Protein AF-A0A0R3T6R7-F1 (afdb_monomer_lite)

Organism: Rodentolepis nana (NCBI:txid102285)

Radius of gyration: 30.53 Å; chains: 1; bounding box: 76×76×87 Å

pLDDT: mean 72.57, std 17.27, range [18.48, 92.62]

Structure (mmCIF, N/CA/C/O backbone):
data_AF-A0A0R3T6R7-F1
#
_entry.id   AF-A0A0R3T6R7-F1
#
loop_
_atom_site.group_PDB
_atom_site.id
_atom_site.type_symbol
_atom_site.label_atom_id
_atom_site.label_alt_id
_atom_site.label_comp_id
_atom_site.label_asym_id
_atom_site.label_entity_id
_atom_site.label_seq_id
_atom_site.pdbx_PDB_ins_code
_atom_site.Cartn_x
_atom_site.Cartn_y
_atom_site.Cartn_z
_atom_site.occupancy
_atom_site.B_iso_or_equiv
_atom_site.auth_seq_id
_atom_site.auth_comp_id
_atom_site.auth_asym_id
_atom_site.auth_atom_id
_atom_site.pdbx_PDB_model_num
ATOM 1 N N . MET A 1 1 ? 30.518 38.994 10.341 1.00 65.62 1 MET A N 1
ATOM 2 C CA . MET A 1 1 ? 30.651 39.449 8.951 1.00 65.62 1 MET A CA 1
ATOM 3 C C . MET A 1 1 ? 30.000 40.804 8.739 1.00 65.62 1 MET A C 1
ATOM 5 O O . MET A 1 1 ? 28.818 40.915 8.413 1.00 65.62 1 MET A O 1
ATOM 9 N N . ASP A 1 2 ? 30.812 41.830 8.968 1.00 74.00 2 ASP A N 1
ATOM 10 C CA . ASP A 1 2 ? 30.671 43.183 8.424 1.00 74.00 2 ASP A CA 1
ATOM 11 C C . ASP A 1 2 ? 30.786 43.196 6.884 1.00 74.00 2 ASP A C 1
ATOM 13 O O . ASP A 1 2 ? 31.017 42.163 6.251 1.00 74.00 2 ASP A O 1
ATOM 17 N N . GLN A 1 3 ? 30.613 44.369 6.273 1.00 69.75 3 GLN A N 1
ATOM 18 C CA . GLN A 1 3 ? 30.626 44.526 4.818 1.00 69.75 3 GLN A CA 1
ATOM 19 C C . GLN A 1 3 ? 32.001 44.249 4.181 1.00 69.75 3 GLN A C 1
ATOM 21 O O . GLN A 1 3 ? 32.058 43.560 3.164 1.00 69.75 3 GLN A O 1
ATOM 26 N N . ARG A 1 4 ? 33.108 44.666 4.808 1.00 72.06 4 ARG A N 1
ATOM 27 C CA . ARG A 1 4 ? 34.467 44.430 4.289 1.00 72.06 4 ARG A CA 1
ATOM 28 C C . ARG A 1 4 ? 34.802 42.937 4.270 1.00 72.06 4 ARG A C 1
ATOM 30 O O . ARG A 1 4 ? 35.412 42.451 3.315 1.00 72.06 4 ARG A O 1
ATOM 37 N N . GLN A 1 5 ? 34.354 42.187 5.280 1.00 73.88 5 GLN A N 1
ATOM 38 C CA . GLN A 1 5 ? 34.461 40.727 5.295 1.00 73.88 5 GLN A CA 1
ATOM 39 C C . GLN A 1 5 ? 33.609 40.082 4.181 1.00 73.88 5 GLN A C 1
ATOM 41 O O . GLN A 1 5 ? 34.095 39.164 3.521 1.00 73.88 5 GLN A O 1
ATOM 46 N N . ARG A 1 6 ? 32.388 40.582 3.904 1.00 72.94 6 ARG A N 1
ATOM 47 C CA . ARG A 1 6 ? 31.552 40.098 2.777 1.00 72.94 6 ARG A CA 1
ATOM 48 C C . ARG A 1 6 ? 32.250 40.281 1.438 1.00 72.94 6 ARG A C 1
ATOM 50 O O . ARG A 1 6 ? 32.386 39.324 0.687 1.00 72.94 6 ARG A O 1
ATOM 57 N N . GLU A 1 7 ? 32.697 41.499 1.156 1.00 73.19 7 GLU A N 1
ATOM 58 C CA . GLU A 1 7 ? 33.333 41.867 -0.111 1.00 73.19 7 GLU A CA 1
ATOM 59 C C . GLU A 1 7 ? 34.614 41.058 -0.336 1.00 73.19 7 GLU A C 1
ATOM 61 O O . GLU A 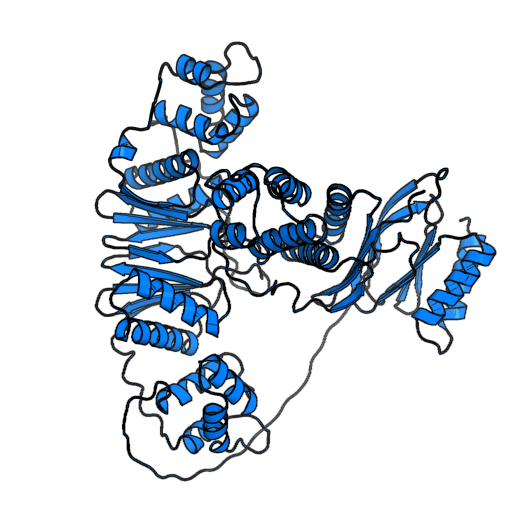1 7 ? 34.815 40.512 -1.419 1.00 73.19 7 GLU A O 1
ATOM 66 N N . THR A 1 8 ? 35.421 40.872 0.715 1.00 79.12 8 THR A N 1
ATOM 67 C CA . THR A 1 8 ? 36.620 40.023 0.664 1.00 79.12 8 THR A CA 1
ATOM 68 C C . THR A 1 8 ? 36.271 38.570 0.325 1.00 79.12 8 THR A C 1
ATOM 70 O O . THR A 1 8 ? 36.907 37.977 -0.544 1.00 79.12 8 THR A O 1
ATOM 73 N N . ILE A 1 9 ? 35.243 37.989 0.956 1.00 77.50 9 ILE A N 1
ATOM 74 C CA . ILE A 1 9 ? 34.811 36.608 0.680 1.00 77.50 9 ILE A CA 1
ATOM 75 C C . ILE A 1 9 ? 34.250 36.467 -0.744 1.00 77.50 9 ILE A C 1
ATOM 77 O O . ILE A 1 9 ? 34.583 35.496 -1.421 1.00 77.50 9 ILE A O 1
ATOM 81 N N . ILE A 1 10 ? 33.469 37.435 -1.239 1.00 78.00 10 ILE A N 1
ATOM 82 C CA . ILE A 1 10 ? 32.969 37.430 -2.626 1.00 78.00 10 ILE A CA 1
ATOM 83 C C . ILE A 1 10 ? 34.143 37.436 -3.613 1.00 78.00 10 ILE A C 1
ATOM 85 O O . ILE A 1 10 ? 34.182 36.592 -4.505 1.00 78.00 10 ILE A O 1
ATOM 89 N N . GLN A 1 11 ? 35.128 38.321 -3.432 1.00 78.12 11 GLN A N 1
ATOM 90 C CA . GLN A 1 11 ? 36.300 38.392 -4.315 1.00 78.12 11 GLN A CA 1
ATOM 91 C C . GLN A 1 11 ? 37.146 37.106 -4.276 1.00 78.12 11 GLN A C 1
ATOM 93 O O . GLN A 1 11 ? 37.609 36.645 -5.319 1.00 78.12 11 GLN A O 1
ATOM 98 N N . LEU A 1 12 ? 37.301 36.477 -3.102 1.00 84.19 12 LEU A N 1
ATOM 99 C CA . LEU A 1 12 ? 37.986 35.184 -2.964 1.00 84.19 12 LEU A CA 1
ATOM 100 C C . LEU A 1 12 ? 37.260 34.051 -3.702 1.00 84.19 12 LEU A C 1
ATOM 102 O O . LEU A 1 12 ? 37.914 33.261 -4.381 1.00 84.19 12 LEU A O 1
ATOM 106 N N . VAL A 1 13 ? 35.929 33.972 -3.590 1.00 78.25 13 VAL A N 1
ATOM 107 C CA . VAL A 1 13 ? 35.128 32.970 -4.311 1.00 78.25 13 VAL A CA 1
ATOM 108 C C . VAL A 1 13 ? 35.209 33.218 -5.818 1.00 78.25 13 VAL A C 1
ATOM 110 O O . VAL A 1 13 ? 35.532 32.299 -6.565 1.00 78.25 13 VAL A O 1
ATOM 113 N N . LEU A 1 14 ? 34.943 34.444 -6.279 1.00 80.75 14 LEU A N 1
ATOM 114 C CA . LEU A 1 14 ? 34.899 34.758 -7.709 1.00 80.75 14 LEU A CA 1
ATOM 115 C C . LEU A 1 14 ? 36.255 34.531 -8.394 1.00 80.75 14 LEU A C 1
ATOM 117 O O . LEU A 1 14 ? 36.298 33.852 -9.418 1.00 80.75 14 LEU A O 1
ATOM 121 N N . GLY A 1 15 ? 37.356 35.010 -7.804 1.00 80.31 15 GLY A N 1
ATOM 122 C CA . GLY A 1 15 ? 38.692 34.897 -8.399 1.00 80.31 15 GLY A CA 1
ATOM 123 C C . GLY A 1 15 ? 39.202 33.457 -8.560 1.00 80.31 15 GLY A C 1
ATOM 124 O O . GLY A 1 15 ? 39.893 33.158 -9.528 1.00 80.31 15 GLY A O 1
ATOM 125 N N . GLU A 1 16 ? 38.839 32.537 -7.661 1.00 81.06 16 GLU A N 1
ATOM 126 C CA . GLU A 1 16 ? 39.150 31.104 -7.826 1.00 81.06 16 GLU A CA 1
ATOM 127 C C . GLU A 1 16 ? 38.220 30.426 -8.847 1.00 81.06 16 GLU A C 1
ATOM 129 O O . GLU A 1 16 ? 38.636 29.520 -9.576 1.00 81.06 16 GLU A O 1
ATOM 134 N N . MET A 1 17 ? 36.958 30.860 -8.935 1.00 73.94 17 MET A N 1
ATOM 135 C CA . MET A 1 17 ? 35.970 30.246 -9.829 1.00 73.94 17 MET A CA 1
ATOM 136 C C . MET A 1 17 ? 36.257 30.483 -11.316 1.00 73.94 17 MET A C 1
ATOM 138 O O . MET A 1 17 ? 35.859 29.649 -12.135 1.00 73.94 17 MET A O 1
ATOM 142 N N . GLU A 1 18 ? 37.007 31.531 -11.666 1.00 70.81 18 GLU A N 1
ATOM 143 C CA . GLU A 1 18 ? 37.447 31.820 -13.042 1.00 70.81 18 GLU A CA 1
ATOM 144 C C . GLU A 1 18 ? 38.655 30.981 -13.516 1.00 70.81 18 GLU A C 1
ATOM 146 O O . GLU A 1 18 ? 38.982 30.992 -14.703 1.00 70.81 18 GLU A O 1
ATOM 151 N N . GLY A 1 19 ? 39.283 30.181 -12.640 1.00 67.81 19 GLY A N 1
ATOM 152 C CA . GLY A 1 19 ? 40.334 29.227 -13.028 1.00 67.81 19 GLY A CA 1
ATOM 153 C C . GLY A 1 19 ? 39.846 28.103 -13.962 1.00 67.81 19 GLY A C 1
ATOM 154 O O . GLY A 1 19 ? 38.646 27.916 -14.166 1.00 67.81 19 GLY A O 1
ATOM 155 N N . ARG A 1 20 ? 40.758 27.286 -14.508 1.00 64.19 20 ARG A N 1
ATOM 156 C CA . ARG A 1 20 ? 40.392 26.147 -15.389 1.00 64.19 20 ARG A CA 1
ATOM 157 C C . ARG A 1 20 ? 40.071 24.836 -14.654 1.00 64.19 20 ARG A C 1
ATOM 159 O O . ARG A 1 20 ? 39.598 23.899 -15.287 1.00 64.19 20 ARG A O 1
ATOM 166 N N . ASP A 1 21 ? 40.304 24.779 -13.345 1.00 73.69 21 ASP A N 1
ATOM 167 C CA . ASP A 1 21 ? 40.181 23.550 -12.549 1.00 73.69 21 ASP A CA 1
ATOM 168 C C . ASP A 1 21 ? 38.728 23.111 -12.299 1.00 73.69 21 ASP A C 1
ATOM 170 O O . ASP A 1 21 ? 37.770 23.862 -12.529 1.00 73.69 21 ASP A O 1
ATOM 174 N N . SER A 1 22 ? 38.571 21.899 -11.755 1.00 67.81 22 SER A N 1
ATOM 175 C CA . SER A 1 22 ? 37.271 21.374 -11.333 1.00 67.81 22 SER A CA 1
ATOM 176 C C . SER A 1 22 ? 36.618 22.254 -10.248 1.00 67.81 22 SER A C 1
ATOM 178 O O . SER A 1 22 ? 37.322 22.843 -9.418 1.00 67.81 22 SER A O 1
ATOM 180 N N . PRO A 1 23 ? 35.272 22.332 -10.201 1.00 66.69 23 PRO A N 1
ATOM 181 C CA . PRO A 1 23 ? 34.551 23.076 -9.163 1.00 66.69 23 PRO A CA 1
ATOM 182 C C . PRO A 1 23 ? 34.946 22.681 -7.732 1.00 66.69 23 PRO A C 1
ATOM 184 O O . PRO A 1 23 ? 35.081 23.539 -6.865 1.00 66.69 23 PRO A O 1
ATOM 187 N N . GLU A 1 24 ? 35.214 21.396 -7.494 1.00 62.59 24 GLU A N 1
ATOM 188 C CA . GLU A 1 24 ? 35.647 20.886 -6.191 1.00 62.59 24 GLU A CA 1
ATOM 189 C C . GLU A 1 24 ? 37.036 21.403 -5.776 1.00 62.59 24 GLU A C 1
ATOM 191 O O . GLU A 1 24 ? 37.206 21.869 -4.647 1.00 62.59 24 GLU A O 1
ATOM 196 N N . ALA A 1 25 ? 38.018 21.382 -6.687 1.00 70.06 25 ALA A N 1
ATOM 197 C CA . ALA A 1 25 ? 39.365 21.890 -6.414 1.00 70.06 25 ALA A CA 1
ATOM 198 C C . ALA A 1 25 ? 39.348 23.401 -6.123 1.00 70.06 25 ALA A C 1
ATOM 200 O O . ALA A 1 25 ? 40.037 23.875 -5.217 1.00 70.06 25 ALA A O 1
ATOM 201 N N . LYS A 1 26 ? 38.495 24.147 -6.836 1.00 78.94 26 LYS A N 1
ATOM 202 C CA . LYS A 1 26 ? 38.237 25.571 -6.583 1.00 78.94 26 LYS A CA 1
ATOM 203 C C . LYS A 1 26 ? 37.619 25.787 -5.203 1.00 78.94 26 LYS A C 1
ATOM 205 O O . LYS A 1 26 ? 38.170 26.544 -4.410 1.00 78.94 26 LYS A O 1
ATOM 210 N N . LEU A 1 27 ? 36.527 25.089 -4.873 1.00 77.06 27 LEU A N 1
ATOM 211 C CA . LEU A 1 27 ? 35.885 25.171 -3.553 1.00 77.06 27 LEU A CA 1
ATOM 212 C C . LEU A 1 27 ? 36.850 24.826 -2.411 1.00 77.06 27 LEU A C 1
ATOM 214 O O . LEU A 1 27 ? 36.777 25.449 -1.352 1.00 77.06 27 LEU A O 1
ATOM 218 N N . PHE A 1 28 ? 37.773 23.881 -2.616 1.00 76.69 28 PHE A N 1
ATOM 219 C CA . PHE A 1 28 ? 38.809 23.568 -1.635 1.00 76.69 28 PHE A CA 1
ATOM 220 C C . PHE A 1 28 ? 39.765 24.747 -1.404 1.00 76.69 28 PHE A C 1
ATOM 222 O O . PHE A 1 28 ? 39.895 25.185 -0.262 1.00 76.69 28 PHE A O 1
ATOM 229 N N . ARG A 1 29 ? 40.355 25.327 -2.459 1.00 79.38 29 ARG A N 1
ATOM 230 C CA . ARG A 1 29 ? 41.265 26.480 -2.313 1.00 79.38 29 ARG A CA 1
ATOM 231 C C . ARG A 1 29 ? 40.570 27.719 -1.755 1.00 79.38 29 ARG A C 1
ATOM 233 O O . ARG A 1 29 ? 41.141 28.395 -0.902 1.00 79.38 29 ARG A O 1
ATOM 240 N N . VAL A 1 30 ? 39.326 28.000 -2.162 1.00 83.06 30 VAL A N 1
ATOM 241 C CA . VAL A 1 30 ? 38.535 29.082 -1.547 1.00 83.06 30 VAL A CA 1
ATOM 242 C C . VAL A 1 30 ? 38.343 28.808 -0.053 1.00 83.06 30 VAL A C 1
ATOM 244 O O . VAL A 1 30 ? 38.567 29.711 0.751 1.00 83.06 30 VAL A O 1
ATOM 247 N N . LYS A 1 31 ? 37.984 27.574 0.338 1.00 79.94 31 LYS A N 1
ATOM 248 C CA . LYS A 1 31 ? 37.821 27.197 1.750 1.00 79.94 31 LYS A CA 1
ATOM 249 C C . LYS A 1 31 ? 39.110 27.420 2.542 1.00 79.94 31 LYS A C 1
ATOM 251 O O . LYS A 1 31 ? 39.057 28.097 3.561 1.00 79.94 31 LYS A O 1
ATOM 256 N N . GLU A 1 32 ? 40.258 26.939 2.066 1.00 81.25 32 GLU A N 1
ATOM 257 C CA . GLU A 1 32 ? 41.545 27.145 2.750 1.00 81.25 32 GLU A CA 1
ATOM 258 C C . GLU A 1 32 ? 41.920 28.630 2.864 1.00 81.25 32 GLU A C 1
ATOM 260 O O . GLU A 1 32 ? 42.372 29.078 3.920 1.00 81.25 32 GLU A O 1
ATOM 265 N N . ARG A 1 33 ? 41.697 29.425 1.807 1.00 82.25 33 ARG A N 1
ATOM 266 C CA . ARG A 1 33 ? 41.963 30.873 1.819 1.00 82.25 33 ARG A CA 1
ATOM 267 C C . ARG A 1 33 ? 41.046 31.618 2.793 1.00 82.25 33 ARG A C 1
ATOM 269 O O . ARG A 1 33 ? 41.523 32.509 3.491 1.00 82.25 33 ARG A O 1
ATOM 276 N N . ILE A 1 34 ? 39.768 31.245 2.879 1.00 80.75 34 ILE A N 1
ATOM 277 C CA . ILE A 1 34 ? 38.820 31.785 3.867 1.00 80.75 34 ILE A CA 1
ATOM 278 C C . ILE A 1 34 ? 39.225 31.363 5.283 1.00 80.75 34 ILE A C 1
ATOM 280 O O . ILE A 1 34 ? 39.305 32.217 6.162 1.00 80.75 34 ILE A O 1
ATOM 284 N N . GLU A 1 35 ? 39.553 30.089 5.511 1.00 79.75 35 GLU A N 1
ATOM 285 C CA . GLU A 1 35 ? 39.915 29.587 6.842 1.00 79.75 35 GLU A CA 1
ATOM 286 C C . GLU A 1 35 ? 41.229 30.179 7.370 1.00 79.75 35 GLU A C 1
ATOM 288 O O . GLU A 1 35 ? 41.351 30.453 8.565 1.00 79.75 35 GLU A O 1
ATOM 293 N N . LYS A 1 36 ? 42.186 30.461 6.477 1.00 81.75 36 LYS A N 1
ATOM 294 C CA . LYS A 1 36 ? 43.437 31.164 6.796 1.00 81.75 36 LYS A CA 1
ATOM 295 C C . LYS A 1 36 ? 43.229 32.637 7.177 1.00 81.75 36 LYS A C 1
ATOM 297 O O . LYS A 1 36 ? 44.063 33.191 7.887 1.00 81.75 36 LYS A O 1
ATOM 302 N N . LEU A 1 37 ? 42.150 33.273 6.712 1.00 79.44 37 LEU A N 1
ATOM 303 C CA . LEU A 1 37 ? 41.855 34.693 6.953 1.00 79.44 37 LEU A CA 1
ATOM 304 C C . LEU A 1 37 ? 40.831 34.929 8.074 1.00 79.44 37 LEU A C 1
ATOM 306 O O . LEU A 1 37 ? 40.885 35.961 8.737 1.00 79.44 37 LEU A O 1
ATOM 310 N N . PHE A 1 38 ? 39.895 33.998 8.281 1.00 78.25 38 PHE A N 1
ATOM 311 C CA . PHE A 1 38 ? 38.703 34.200 9.115 1.00 78.25 38 PHE A CA 1
ATOM 312 C C . PHE A 1 38 ? 38.436 33.062 10.120 1.00 78.25 38 PHE A C 1
ATOM 314 O O . PHE A 1 38 ? 37.336 32.963 10.670 1.00 78.25 38 PHE A O 1
ATOM 321 N N . GLY A 1 39 ? 39.440 32.219 10.381 1.00 72.94 39 GLY A N 1
ATOM 322 C CA . GLY A 1 39 ? 39.341 31.065 11.277 1.00 72.94 39 GLY A CA 1
ATOM 323 C C . GLY A 1 39 ? 38.680 29.853 10.616 1.00 72.94 39 GLY A C 1
ATOM 324 O O . GLY A 1 39 ? 38.089 29.965 9.549 1.00 72.94 39 GLY A O 1
ATOM 325 N N . LYS A 1 40 ? 38.801 28.681 11.245 1.00 70.19 40 LYS A N 1
ATOM 326 C CA . LYS A 1 40 ? 38.320 27.395 10.708 1.00 70.19 40 LYS A CA 1
ATOM 327 C C . LYS A 1 40 ? 36.780 27.306 10.634 1.00 70.19 40 LYS A C 1
ATOM 329 O O . LYS A 1 40 ? 36.064 28.212 11.060 1.00 70.19 40 LYS A O 1
ATOM 334 N N . GLU A 1 41 ? 36.307 26.172 10.114 1.00 71.50 41 GLU A N 1
ATOM 335 C CA . GLU A 1 41 ? 34.920 25.679 10.213 1.00 71.50 41 GLU A CA 1
ATOM 336 C C . GLU A 1 41 ? 33.923 26.416 9.310 1.00 71.50 41 GLU A C 1
ATOM 338 O O . GLU A 1 41 ? 32.764 26.666 9.652 1.00 71.50 41 GLU A O 1
ATOM 343 N N . TRP A 1 42 ? 34.381 26.718 8.094 1.00 75.25 42 TRP A N 1
ATOM 344 C CA . TRP A 1 42 ? 33.532 27.241 7.027 1.00 75.25 42 TRP A CA 1
ATOM 345 C C . TRP A 1 42 ? 32.974 26.125 6.140 1.00 75.25 42 TRP A C 1
ATOM 347 O O . TRP A 1 42 ? 33.675 25.176 5.787 1.00 75.25 42 TRP A O 1
ATOM 357 N N . SER A 1 43 ? 31.720 26.278 5.726 1.00 72.00 43 SER A N 1
ATOM 358 C CA . SER A 1 43 ? 31.044 25.415 4.756 1.00 72.00 43 SER A CA 1
ATOM 359 C C . SER A 1 43 ? 30.717 26.224 3.502 1.00 72.00 43 SER A C 1
ATOM 361 O O . SER A 1 43 ? 30.088 27.283 3.593 1.00 72.00 43 SER A O 1
ATOM 363 N N . LEU A 1 44 ? 31.163 25.740 2.339 1.00 76.19 44 LEU A N 1
ATOM 364 C CA . LEU A 1 44 ? 30.996 26.407 1.043 1.00 76.19 44 LEU A CA 1
ATOM 365 C C . LEU A 1 44 ? 30.103 25.582 0.111 1.00 76.19 44 LEU A C 1
ATOM 367 O O . LEU A 1 44 ? 30.217 24.358 0.072 1.00 76.19 44 LEU A O 1
ATOM 371 N N . TYR A 1 45 ? 29.263 26.271 -0.661 1.00 73.00 45 TYR A N 1
ATOM 372 C CA . TYR A 1 45 ? 28.208 25.706 -1.504 1.00 73.00 45 TYR A CA 1
ATOM 373 C C . TYR A 1 45 ? 28.220 26.353 -2.895 1.00 73.00 45 TYR A C 1
ATOM 375 O O . TYR A 1 45 ? 28.371 27.572 -3.005 1.00 73.00 45 TYR A O 1
ATOM 383 N N . GLN A 1 46 ? 27.989 25.557 -3.938 1.00 75.25 46 GLN A N 1
ATOM 384 C CA . GLN A 1 46 ? 27.818 25.998 -5.321 1.00 75.25 46 GLN A CA 1
ATOM 385 C C . GLN A 1 46 ? 26.691 25.194 -5.991 1.00 75.25 46 GLN A C 1
ATOM 387 O O . GLN A 1 46 ? 26.783 23.972 -6.122 1.00 75.25 46 GLN A O 1
ATOM 392 N N . ALA A 1 47 ? 25.634 25.879 -6.429 1.00 65.62 47 ALA A N 1
ATOM 393 C CA . ALA A 1 47 ? 24.437 25.274 -7.016 1.00 65.62 47 ALA A CA 1
ATOM 394 C C . ALA A 1 47 ? 24.069 25.922 -8.361 1.00 65.62 47 ALA A C 1
ATOM 396 O O . ALA A 1 47 ? 24.059 27.148 -8.492 1.00 65.62 47 ALA A O 1
ATOM 397 N N . TYR A 1 48 ? 23.739 25.092 -9.351 1.00 57.59 48 TYR A N 1
ATOM 398 C CA . TYR A 1 48 ? 23.395 25.484 -10.726 1.00 57.59 48 TYR A CA 1
ATOM 399 C C . TYR A 1 48 ? 21.873 25.397 -10.970 1.00 57.59 48 TYR A C 1
ATOM 401 O O . TYR A 1 48 ? 21.421 24.829 -11.965 1.00 57.59 48 TYR A O 1
ATOM 409 N N . GLY A 1 49 ? 21.082 25.911 -10.026 1.00 58.97 49 GLY A N 1
ATOM 410 C CA . GLY A 1 49 ? 19.620 25.841 -10.024 1.00 58.97 49 GLY A CA 1
ATOM 411 C C . GLY A 1 49 ? 19.025 26.437 -8.746 1.00 58.97 49 GLY A C 1
ATOM 412 O O . GLY A 1 49 ? 19.713 27.161 -8.015 1.00 58.97 49 GLY A O 1
ATOM 413 N N . GLY A 1 50 ? 17.758 26.127 -8.459 1.00 58.12 50 GLY A N 1
ATOM 414 C CA . GLY A 1 50 ? 17.136 26.473 -7.186 1.00 58.12 50 GLY A CA 1
ATOM 415 C C . GLY A 1 50 ? 17.789 25.740 -6.012 1.00 58.12 50 GLY A C 1
ATOM 416 O O . GLY A 1 50 ? 18.105 24.551 -6.101 1.00 58.12 50 GLY A O 1
ATOM 417 N N . PHE A 1 51 ? 17.982 26.448 -4.898 1.00 64.00 51 PHE A N 1
ATOM 418 C CA . PHE A 1 51 ? 18.572 25.900 -3.677 1.00 64.00 51 PHE A CA 1
ATOM 419 C C . PHE A 1 51 ? 17.689 26.167 -2.456 1.00 64.00 51 PHE A C 1
ATOM 421 O O . PHE A 1 51 ? 17.231 27.294 -2.230 1.00 64.00 51 PHE A O 1
ATOM 428 N N . TRP A 1 52 ? 17.522 25.123 -1.643 1.00 67.75 52 TRP A N 1
ATOM 429 C CA . TRP A 1 52 ? 16.871 25.158 -0.340 1.00 67.75 52 TRP A CA 1
ATOM 430 C C . TRP A 1 52 ? 17.765 24.485 0.695 1.00 67.75 52 TRP A C 1
ATOM 432 O O . TRP A 1 52 ? 18.241 23.372 0.484 1.00 67.75 52 TRP A O 1
ATOM 442 N N . GLY A 1 53 ? 17.953 25.126 1.844 1.00 58.56 53 GLY A N 1
ATOM 443 C CA . GLY A 1 53 ? 18.749 24.567 2.934 1.00 58.56 53 GLY A CA 1
ATOM 444 C C . GLY A 1 53 ? 18.238 24.993 4.300 1.00 58.56 53 GLY A C 1
ATOM 445 O O . GLY A 1 53 ? 17.731 26.107 4.459 1.00 58.56 53 GLY A O 1
ATOM 446 N N . ILE A 1 54 ? 18.400 24.101 5.277 1.00 59.03 54 ILE A N 1
ATOM 447 C CA . ILE A 1 54 ? 18.231 24.359 6.705 1.00 59.03 54 ILE A CA 1
ATOM 448 C C . ILE A 1 54 ? 19.520 23.947 7.427 1.00 59.03 54 ILE A C 1
ATOM 450 O O . ILE A 1 54 ? 19.996 22.820 7.312 1.00 59.03 54 ILE A O 1
ATOM 454 N N . CYS A 1 55 ? 20.118 24.900 8.131 1.00 63.41 55 CYS A N 1
ATOM 455 C CA . CYS A 1 55 ? 21.415 24.768 8.791 1.00 63.41 55 CYS A CA 1
ATOM 456 C C . CYS A 1 55 ? 21.437 25.624 10.061 1.00 63.41 55 CYS A C 1
ATOM 458 O O . CYS A 1 55 ? 20.711 26.623 10.145 1.00 63.41 55 CYS A O 1
ATOM 460 N N . GLN A 1 56 ? 22.279 25.257 11.027 1.00 59.25 56 GLN A N 1
ATOM 461 C CA . GLN A 1 56 ? 22.727 26.189 12.059 1.00 59.25 56 GLN A CA 1
ATOM 462 C C . GLN A 1 56 ? 23.966 26.941 11.565 1.00 59.25 56 GLN A C 1
ATOM 464 O O . GLN A 1 56 ? 24.828 26.379 10.891 1.00 59.25 56 GLN A O 1
ATOM 469 N N . PHE A 1 57 ? 24.056 28.228 11.888 1.00 59.59 57 PHE A N 1
ATOM 470 C CA . PHE A 1 57 ? 25.226 29.050 11.583 1.00 59.59 57 PHE A CA 1
ATOM 471 C C . PHE A 1 57 ? 25.440 30.120 12.656 1.00 59.59 57 PHE A C 1
ATOM 473 O O . PHE A 1 57 ? 24.489 30.601 13.285 1.00 59.59 57 PHE A O 1
ATOM 480 N N . LYS A 1 58 ? 26.698 30.538 12.829 1.00 57.00 58 LYS A N 1
ATOM 481 C CA . LYS A 1 58 ? 27.075 31.650 13.711 1.00 57.00 58 LYS A CA 1
ATOM 482 C C . LYS A 1 58 ? 26.359 32.931 13.278 1.00 57.00 58 LYS A C 1
ATOM 484 O O . LYS A 1 58 ? 26.415 33.304 12.100 1.00 57.00 58 LYS A O 1
ATOM 489 N N . ALA A 1 59 ? 25.683 33.624 14.193 1.00 49.75 59 ALA A N 1
ATOM 490 C CA . ALA A 1 59 ? 24.907 34.815 13.862 1.00 49.75 59 ALA A CA 1
ATOM 491 C C . ALA A 1 59 ? 25.765 35.864 13.128 1.00 49.75 59 ALA A C 1
ATOM 493 O O . ALA A 1 59 ? 26.871 36.203 13.545 1.00 49.75 59 ALA A O 1
ATOM 494 N N . LYS A 1 60 ? 25.235 36.400 12.020 1.00 59.41 60 LYS A N 1
ATOM 495 C CA . LYS A 1 60 ? 25.939 37.323 11.106 1.00 59.41 60 LYS A CA 1
ATOM 496 C C . LYS A 1 60 ? 27.180 36.730 10.390 1.00 59.41 60 LYS A C 1
ATOM 498 O O . LYS A 1 60 ? 28.010 37.520 9.943 1.00 59.41 60 LYS A O 1
ATOM 503 N N . SER A 1 61 ? 27.332 35.404 10.258 1.00 63.12 61 SER A N 1
ATOM 504 C CA . SER A 1 61 ? 28.380 34.769 9.414 1.00 63.12 61 SER A CA 1
ATOM 505 C C . SER A 1 61 ? 27.918 34.377 8.002 1.00 63.12 61 SER A C 1
ATOM 507 O O . SER A 1 61 ? 28.738 34.215 7.109 1.00 63.12 61 SER A O 1
ATOM 509 N N . ASN A 1 62 ? 26.606 34.235 7.807 1.00 67.38 62 ASN A N 1
ATOM 510 C CA . ASN A 1 62 ? 25.986 33.720 6.587 1.00 67.38 62 ASN A CA 1
ATOM 511 C C . ASN A 1 62 ? 26.084 34.709 5.407 1.00 67.38 62 ASN A C 1
ATOM 513 O O . ASN A 1 62 ? 25.731 35.887 5.544 1.00 67.38 62 ASN A O 1
ATOM 517 N N . LEU A 1 63 ? 26.531 34.197 4.255 1.00 70.44 63 LEU A N 1
ATOM 518 C CA . LEU A 1 63 ? 26.578 34.875 2.964 1.00 70.44 63 LEU A CA 1
ATOM 519 C C . LEU A 1 63 ? 25.966 33.991 1.867 1.00 70.44 63 LEU A C 1
ATOM 521 O O . LEU A 1 63 ? 26.379 32.846 1.693 1.00 70.44 63 LEU A O 1
ATOM 525 N N . TRP A 1 64 ? 25.063 34.561 1.067 1.00 67.38 64 TRP A N 1
ATOM 526 C CA . TRP A 1 64 ? 24.650 34.002 -0.223 1.00 67.38 64 TRP A CA 1
ATOM 527 C C . TRP A 1 64 ? 24.712 35.089 -1.284 1.00 67.38 64 TRP A C 1
ATOM 529 O O . TRP A 1 64 ? 24.374 36.243 -1.011 1.00 67.38 64 TRP A O 1
ATOM 539 N N . PHE A 1 65 ? 25.127 34.720 -2.490 1.00 64.81 65 PHE A N 1
ATOM 540 C CA . PHE A 1 65 ? 25.080 35.586 -3.663 1.00 64.81 65 PHE A CA 1
ATOM 541 C C . PHE A 1 65 ? 24.925 34.751 -4.937 1.00 64.81 65 PHE A C 1
ATOM 543 O O . PHE A 1 65 ? 25.226 33.558 -4.960 1.00 64.81 65 PHE A O 1
ATOM 550 N N . HIS A 1 66 ? 24.437 35.380 -6.001 1.00 67.31 66 HIS A N 1
ATOM 551 C CA . HIS A 1 66 ? 24.216 34.738 -7.292 1.00 67.31 66 HIS A CA 1
ATOM 552 C C . HIS A 1 66 ? 25.064 35.433 -8.361 1.00 67.31 66 HIS A C 1
ATOM 554 O O . HIS A 1 66 ? 25.107 36.661 -8.415 1.00 67.31 66 HIS A O 1
ATOM 560 N N . TYR A 1 67 ? 25.761 34.661 -9.195 1.00 66.44 67 TYR A N 1
ATOM 561 C CA . TYR A 1 67 ? 26.699 35.180 -10.190 1.00 66.44 67 TYR A CA 1
ATOM 562 C C . TYR A 1 67 ? 26.782 34.255 -11.410 1.00 66.44 67 TYR A C 1
ATOM 564 O O . TYR A 1 67 ? 26.991 33.052 -11.263 1.00 66.44 67 TYR A O 1
ATOM 572 N N . LYS A 1 68 ? 26.628 34.819 -12.619 1.00 67.06 68 LYS A N 1
ATOM 573 C CA . LYS A 1 68 ? 26.662 34.098 -13.913 1.00 67.06 68 LYS A CA 1
ATOM 574 C C . LYS A 1 68 ? 25.788 32.817 -13.933 1.00 67.06 68 LYS A C 1
ATOM 576 O O . LYS A 1 68 ? 26.208 31.789 -14.452 1.00 67.06 68 LYS A O 1
ATOM 581 N N . GLY A 1 69 ? 24.581 32.867 -13.356 1.00 59.12 69 GLY A N 1
ATOM 582 C CA . GLY A 1 69 ? 23.645 31.730 -13.304 1.00 59.12 69 GLY A CA 1
ATOM 583 C C . GLY A 1 69 ? 23.894 30.725 -12.170 1.00 59.12 69 GLY A C 1
ATOM 584 O O . GLY A 1 69 ? 23.169 29.740 -12.063 1.00 59.12 69 GLY A O 1
ATOM 585 N N . ILE A 1 70 ? 24.895 30.961 -11.316 1.00 64.38 70 ILE A N 1
ATOM 586 C CA . ILE A 1 70 ? 25.316 30.049 -10.248 1.00 64.38 70 ILE A CA 1
ATOM 587 C C . ILE A 1 70 ? 25.067 30.702 -8.887 1.00 64.38 70 ILE A C 1
ATOM 589 O O . ILE A 1 70 ? 25.436 31.856 -8.657 1.00 64.38 70 ILE A O 1
ATOM 593 N N . THR A 1 71 ? 24.465 29.953 -7.968 1.00 69.06 71 THR A N 1
ATOM 594 C CA . THR A 1 71 ? 24.236 30.366 -6.580 1.00 69.06 71 THR A CA 1
ATOM 595 C C . THR A 1 71 ? 25.387 29.885 -5.700 1.00 69.06 71 THR A C 1
ATOM 597 O O . THR A 1 71 ? 25.675 28.688 -5.654 1.00 69.06 71 THR A O 1
ATOM 600 N N . TYR A 1 72 ? 26.022 30.811 -4.983 1.00 72.06 72 TYR A N 1
ATOM 601 C CA . TYR A 1 72 ? 27.111 30.549 -4.044 1.00 72.06 72 TYR A CA 1
ATOM 602 C C . TYR A 1 72 ? 26.650 30.791 -2.607 1.00 72.06 72 TYR A C 1
ATOM 604 O O . TYR A 1 72 ? 26.003 31.801 -2.318 1.00 72.06 72 TYR A O 1
ATOM 612 N N . GLY A 1 73 ? 27.020 29.881 -1.708 1.00 73.94 73 GLY A N 1
ATOM 613 C CA . GLY A 1 73 ? 26.780 29.990 -0.270 1.00 73.94 73 GLY A CA 1
ATOM 614 C C . GLY A 1 73 ? 28.071 29.843 0.522 1.00 73.94 73 GLY A C 1
ATOM 615 O O . GLY A 1 73 ? 28.891 28.976 0.219 1.00 73.94 73 GLY A O 1
ATOM 616 N N . VAL A 1 74 ? 28.248 30.674 1.547 1.00 73.75 74 VAL A N 1
ATOM 617 C CA . VAL A 1 74 ? 29.386 30.624 2.472 1.00 73.75 74 VAL A CA 1
ATOM 618 C C . VAL A 1 74 ? 28.862 30.830 3.895 1.00 73.75 74 VAL A C 1
ATOM 620 O O . VAL A 1 74 ? 28.232 31.844 4.197 1.00 73.75 74 VAL A O 1
ATOM 623 N N . LEU A 1 75 ? 29.089 29.848 4.769 1.00 75.75 75 LEU A N 1
ATOM 624 C CA . LEU A 1 75 ? 28.579 29.811 6.145 1.00 75.75 75 LEU A CA 1
ATOM 625 C C . LEU A 1 75 ? 29.713 29.478 7.121 1.00 75.75 75 LEU A C 1
ATOM 627 O O . LEU A 1 75 ? 30.515 28.600 6.811 1.00 75.75 75 LEU A O 1
ATOM 631 N N . GLN A 1 76 ? 29.737 30.094 8.307 1.00 71.38 76 GLN A N 1
ATOM 632 C CA . GLN A 1 76 ? 30.579 29.631 9.417 1.00 71.38 76 GLN A CA 1
ATOM 633 C C . GLN A 1 76 ? 29.729 28.837 10.417 1.00 71.38 76 GLN A C 1
ATOM 635 O O . GLN A 1 76 ? 28.694 29.322 10.896 1.00 71.38 76 GLN A O 1
ATOM 640 N N . VAL A 1 77 ? 30.173 27.619 10.723 1.00 64.19 77 VAL A N 1
ATOM 641 C CA . VAL A 1 77 ? 29.594 26.768 11.771 1.00 64.19 77 VAL A CA 1
ATOM 642 C C . VAL A 1 77 ? 29.851 27.425 13.143 1.00 64.19 77 VAL A C 1
ATOM 644 O O . VAL A 1 77 ? 30.891 28.063 13.321 1.00 64.19 77 VAL A O 1
ATOM 647 N N . PRO A 1 78 ? 28.904 27.381 14.099 1.00 57.69 78 PRO A N 1
ATOM 648 C CA . PRO A 1 78 ? 29.100 27.970 15.422 1.00 57.69 78 PRO A CA 1
ATOM 649 C C . PRO A 1 78 ? 29.914 27.048 16.344 1.00 57.69 78 PRO A C 1
ATOM 651 O O . PRO A 1 78 ? 29.595 25.870 16.471 1.00 57.69 78 PRO A O 1
ATOM 654 N N . GLY A 1 79 ? 30.903 27.607 17.046 1.00 55.41 79 GLY A N 1
ATOM 655 C CA . GLY A 1 79 ? 31.535 26.953 18.199 1.00 55.41 79 GLY A CA 1
ATOM 656 C C . GLY A 1 79 ? 30.781 27.236 19.508 1.00 55.41 79 GLY A C 1
ATOM 657 O O . GLY A 1 79 ? 29.924 28.122 19.562 1.00 55.41 79 GLY A O 1
ATOM 658 N N . SER A 1 80 ? 31.146 26.537 20.588 1.00 40.94 80 SER A N 1
ATOM 659 C CA . SER A 1 80 ? 30.476 26.469 21.912 1.00 40.94 80 SER A CA 1
ATOM 660 C C . SER A 1 80 ? 30.179 27.767 22.686 1.00 40.94 80 SER A C 1
ATOM 662 O O . SER A 1 80 ? 29.692 27.699 23.815 1.00 40.94 80 SER A O 1
ATOM 664 N N . LYS A 1 81 ? 30.427 28.959 22.129 1.00 38.59 81 LYS A N 1
ATOM 665 C CA . LYS A 1 81 ? 30.120 30.256 22.769 1.00 38.59 81 LYS A CA 1
ATOM 666 C C . LYS A 1 81 ? 29.392 31.262 21.869 1.00 38.59 81 LYS A C 1
ATOM 668 O O . LY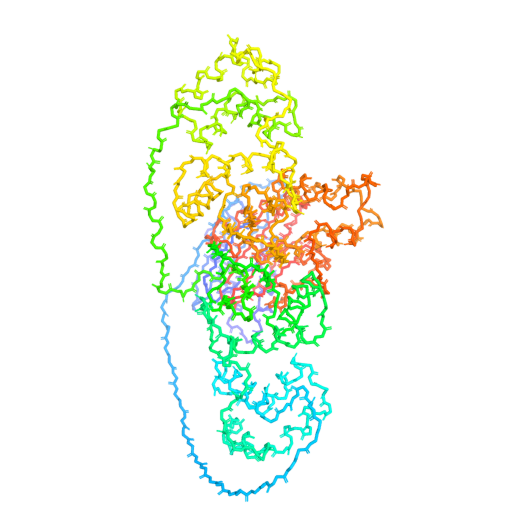S A 1 81 ? 29.199 32.405 22.278 1.00 38.59 81 LYS A O 1
ATOM 673 N N . ASP A 1 82 ? 28.995 30.875 20.657 1.00 47.00 82 ASP A N 1
ATOM 674 C CA . ASP A 1 82 ? 28.398 31.788 19.679 1.00 47.00 82 ASP A CA 1
ATOM 675 C C . ASP A 1 82 ? 26.864 31.769 19.644 1.00 47.00 82 ASP A C 1
ATOM 677 O O . ASP A 1 82 ? 26.216 30.738 19.806 1.00 47.00 82 ASP A O 1
ATOM 681 N N . ILE A 1 83 ? 26.268 32.930 19.345 1.00 43.44 83 ILE A N 1
ATOM 682 C CA . ILE A 1 83 ? 24.820 33.048 19.130 1.00 43.44 83 ILE A CA 1
ATOM 683 C C . ILE A 1 83 ? 24.447 32.318 17.835 1.00 43.44 83 ILE A C 1
ATOM 685 O O . ILE A 1 83 ? 24.859 32.714 16.741 1.00 43.44 83 ILE A O 1
ATOM 689 N N . VAL A 1 84 ? 23.625 31.282 17.959 1.00 49.81 84 VAL A N 1
ATOM 690 C CA . VAL A 1 84 ? 23.109 30.472 16.850 1.00 49.81 84 VAL A CA 1
ATOM 691 C C . VAL A 1 84 ? 21.904 31.142 16.184 1.00 49.81 84 VAL A C 1
ATOM 693 O O . VAL A 1 84 ? 21.063 31.752 16.848 1.00 49.81 84 VAL A O 1
ATOM 696 N N . LYS A 1 85 ? 21.764 30.967 14.864 1.00 43.62 85 LYS A N 1
ATOM 697 C CA . LYS A 1 85 ? 20.458 31.024 14.188 1.00 43.62 85 LYS A CA 1
ATOM 698 C C . LYS A 1 85 ? 20.258 29.804 13.292 1.00 43.62 85 LYS A C 1
ATOM 700 O O . LYS A 1 85 ? 21.177 29.403 12.583 1.00 43.62 85 LYS A O 1
ATOM 705 N N . SER A 1 86 ? 19.035 29.279 13.285 1.00 43.12 86 SER A N 1
ATOM 706 C CA . SER A 1 86 ? 18.518 28.401 12.235 1.00 43.12 86 SER A CA 1
ATOM 707 C C . SER A 1 86 ? 17.567 29.196 11.336 1.00 43.12 86 SER A C 1
ATOM 709 O O . SER A 1 86 ? 16.890 30.129 11.778 1.00 43.12 86 SER A O 1
ATOM 711 N N . SER A 1 87 ? 17.558 28.905 10.038 1.00 44.38 87 SER A N 1
ATOM 712 C CA . SER A 1 87 ? 16.685 29.557 9.051 1.00 44.38 87 SER A CA 1
ATOM 713 C C . SER A 1 87 ? 16.568 28.683 7.806 1.00 44.38 87 SER A C 1
ATOM 715 O O . SER A 1 87 ? 17.502 27.950 7.484 1.00 44.38 87 SER A O 1
ATOM 717 N N . ILE A 1 88 ? 15.442 28.787 7.098 1.00 43.44 88 ILE A N 1
ATOM 718 C CA . ILE A 1 88 ? 15.278 28.195 5.766 1.00 43.44 88 ILE A CA 1
ATOM 719 C C . ILE A 1 88 ? 15.548 29.272 4.727 1.00 43.44 88 ILE A C 1
ATOM 721 O O . ILE A 1 88 ? 15.035 30.387 4.826 1.00 43.44 88 ILE A O 1
ATOM 725 N N . LEU A 1 89 ? 16.347 28.920 3.729 1.00 51.31 89 LEU A N 1
ATOM 726 C CA . LEU A 1 89 ? 16.710 29.784 2.613 1.00 51.31 89 LEU A CA 1
ATOM 727 C C . LEU A 1 89 ? 16.048 29.252 1.334 1.00 51.31 89 LEU A C 1
ATOM 729 O O . LEU A 1 89 ? 15.945 28.040 1.156 1.00 51.31 89 LEU A O 1
ATOM 733 N N . LYS A 1 90 ? 15.597 30.157 0.459 1.00 39.47 90 LYS A N 1
ATOM 734 C CA . LYS A 1 90 ? 15.068 29.862 -0.882 1.00 39.47 90 LYS A CA 1
ATOM 735 C C . LYS A 1 90 ? 15.718 30.829 -1.865 1.00 39.47 90 LYS A C 1
ATOM 737 O O . LYS A 1 90 ? 15.541 32.038 -1.734 1.00 39.47 90 LYS A O 1
ATOM 742 N N . ILE A 1 91 ? 16.444 30.299 -2.842 1.00 47.69 91 ILE A N 1
ATOM 743 C CA . ILE A 1 91 ? 17.023 31.051 -3.965 1.00 47.69 91 ILE A CA 1
ATOM 744 C C . ILE A 1 91 ? 16.610 30.312 -5.240 1.00 47.69 91 ILE A C 1
ATOM 746 O O . ILE A 1 91 ? 16.665 29.085 -5.262 1.00 47.69 91 ILE A O 1
ATOM 750 N N . GLY A 1 92 ? 16.155 31.025 -6.274 1.00 34.06 92 GLY A N 1
ATOM 751 C CA . GLY A 1 92 ? 15.590 30.407 -7.479 1.00 34.06 92 GLY A CA 1
ATOM 752 C C . GLY A 1 92 ? 15.762 31.242 -8.747 1.00 34.06 92 GLY A C 1
ATOM 753 O O . GLY A 1 92 ? 16.058 32.434 -8.688 1.00 34.06 92 GLY A O 1
ATOM 754 N N . THR A 1 93 ? 15.562 30.586 -9.888 1.00 32.25 93 THR A N 1
ATOM 755 C CA . THR A 1 93 ? 15.746 31.104 -11.255 1.00 32.25 93 THR A CA 1
ATOM 756 C C . THR A 1 93 ? 14.596 30.630 -12.151 1.00 32.25 93 THR A C 1
ATOM 758 O O . THR A 1 93 ? 14.068 29.544 -11.931 1.00 32.25 93 THR A O 1
ATOM 761 N N . ASN A 1 94 ? 14.217 31.411 -13.170 1.00 27.28 94 ASN A N 1
ATOM 762 C CA . ASN A 1 94 ? 13.044 31.155 -14.024 1.00 27.28 94 ASN A CA 1
ATOM 763 C C . ASN A 1 94 ? 13.408 30.806 -15.495 1.00 27.28 94 ASN A C 1
ATOM 765 O O . ASN A 1 94 ? 14.450 31.236 -15.977 1.00 27.28 94 ASN A O 1
ATOM 769 N N . LEU A 1 95 ? 12.449 30.165 -16.199 1.00 24.59 95 LEU A N 1
ATOM 770 C CA . LEU A 1 95 ? 12.233 30.038 -17.672 1.00 24.59 95 LEU A CA 1
ATOM 771 C C . LEU A 1 95 ? 12.861 28.879 -18.531 1.00 24.59 95 LEU A C 1
ATOM 773 O O . LEU A 1 95 ? 14.058 28.822 -18.768 1.00 24.59 95 LEU A O 1
ATOM 777 N N . LEU A 1 96 ? 11.942 28.089 -19.140 1.00 22.05 96 LEU A N 1
ATOM 778 C CA . LEU A 1 96 ? 11.813 27.625 -20.562 1.00 22.05 96 LEU A CA 1
ATOM 779 C C . LEU A 1 96 ? 12.668 26.505 -21.259 1.00 22.05 96 LEU A C 1
ATOM 781 O O . LEU A 1 96 ? 13.659 26.772 -21.925 1.00 22.05 96 LEU A O 1
ATOM 785 N N . LYS A 1 97 ? 12.145 25.254 -21.235 1.00 21.47 97 LYS A N 1
ATOM 786 C CA . LYS A 1 97 ? 11.566 24.383 -22.330 1.00 21.47 97 LYS A CA 1
ATOM 787 C C . LYS A 1 97 ? 11.946 24.561 -23.850 1.00 21.47 97 LYS A C 1
ATOM 789 O O . LYS A 1 97 ? 11.869 25.691 -24.311 1.00 21.47 97 LYS A O 1
ATOM 794 N N . VAL A 1 98 ? 12.120 23.446 -24.637 1.00 20.73 98 VAL A N 1
ATOM 795 C CA . VAL A 1 98 ? 11.500 23.089 -25.994 1.00 20.73 98 VAL A CA 1
ATOM 796 C C . VAL A 1 98 ? 12.283 22.115 -26.980 1.00 20.73 98 VAL A C 1
ATOM 798 O O . VAL A 1 98 ? 13.344 22.468 -27.474 1.00 20.73 98 VAL A O 1
ATOM 801 N N . LEU A 1 99 ? 11.651 20.961 -27.348 1.00 20.70 99 LEU A N 1
ATOM 802 C CA . LEU A 1 99 ? 11.564 20.123 -28.618 1.00 20.70 99 LEU A CA 1
ATOM 803 C C . LEU A 1 99 ? 12.738 19.418 -29.415 1.00 20.70 99 LEU A C 1
ATOM 805 O O . LEU A 1 99 ? 13.915 19.588 -29.127 1.00 20.70 99 LEU A O 1
ATOM 809 N N . ALA A 1 100 ? 12.359 18.525 -30.381 1.00 21.20 100 ALA A N 1
ATOM 810 C CA . ALA A 1 100 ? 13.146 17.471 -31.110 1.00 21.20 100 ALA A CA 1
ATOM 811 C C . ALA A 1 100 ? 12.555 17.033 -32.514 1.00 21.20 100 ALA A C 1
ATOM 813 O O . ALA A 1 100 ? 11.509 17.564 -32.883 1.00 21.20 100 ALA A O 1
ATOM 814 N N . SER A 1 101 ? 13.141 16.069 -33.300 1.00 21.38 101 SER A N 1
ATOM 815 C CA . SER A 1 101 ? 12.533 15.511 -34.573 1.00 21.38 101 SER A CA 1
ATOM 816 C C . SER A 1 101 ? 13.114 14.212 -35.275 1.00 21.38 101 SER A C 1
ATOM 818 O O . SER A 1 101 ? 14.191 14.273 -35.857 1.00 21.38 101 SER A O 1
ATOM 820 N N . THR A 1 102 ? 12.300 13.122 -35.371 1.00 22.31 102 THR A N 1
ATOM 821 C CA . THR A 1 102 ? 12.024 12.107 -36.484 1.00 22.31 102 THR A CA 1
ATOM 822 C C . THR A 1 102 ? 13.158 11.289 -37.236 1.00 22.31 102 THR A C 1
ATOM 824 O O . THR A 1 102 ? 14.294 11.358 -36.795 1.00 22.31 102 THR A O 1
ATOM 827 N N . LYS A 1 103 ? 13.031 10.400 -38.290 1.00 23.08 103 LYS A N 1
ATOM 828 C CA . LYS A 1 103 ? 11.968 9.916 -39.266 1.00 23.08 103 LYS A CA 1
ATOM 829 C C . LYS A 1 103 ? 12.271 8.576 -40.088 1.00 23.08 103 LYS A C 1
ATOM 831 O O . LYS A 1 103 ? 13.430 8.208 -40.276 1.00 23.08 103 LYS A O 1
ATOM 836 N N . ASN A 1 104 ? 11.230 7.917 -40.664 1.00 20.92 104 ASN A N 1
ATOM 837 C CA . ASN A 1 104 ? 11.046 7.050 -41.904 1.00 20.92 104 ASN A CA 1
ATOM 838 C C . ASN A 1 104 ? 11.718 5.660 -42.255 1.00 20.92 104 ASN A C 1
ATOM 840 O O . ASN A 1 104 ? 12.857 5.400 -41.891 1.00 20.92 104 ASN A O 1
ATOM 844 N N . LEU A 1 105 ? 10.986 4.797 -43.022 1.00 19.77 105 LEU A N 1
ATOM 845 C CA . LEU A 1 105 ? 11.072 3.304 -43.255 1.00 19.77 105 LEU A CA 1
ATOM 846 C C . LEU A 1 105 ? 11.391 2.809 -44.716 1.00 19.77 105 LEU A C 1
ATOM 848 O O . LEU A 1 105 ? 11.317 3.626 -45.633 1.00 19.77 105 LEU A O 1
ATOM 852 N N . LYS A 1 106 ? 11.582 1.471 -44.950 1.00 19.55 106 LYS A N 1
ATOM 853 C CA . LYS A 1 106 ? 10.828 0.595 -45.934 1.00 19.55 106 LYS A CA 1
ATOM 854 C C . LYS A 1 106 ? 11.187 -0.935 -45.918 1.00 19.55 106 LYS A C 1
ATOM 856 O O . LYS A 1 106 ? 12.190 -1.296 -45.314 1.00 19.55 106 LYS A O 1
ATOM 861 N N . ILE A 1 107 ? 10.343 -1.808 -46.529 1.00 19.80 107 ILE A N 1
ATOM 862 C CA . ILE A 1 107 ? 10.176 -3.288 -46.291 1.00 19.80 107 ILE A CA 1
ATOM 863 C C . ILE A 1 107 ? 9.888 -4.112 -47.597 1.00 19.80 107 ILE A C 1
ATOM 865 O O . ILE A 1 107 ? 9.387 -3.516 -48.555 1.00 19.80 107 ILE A O 1
ATOM 869 N N . ARG A 1 108 ? 10.131 -5.454 -47.637 1.00 18.48 108 ARG A N 1
ATOM 870 C CA . ARG A 1 108 ? 9.354 -6.493 -48.403 1.00 18.48 108 ARG A CA 1
ATOM 871 C C . ARG A 1 108 ? 9.672 -7.968 -48.002 1.00 18.48 108 ARG A C 1
ATOM 873 O O . ARG A 1 108 ? 10.694 -8.200 -47.369 1.00 18.48 108 ARG A O 1
ATOM 880 N N . VAL A 1 109 ? 8.803 -8.936 -48.371 1.00 20.55 109 VAL A N 1
ATOM 881 C CA . VAL A 1 109 ? 8.651 -10.305 -47.774 1.00 20.55 109 VAL A CA 1
ATOM 882 C C . VAL A 1 109 ? 8.346 -11.415 -48.815 1.00 20.55 109 VAL A C 1
ATOM 884 O O . VAL A 1 109 ? 7.836 -11.089 -49.887 1.00 20.55 109 VAL A O 1
ATOM 887 N N . ASN A 1 110 ? 8.579 -12.711 -48.498 1.00 19.55 110 ASN A N 1
ATOM 888 C CA . ASN A 1 110 ? 7.774 -13.848 -49.017 1.00 19.55 110 ASN A CA 1
ATOM 889 C C . ASN A 1 110 ? 7.788 -15.117 -48.101 1.00 19.55 110 ASN A C 1
ATOM 891 O O . ASN A 1 110 ? 8.563 -15.164 -47.150 1.00 19.55 110 ASN A O 1
ATOM 895 N N . MET A 1 111 ? 6.917 -16.114 -48.357 1.00 22.08 111 MET A N 1
ATOM 896 C CA . MET A 1 111 ? 6.400 -17.105 -47.369 1.00 22.08 111 MET A CA 1
ATOM 897 C C . MET A 1 111 ? 6.827 -18.589 -47.546 1.00 22.08 111 MET A C 1
ATOM 899 O O . MET A 1 111 ? 7.063 -19.023 -48.670 1.00 22.08 111 MET A O 1
ATOM 903 N N . SER A 1 112 ? 6.765 -19.407 -46.471 1.00 20.45 112 SER A N 1
ATOM 904 C CA . SER A 1 112 ? 6.163 -20.778 -46.450 1.00 20.45 112 SER A CA 1
ATOM 905 C C . SER A 1 112 ? 6.184 -21.452 -45.049 1.00 20.45 112 SER A C 1
ATOM 907 O O . SER A 1 112 ? 6.987 -21.094 -44.193 1.00 20.45 112 SER A O 1
ATOM 909 N N . ALA A 1 113 ? 5.286 -22.424 -44.823 1.00 23.09 113 ALA A N 1
ATOM 910 C CA . ALA A 1 113 ? 5.106 -23.277 -43.622 1.00 23.09 113 ALA A CA 1
ATOM 911 C C . ALA A 1 113 ? 4.515 -24.653 -44.086 1.00 23.09 113 ALA A C 1
ATOM 913 O O . ALA A 1 113 ? 4.422 -24.814 -45.308 1.00 23.09 113 ALA A O 1
ATOM 914 N N . PRO A 1 114 ? 4.044 -25.632 -43.255 1.00 38.28 114 PRO A N 1
ATOM 915 C CA . PRO A 1 114 ? 3.988 -25.747 -41.777 1.00 38.28 114 PRO A CA 1
ATOM 916 C C . PRO A 1 114 ? 4.308 -27.167 -41.196 1.00 38.28 114 PRO A C 1
ATOM 918 O O . PRO A 1 114 ? 4.497 -28.119 -41.950 1.00 38.28 114 PRO A O 1
ATOM 921 N N . ARG A 1 115 ? 4.250 -27.347 -39.855 1.00 23.45 115 ARG A N 1
ATOM 922 C CA . ARG A 1 115 ? 3.427 -28.360 -39.110 1.00 23.45 115 ARG A CA 1
ATOM 923 C C . ARG A 1 115 ? 3.751 -28.409 -37.598 1.00 23.45 115 ARG A C 1
ATOM 925 O O . ARG A 1 115 ? 4.760 -27.869 -37.165 1.00 23.45 115 ARG A O 1
ATOM 932 N N . GLN A 1 116 ? 2.846 -28.992 -36.801 1.00 33.59 116 GLN A N 1
ATOM 933 C CA . GLN A 1 116 ? 2.784 -28.891 -35.328 1.00 33.59 116 GLN A CA 1
ATOM 934 C C . GLN A 1 116 ? 3.151 -30.201 -34.603 1.00 33.59 116 GLN A C 1
ATOM 936 O O . GLN A 1 116 ? 2.817 -31.279 -35.093 1.00 33.59 116 GLN A O 1
ATOM 941 N N . SER A 1 117 ? 3.681 -30.108 -33.375 1.00 24.83 117 SER A N 1
ATOM 942 C CA . SER A 1 117 ? 3.526 -31.137 -32.329 1.00 24.83 117 SER A CA 1
ATOM 943 C C . SER A 1 117 ? 3.768 -30.562 -30.921 1.00 24.83 117 SER A C 1
ATOM 945 O O . SER A 1 117 ? 4.646 -29.726 -30.733 1.00 24.83 117 SER A O 1
ATOM 947 N N . SER A 1 118 ? 3.004 -31.043 -29.928 1.00 31.66 118 SER A N 1
ATOM 948 C CA . SER A 1 118 ? 2.999 -30.624 -28.505 1.00 31.66 118 SER A CA 1
ATOM 949 C C . SER A 1 118 ? 2.624 -29.154 -28.210 1.00 31.66 118 SER A C 1
ATOM 951 O O . SER A 1 118 ? 2.908 -28.242 -28.981 1.00 31.66 118 SER A O 1
ATOM 953 N N . GLN A 1 119 ? 1.956 -28.910 -27.075 1.00 43.72 119 GLN A N 1
ATOM 954 C CA . GLN A 1 119 ? 1.658 -27.553 -26.597 1.00 43.72 119 GLN A CA 1
ATOM 955 C C . GLN A 1 119 ? 2.852 -26.991 -25.815 1.00 43.72 119 GLN A C 1
ATOM 957 O O . GLN A 1 119 ? 2.913 -27.079 -24.589 1.00 43.72 119 GLN A O 1
ATOM 962 N N . GLU A 1 120 ? 3.807 -26.383 -26.519 1.00 57.28 120 GLU A N 1
ATOM 963 C CA . GLU A 1 120 ? 4.759 -25.480 -25.867 1.00 57.28 120 GLU A CA 1
ATOM 964 C C . GLU A 1 120 ? 4.013 -24.279 -25.257 1.00 57.28 120 GLU A C 1
ATOM 966 O O . GLU A 1 120 ? 3.172 -23.670 -25.920 1.00 57.28 120 GLU A O 1
ATOM 971 N N . LYS A 1 121 ? 4.389 -23.865 -24.033 1.00 68.31 121 LYS A N 1
ATOM 972 C CA . LYS A 1 121 ? 3.917 -22.611 -23.393 1.00 68.31 121 LYS A CA 1
ATOM 973 C C . LYS A 1 121 ? 4.048 -21.401 -24.336 1.00 68.31 121 LYS A C 1
ATOM 975 O O . LYS A 1 121 ? 3.260 -20.465 -24.272 1.00 68.31 121 LYS A O 1
ATOM 980 N N . PHE A 1 122 ? 5.049 -21.433 -25.213 1.00 77.62 122 PHE A N 1
ATOM 981 C CA . PHE A 1 122 ? 5.395 -20.385 -26.165 1.00 77.62 122 PHE A CA 1
ATOM 982 C C . PHE A 1 122 ? 5.009 -20.761 -27.601 1.00 77.62 122 PHE A C 1
ATOM 984 O O . PHE A 1 122 ? 5.864 -20.885 -28.475 1.00 77.62 122 PHE A O 1
ATOM 991 N N . THR A 1 123 ? 3.710 -20.937 -27.860 1.00 79.75 123 THR A N 1
ATOM 992 C CA . THR A 1 123 ? 3.213 -21.103 -29.238 1.00 79.75 123 THR A CA 1
ATOM 993 C C . THR A 1 123 ? 3.547 -19.869 -30.097 1.00 79.75 123 THR A C 1
ATOM 995 O O . THR A 1 123 ? 3.624 -18.762 -29.558 1.00 79.75 123 THR A O 1
ATOM 998 N N . PRO A 1 124 ? 3.679 -19.985 -31.435 1.00 76.31 124 PRO A N 1
ATOM 999 C CA . PRO A 1 124 ? 3.919 -18.829 -32.308 1.00 76.31 124 PRO A CA 1
ATOM 1000 C C . PRO A 1 124 ? 2.871 -17.711 -32.169 1.00 76.31 124 PRO A C 1
ATOM 1002 O O . PRO A 1 124 ? 3.214 -16.533 -32.231 1.00 76.31 124 PRO A O 1
ATOM 1005 N N . ALA A 1 125 ? 1.611 -18.071 -31.899 1.00 73.69 125 ALA A N 1
ATOM 1006 C CA . ALA A 1 125 ? 0.546 -17.114 -31.611 1.00 73.69 125 ALA A CA 1
ATOM 1007 C C . ALA A 1 125 ? 0.782 -16.359 -30.289 1.00 73.69 125 ALA A C 1
ATOM 1009 O O . ALA A 1 125 ? 0.637 -15.138 -30.251 1.00 73.69 125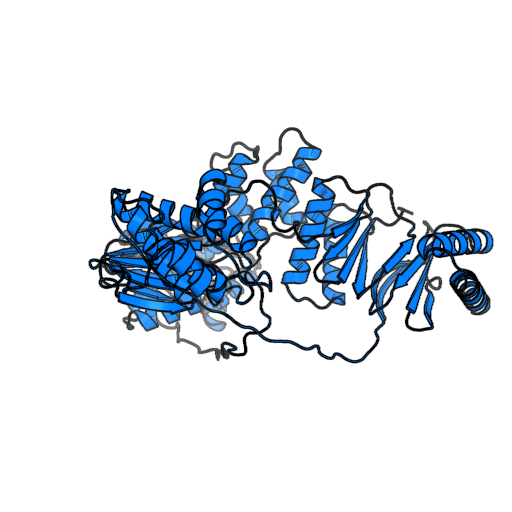 ALA A O 1
ATOM 1010 N N . PHE A 1 126 ? 1.197 -17.055 -29.223 1.00 80.31 126 PHE A N 1
ATOM 1011 C CA . PHE A 1 126 ? 1.526 -16.413 -27.947 1.00 80.31 126 PHE A CA 1
ATOM 1012 C C . PHE A 1 126 ? 2.814 -15.579 -28.036 1.00 80.31 126 PHE A C 1
ATOM 1014 O O . PHE A 1 126 ? 2.883 -14.493 -27.477 1.00 80.31 126 PHE A O 1
ATOM 1021 N N . LEU A 1 127 ? 3.810 -16.013 -28.811 1.00 85.88 127 LEU A N 1
ATOM 1022 C CA . LEU A 1 127 ? 5.024 -15.232 -29.068 1.00 85.88 127 LEU A CA 1
ATOM 1023 C C . LEU A 1 127 ? 4.728 -13.918 -29.803 1.00 85.88 127 LEU A C 1
ATOM 1025 O O . LEU A 1 127 ? 5.252 -12.871 -29.414 1.00 85.88 127 LEU A O 1
ATOM 1029 N N . LEU A 1 128 ? 3.858 -13.953 -30.815 1.00 82.88 128 LEU A N 1
ATOM 1030 C CA . LEU A 1 128 ? 3.380 -12.749 -31.496 1.00 82.88 128 LEU A CA 1
ATOM 1031 C C . LEU A 1 128 ? 2.545 -11.852 -30.565 1.00 82.88 128 LEU A C 1
ATOM 1033 O O . LEU A 1 128 ? 2.651 -10.631 -30.639 1.00 82.88 128 LEU A O 1
ATOM 1037 N N . HIS A 1 129 ? 1.761 -12.440 -29.658 1.00 84.00 129 HIS A N 1
ATOM 1038 C CA . HIS A 1 129 ? 1.019 -11.705 -28.630 1.00 84.00 129 HIS A CA 1
ATOM 1039 C C . HIS A 1 129 ? 1.944 -10.972 -27.644 1.00 84.00 129 HIS A C 1
ATOM 1041 O O . HIS A 1 129 ? 1.755 -9.784 -27.398 1.00 84.00 129 HIS A O 1
ATOM 1047 N N . LEU A 1 130 ? 3.001 -11.631 -27.155 1.00 85.38 130 LEU A N 1
ATOM 1048 C CA . LEU A 1 130 ? 4.010 -10.999 -26.294 1.00 85.38 130 LEU A CA 1
ATOM 1049 C C . LEU A 1 130 ? 4.785 -9.880 -27.010 1.00 85.38 130 LEU A C 1
ATOM 1051 O O . LEU A 1 130 ? 5.213 -8.922 -26.370 1.00 85.38 130 LEU A O 1
ATOM 1055 N N . TYR A 1 131 ? 4.953 -9.968 -28.334 1.00 86.94 131 TYR A N 1
ATOM 1056 C CA . TYR A 1 131 ? 5.462 -8.845 -29.123 1.00 86.94 131 TYR A CA 1
ATOM 1057 C C . TYR A 1 131 ? 4.446 -7.690 -29.185 1.00 86.94 131 TYR A C 1
ATOM 1059 O O . TYR A 1 131 ? 4.825 -6.538 -28.973 1.00 86.94 131 TYR A O 1
ATOM 1067 N N . ASP A 1 132 ? 3.165 -7.978 -29.444 1.00 83.25 132 ASP A N 1
ATOM 1068 C CA . ASP A 1 132 ? 2.117 -6.951 -29.479 1.00 83.25 132 ASP A CA 1
ATOM 1069 C C . ASP A 1 132 ? 2.004 -6.218 -28.123 1.00 83.25 132 ASP A C 1
ATOM 1071 O O . ASP A 1 132 ? 1.834 -5.000 -28.114 1.00 83.25 132 ASP A O 1
ATOM 1075 N N . GLU A 1 133 ? 2.162 -6.911 -26.987 1.00 84.00 133 GLU A N 1
ATOM 1076 C CA . GLU A 1 133 ? 2.212 -6.303 -25.642 1.00 84.00 133 GLU A CA 1
ATOM 1077 C C . GLU A 1 133 ? 3.472 -5.454 -25.410 1.00 84.00 133 GLU A C 1
ATOM 1079 O O . GLU A 1 133 ? 3.399 -4.329 -24.898 1.00 84.00 133 GLU A O 1
ATOM 1084 N N . LEU A 1 134 ? 4.639 -5.952 -25.831 1.00 86.19 134 LEU A N 1
ATOM 1085 C CA . LEU A 1 134 ? 5.880 -5.183 -25.764 1.00 86.19 134 LEU A CA 1
ATOM 1086 C C . LEU A 1 134 ? 5.780 -3.895 -26.593 1.00 86.19 134 LEU A C 1
ATOM 1088 O O . LEU A 1 134 ? 6.304 -2.869 -26.175 1.00 86.19 134 LEU A O 1
ATOM 1092 N N . CYS A 1 135 ? 5.073 -3.901 -27.725 1.00 83.12 135 CYS A N 1
ATOM 1093 C CA . CYS A 1 135 ? 4.841 -2.693 -28.516 1.00 83.12 135 CYS A CA 1
ATOM 1094 C C . CYS A 1 135 ? 3.698 -1.802 -28.006 1.00 83.12 135 CYS A C 1
ATOM 1096 O O . CYS A 1 135 ? 3.760 -0.594 -28.227 1.00 83.12 135 CYS A O 1
ATOM 1098 N N . GLU A 1 136 ? 2.711 -2.344 -27.286 1.00 81.12 136 GLU A N 1
ATOM 1099 C CA . GLU A 1 136 ? 1.687 -1.557 -26.576 1.00 81.12 136 GLU A CA 1
ATOM 1100 C C . GLU A 1 136 ? 2.313 -0.701 -25.454 1.00 81.12 136 GLU A C 1
ATOM 1102 O O . GLU A 1 136 ? 1.853 0.407 -25.186 1.00 81.12 136 GLU A O 1
ATOM 1107 N N . SER A 1 137 ? 3.413 -1.173 -24.851 1.00 78.62 137 SER A N 1
ATOM 1108 C CA . SER A 1 137 ? 4.187 -0.453 -23.823 1.00 78.62 137 SER A CA 1
ATOM 1109 C C . SER A 1 137 ? 5.430 0.285 -24.352 1.00 78.62 137 SER A C 1
ATOM 1111 O O . SER A 1 137 ? 5.794 1.339 -23.828 1.00 78.62 137 SER A O 1
ATOM 1113 N N . LYS A 1 138 ? 6.082 -0.227 -25.404 1.00 84.50 138 LYS A N 1
ATOM 1114 C CA . LYS A 1 138 ? 7.289 0.336 -26.032 1.00 84.50 138 LYS A CA 1
ATOM 1115 C C . LYS A 1 138 ? 7.188 0.279 -27.572 1.00 84.50 138 LYS A C 1
ATOM 1117 O O . LYS A 1 138 ? 7.757 -0.621 -28.193 1.00 84.50 138 LYS A O 1
ATOM 1122 N N . PRO A 1 139 ? 6.546 1.265 -28.230 1.00 82.69 139 PRO A N 1
ATOM 1123 C CA . PRO A 1 139 ? 6.350 1.265 -29.689 1.00 82.69 139 PRO A CA 1
ATOM 1124 C C . PRO A 1 139 ? 7.639 1.189 -30.528 1.00 82.69 139 PRO A C 1
ATOM 1126 O O . PRO A 1 139 ? 7.617 0.725 -31.665 1.00 82.69 139 PRO A O 1
ATOM 1129 N N . ASP A 1 140 ? 8.770 1.613 -29.956 1.00 83.25 140 ASP A N 1
ATOM 1130 C CA . ASP A 1 140 ? 10.098 1.611 -30.582 1.00 83.25 140 ASP A CA 1
ATOM 1131 C C . ASP A 1 140 ? 10.978 0.421 -30.123 1.00 83.25 140 ASP A C 1
ATOM 1133 O O . ASP A 1 140 ? 12.204 0.540 -30.045 1.00 83.25 140 ASP A O 1
ATOM 1137 N N . ALA A 1 141 ? 10.371 -0.719 -29.773 1.00 84.75 141 ALA A N 1
ATOM 1138 C CA . ALA A 1 141 ? 11.075 -1.913 -29.301 1.00 84.75 141 ALA A CA 1
ATOM 1139 C C . ALA A 1 141 ? 12.124 -2.452 -30.298 1.00 84.75 141 ALA A C 1
ATOM 1141 O O . ALA A 1 141 ? 11.970 -2.411 -31.522 1.00 84.75 141 ALA A O 1
ATOM 1142 N N . THR A 1 142 ? 13.209 -2.997 -29.751 1.00 88.50 142 THR A N 1
ATOM 1143 C CA . THR A 1 142 ? 14.293 -3.655 -30.493 1.00 88.50 142 THR A CA 1
ATOM 1144 C C . THR A 1 142 ? 14.224 -5.176 -30.341 1.00 88.50 142 THR A C 1
ATOM 1146 O O . THR A 1 142 ? 13.590 -5.697 -29.423 1.00 88.50 142 THR A O 1
ATOM 1149 N N . LEU A 1 143 ? 14.945 -5.917 -31.192 1.00 85.69 143 LEU A N 1
ATOM 1150 C CA . LEU A 1 143 ? 15.072 -7.376 -31.047 1.00 85.69 143 LEU A CA 1
ATOM 1151 C C . LEU A 1 143 ? 15.659 -7.782 -29.681 1.00 85.69 143 LEU A C 1
ATOM 1153 O O . LEU A 1 143 ? 15.304 -8.827 -29.140 1.00 85.69 143 LEU A O 1
ATOM 1157 N N . LYS A 1 144 ? 16.528 -6.939 -29.105 1.00 87.50 144 LYS A N 1
ATOM 1158 C CA . LYS A 1 144 ? 17.100 -7.166 -27.775 1.00 87.50 144 LYS A CA 1
ATOM 1159 C C . LYS A 1 144 ? 16.047 -7.002 -26.674 1.00 87.50 144 LYS A C 1
ATOM 1161 O O . LYS A 1 144 ? 15.979 -7.850 -25.792 1.00 87.50 144 LYS A O 1
ATOM 1166 N N . ASP A 1 145 ? 15.216 -5.959 -26.752 1.00 88.75 145 ASP A N 1
ATOM 1167 C CA . ASP A 1 145 ? 14.106 -5.771 -25.806 1.00 88.75 145 ASP A CA 1
ATOM 1168 C C . ASP A 1 145 ? 13.169 -6.985 -25.818 1.00 88.75 145 ASP A C 1
ATOM 1170 O O . ASP A 1 145 ? 12.728 -7.433 -24.767 1.00 88.75 145 ASP A O 1
ATOM 1174 N N . TYR A 1 146 ? 12.916 -7.556 -26.999 1.00 89.62 146 TYR A N 1
ATOM 1175 C CA . TYR A 1 146 ? 12.098 -8.758 -27.146 1.00 89.62 146 TYR A CA 1
ATOM 1176 C C . TYR A 1 146 ? 12.785 -10.026 -26.604 1.00 89.62 146 TYR A C 1
ATOM 1178 O O . TYR A 1 146 ? 12.125 -10.811 -25.931 1.00 89.62 146 TYR A O 1
ATOM 1186 N N . GLU A 1 147 ? 14.105 -10.209 -26.778 1.00 88.88 147 GLU A N 1
ATOM 1187 C CA . GLU A 1 147 ? 14.848 -11.292 -26.095 1.00 88.88 147 GLU A CA 1
ATOM 1188 C C . GLU A 1 147 ? 14.726 -11.167 -24.564 1.00 88.88 147 GLU A C 1
ATOM 1190 O O . GLU A 1 147 ? 14.455 -12.154 -23.877 1.00 88.88 147 GLU A O 1
ATOM 1195 N N . GLU A 1 148 ? 14.889 -9.954 -24.025 1.00 89.31 148 GLU A N 1
ATOM 1196 C CA . GLU A 1 148 ? 14.782 -9.675 -22.588 1.00 89.31 148 GLU A CA 1
ATOM 1197 C C . GLU A 1 148 ? 13.337 -9.850 -22.071 1.00 89.31 148 GLU A C 1
ATOM 1199 O O . GLU A 1 148 ? 13.142 -10.417 -20.995 1.00 89.31 148 GLU A O 1
ATOM 1204 N N . TYR A 1 149 ? 12.323 -9.491 -22.863 1.00 88.06 149 TYR A N 1
ATOM 1205 C CA . TYR A 1 149 ? 10.906 -9.673 -22.526 1.00 88.06 149 TYR A CA 1
ATOM 1206 C C . TYR A 1 149 ? 10.454 -11.145 -22.579 1.00 88.06 149 TYR A C 1
ATOM 1208 O O . TYR A 1 149 ? 9.734 -11.603 -21.693 1.00 88.06 149 TYR A O 1
ATOM 1216 N N . LEU A 1 150 ? 10.935 -11.937 -23.546 1.00 87.31 150 LEU A N 1
ATOM 1217 C CA . LEU A 1 150 ? 10.700 -13.388 -23.562 1.00 87.31 150 LEU A CA 1
ATOM 1218 C C . LEU A 1 150 ? 11.337 -14.081 -22.346 1.00 87.31 150 LEU A C 1
ATOM 1220 O O . LEU A 1 150 ? 10.736 -14.996 -21.776 1.00 87.31 150 LEU A O 1
ATOM 1224 N N . MET A 1 151 ? 12.522 -13.635 -21.911 1.00 87.38 151 MET A N 1
ATOM 1225 C CA . MET A 1 151 ? 13.146 -14.133 -20.678 1.00 87.38 151 MET A CA 1
ATOM 1226 C C . MET A 1 151 ? 12.343 -13.763 -19.422 1.00 87.38 151 MET A C 1
ATOM 1228 O O . MET A 1 151 ? 12.188 -14.617 -18.550 1.00 87.38 151 MET A O 1
ATOM 1232 N N . LEU A 1 152 ? 11.781 -12.549 -19.346 1.00 85.38 152 LEU A N 1
ATOM 1233 C CA . LEU A 1 152 ? 10.890 -12.119 -18.254 1.00 85.38 152 LEU A CA 1
ATOM 1234 C C . LEU A 1 152 ? 9.647 -13.020 -18.135 1.00 85.38 152 LEU A C 1
ATOM 1236 O O . LEU A 1 152 ? 9.280 -13.431 -17.040 1.00 85.38 152 LEU A O 1
ATOM 1240 N N . TRP A 1 153 ? 9.065 -13.427 -19.265 1.00 84.81 153 TRP A N 1
ATOM 1241 C CA . TRP A 1 153 ? 7.952 -14.387 -19.330 1.00 84.81 153 TRP A CA 1
ATOM 1242 C C . TRP A 1 153 ? 8.332 -15.853 -19.016 1.00 84.81 153 TRP A C 1
ATOM 1244 O O . TRP A 1 153 ? 7.491 -16.765 -19.079 1.00 84.81 153 TRP A O 1
ATOM 1254 N N . GLY A 1 154 ? 9.593 -16.101 -18.652 1.00 81.88 154 GLY A N 1
ATOM 1255 C CA . GLY A 1 154 ? 10.115 -17.403 -18.246 1.00 81.88 154 GLY A CA 1
ATOM 1256 C C . GLY A 1 154 ? 10.639 -18.269 -19.393 1.00 81.88 154 GLY A C 1
ATOM 1257 O O . GLY A 1 154 ? 10.728 -19.486 -19.231 1.00 81.88 154 GLY A O 1
ATOM 1258 N N . MET A 1 155 ? 10.974 -17.695 -20.555 1.00 85.81 155 MET A N 1
ATOM 1259 C CA . MET A 1 155 ? 11.701 -18.438 -21.587 1.00 85.81 155 MET A CA 1
ATOM 1260 C C . MET A 1 155 ? 13.183 -18.570 -21.211 1.00 85.81 155 MET A C 1
ATOM 1262 O O . MET A 1 155 ? 13.857 -17.589 -20.900 1.00 85.81 155 MET A O 1
ATOM 1266 N N . GLU A 1 156 ? 13.735 -19.782 -21.301 1.00 85.31 156 GLU A N 1
ATOM 1267 C CA . GLU A 1 156 ? 15.174 -20.006 -21.127 1.00 85.31 156 GLU A CA 1
ATOM 1268 C C . GLU A 1 156 ? 16.002 -19.118 -22.068 1.00 85.31 156 GLU A C 1
ATOM 1270 O O . GLU A 1 156 ? 15.779 -19.105 -23.278 1.00 85.31 156 GLU A O 1
ATOM 1275 N N . LYS A 1 157 ? 17.057 -18.481 -21.549 1.00 86.50 157 LYS A N 1
ATOM 1276 C CA . LYS A 1 157 ? 17.969 -17.608 -22.313 1.00 86.50 157 LYS A CA 1
ATOM 1277 C C . LYS A 1 157 ? 18.526 -18.226 -23.605 1.00 86.50 157 LYS A C 1
ATOM 1279 O O . LYS A 1 157 ? 18.770 -17.512 -24.573 1.00 86.50 157 LYS A O 1
ATOM 1284 N N . LYS A 1 158 ? 18.719 -19.552 -23.652 1.00 85.62 158 LYS A N 1
ATOM 1285 C CA . LYS A 1 158 ? 19.116 -20.266 -24.882 1.00 85.62 158 LYS A CA 1
ATOM 1286 C C . LYS A 1 158 ? 17.978 -20.310 -25.912 1.00 85.62 158 LYS A C 1
ATOM 1288 O O . LYS A 1 158 ? 18.223 -20.052 -27.086 1.00 85.62 158 LYS A O 1
ATOM 1293 N N . LYS A 1 159 ? 16.746 -20.590 -25.475 1.00 85.38 159 LYS A N 1
ATOM 1294 C CA . LYS A 1 159 ? 15.544 -20.630 -26.323 1.00 85.38 159 LYS A CA 1
ATOM 1295 C C . LYS A 1 159 ? 15.161 -19.230 -26.814 1.00 85.38 159 LYS A C 1
ATOM 1297 O O . LYS A 1 159 ? 14.933 -19.073 -28.007 1.00 85.38 159 LYS A O 1
ATOM 1302 N N . ALA A 1 160 ? 15.229 -18.212 -25.950 1.00 86.00 160 ALA A N 1
ATOM 1303 C CA . ALA A 1 160 ? 14.990 -16.811 -26.317 1.00 86.00 160 ALA A CA 1
ATOM 1304 C C . ALA A 1 160 ? 15.928 -16.359 -27.446 1.00 86.00 160 ALA A C 1
ATOM 1306 O O . ALA A 1 160 ? 15.471 -15.844 -28.464 1.00 86.00 160 ALA A O 1
ATOM 1307 N N . LYS A 1 161 ? 17.225 -16.674 -27.338 1.00 84.56 161 LYS A N 1
ATOM 1308 C CA . LYS A 1 161 ? 18.202 -16.406 -28.403 1.00 84.56 161 LYS A CA 1
ATOM 1309 C C . LYS A 1 161 ? 17.913 -17.138 -29.708 1.00 84.56 161 LYS A C 1
ATOM 1311 O O . LYS A 1 161 ? 18.023 -16.523 -30.761 1.00 84.56 161 LYS A O 1
ATOM 1316 N N . VAL A 1 162 ? 17.527 -18.414 -29.655 1.00 84.06 162 VAL A N 1
ATOM 1317 C CA . VAL A 1 162 ? 17.182 -19.210 -30.851 1.00 84.06 162 VAL A CA 1
ATOM 1318 C C . VAL A 1 162 ? 15.858 -18.765 -31.490 1.00 84.06 162 VAL A C 1
ATOM 1320 O O . VAL A 1 162 ? 15.683 -18.923 -32.697 1.00 84.06 162 VAL A O 1
ATOM 1323 N N . CYS A 1 163 ? 14.939 -18.187 -30.712 1.00 82.75 163 CYS A N 1
ATOM 1324 C CA . CYS A 1 163 ? 13.736 -17.530 -31.216 1.00 82.75 163 CYS A CA 1
ATOM 1325 C C . CYS A 1 163 ? 14.103 -16.213 -31.919 1.00 82.75 163 CYS A C 1
ATOM 1327 O O . CYS A 1 163 ? 13.833 -16.042 -33.107 1.00 82.75 163 CYS A O 1
ATOM 1329 N N . CYS A 1 164 ? 14.803 -15.315 -31.220 1.00 85.12 164 CYS A N 1
ATOM 1330 C CA . CYS A 1 164 ? 15.196 -14.014 -31.755 1.00 85.12 164 CYS A CA 1
ATOM 1331 C C . CYS A 1 164 ? 16.155 -14.112 -32.952 1.00 85.12 164 CYS A C 1
ATOM 1333 O O . CYS A 1 164 ? 16.042 -13.307 -33.867 1.00 85.12 164 CYS A O 1
ATOM 1335 N N . SER A 1 165 ? 17.038 -15.116 -33.027 1.00 82.94 165 SER A N 1
ATOM 1336 C CA . SER A 1 165 ? 17.958 -15.288 -34.165 1.00 82.94 165 SER A CA 1
ATOM 1337 C C . SER A 1 165 ? 17.277 -15.677 -35.482 1.00 82.94 165 SER A C 1
ATOM 1339 O O . SER A 1 165 ? 17.931 -15.665 -36.522 1.00 82.94 165 SER A O 1
ATOM 1341 N N . ARG A 1 166 ? 15.992 -16.059 -35.457 1.00 81.31 166 ARG A N 1
ATOM 1342 C CA . ARG A 1 166 ? 15.179 -16.304 -36.665 1.00 81.31 166 ARG A CA 1
ATOM 1343 C C . ARG A 1 166 ? 14.513 -15.030 -37.182 1.00 81.31 166 ARG A C 1
ATOM 1345 O O . ARG A 1 166 ? 14.084 -14.986 -38.330 1.00 81.31 166 ARG A O 1
ATOM 1352 N N . ILE A 1 167 ? 14.423 -14.002 -36.341 1.00 84.06 167 ILE A N 1
ATOM 1353 C CA . ILE A 1 167 ? 13.788 -12.729 -36.659 1.00 84.06 167 ILE A CA 1
ATOM 1354 C C . ILE A 1 167 ? 14.863 -11.766 -37.165 1.00 84.06 167 ILE A C 1
ATOM 1356 O O . ILE A 1 167 ? 15.844 -11.492 -36.477 1.00 84.06 167 ILE A O 1
ATOM 1360 N N . ASN A 1 168 ? 14.681 -11.250 -38.379 1.00 72.12 168 ASN A N 1
ATOM 1361 C CA . ASN A 1 168 ? 15.638 -10.360 -39.031 1.00 72.12 168 ASN A CA 1
ATOM 1362 C C . ASN A 1 168 ? 15.109 -8.913 -39.004 1.00 72.12 168 ASN A C 1
ATOM 1364 O O . ASN A 1 168 ? 14.389 -8.528 -39.927 1.00 72.12 168 ASN A O 1
ATOM 1368 N N . PRO A 1 169 ? 15.394 -8.117 -37.954 1.00 66.62 169 PRO A N 1
ATOM 1369 C CA . PRO A 1 169 ? 14.888 -6.757 -37.851 1.00 66.62 169 PRO A CA 1
ATOM 1370 C C . PRO A 1 169 ? 15.437 -5.896 -38.990 1.00 66.62 169 PRO A C 1
ATOM 1372 O O . PRO A 1 169 ? 16.627 -5.910 -39.311 1.00 66.62 169 PRO A O 1
ATOM 1375 N N . ASN A 1 170 ? 14.552 -5.100 -39.578 1.00 62.16 170 ASN A N 1
ATOM 1376 C CA . ASN A 1 170 ? 14.873 -4.161 -40.647 1.00 62.16 170 ASN A CA 1
ATOM 1377 C C . ASN A 1 170 ? 16.032 -3.197 -40.279 1.00 62.16 170 ASN A C 1
ATOM 1379 O O . ASN A 1 170 ? 16.347 -2.961 -39.109 1.00 62.16 170 ASN A O 1
ATOM 1383 N N . LYS A 1 171 ? 16.653 -2.581 -41.303 1.00 55.00 171 LYS A N 1
ATOM 1384 C CA . LYS A 1 171 ? 17.926 -1.811 -41.244 1.00 55.00 171 LYS A CA 1
ATOM 1385 C C . LYS A 1 171 ? 17.992 -0.624 -40.256 1.00 55.00 171 LYS A C 1
ATOM 1387 O O . LYS A 1 171 ? 18.997 0.082 -40.236 1.00 55.00 171 LYS A O 1
ATOM 1392 N N . LYS A 1 172 ? 16.949 -0.366 -39.463 1.00 57.03 172 LYS A N 1
ATOM 1393 C CA . LYS A 1 172 ? 16.914 0.647 -38.395 1.00 57.03 172 LYS A CA 1
ATOM 1394 C C . LYS A 1 172 ? 17.018 0.076 -36.975 1.00 57.03 172 LYS A C 1
ATOM 1396 O O . LYS A 1 172 ? 16.948 0.851 -36.027 1.00 57.03 172 LYS A O 1
ATOM 1401 N N . GLY A 1 173 ? 17.157 -1.243 -36.813 1.00 63.91 173 GLY A N 1
ATOM 1402 C CA . GLY A 1 173 ? 17.280 -1.903 -35.502 1.00 63.91 173 GLY A CA 1
ATOM 1403 C C . GLY A 1 173 ? 15.982 -1.957 -34.682 1.00 63.91 173 GLY A C 1
ATOM 1404 O O . GLY A 1 173 ? 15.982 -2.478 -33.568 1.00 63.91 173 GLY A O 1
ATOM 1405 N N . ARG A 1 174 ? 14.879 -1.444 -35.239 1.00 73.19 174 ARG A N 1
ATOM 1406 C CA . ARG A 1 174 ? 13.525 -1.540 -34.682 1.00 73.19 174 ARG A CA 1
ATOM 1407 C C . ARG A 1 174 ? 12.901 -2.860 -35.105 1.00 73.19 174 ARG A C 1
ATOM 1409 O O . ARG A 1 174 ? 12.968 -3.213 -36.281 1.00 73.19 174 ARG A O 1
ATOM 1416 N N . LEU A 1 175 ? 12.282 -3.551 -34.162 1.00 83.00 175 LEU A N 1
ATOM 1417 C CA . LEU A 1 175 ? 11.544 -4.780 -34.405 1.00 83.00 175 LEU A CA 1
ATOM 1418 C C . LEU A 1 175 ? 10.126 -4.426 -34.869 1.00 83.00 175 LEU A C 1
ATOM 1420 O O . LEU A 1 175 ? 9.461 -3.638 -34.206 1.00 83.00 175 LEU A O 1
ATOM 1424 N N . THR A 1 176 ? 9.667 -4.976 -35.994 1.00 82.88 176 THR A N 1
ATOM 1425 C CA . THR A 1 176 ? 8.269 -4.825 -36.431 1.00 82.88 176 THR A CA 1
ATOM 1426 C C . THR A 1 176 ? 7.498 -6.135 -36.331 1.00 82.88 176 THR A C 1
ATOM 1428 O O . THR A 1 176 ? 8.067 -7.224 -36.394 1.00 82.88 176 THR A O 1
ATOM 1431 N N . ARG A 1 177 ? 6.168 -6.023 -36.253 1.00 82.44 177 ARG A N 1
ATOM 1432 C CA . ARG A 1 177 ? 5.238 -7.161 -36.232 1.00 82.44 177 ARG A CA 1
ATOM 1433 C C . ARG A 1 177 ? 5.434 -8.096 -37.425 1.00 82.44 177 ARG A C 1
ATOM 1435 O O . ARG A 1 177 ? 5.326 -9.306 -37.287 1.00 82.44 177 ARG A O 1
ATOM 1442 N N . GLU A 1 178 ? 5.742 -7.522 -38.586 1.00 80.00 178 GLU A N 1
ATOM 1443 C CA . GLU A 1 178 ? 6.025 -8.246 -39.824 1.00 80.00 178 GLU A CA 1
ATOM 1444 C C . GLU A 1 178 ? 7.341 -9.034 -39.718 1.00 80.00 178 GLU A C 1
ATOM 1446 O O . GLU A 1 178 ? 7.359 -10.219 -40.042 1.00 80.00 178 GLU A O 1
ATOM 1451 N N . ASP A 1 179 ? 8.407 -8.437 -39.163 1.00 82.56 179 ASP A N 1
ATOM 1452 C CA . ASP A 1 179 ? 9.668 -9.143 -38.879 1.00 82.56 179 ASP A CA 1
ATOM 1453 C C . ASP A 1 179 ? 9.431 -10.353 -37.944 1.00 82.56 179 ASP A C 1
ATOM 1455 O O . ASP A 1 179 ? 9.963 -11.439 -38.191 1.00 82.56 179 ASP A O 1
ATOM 1459 N N . VAL A 1 180 ? 8.595 -10.193 -36.907 1.00 81.88 180 VAL A N 1
ATOM 1460 C CA . VAL A 1 180 ? 8.243 -11.262 -35.949 1.00 81.88 180 VAL A CA 1
ATOM 1461 C C . VAL A 1 180 ? 7.408 -12.366 -36.602 1.00 81.88 180 VAL A C 1
ATOM 1463 O O . VAL A 1 180 ? 7.790 -13.531 -36.508 1.00 81.88 180 VAL A O 1
ATOM 1466 N N . CYS A 1 181 ? 6.321 -12.037 -37.312 1.00 80.06 181 CYS A N 1
ATOM 1467 C CA . CYS A 1 181 ? 5.519 -13.021 -38.055 1.00 80.06 181 CYS A CA 1
ATOM 1468 C C . CYS A 1 181 ? 6.386 -13.850 -39.019 1.00 80.06 181 CYS A C 1
ATOM 1470 O O . CYS A 1 181 ? 6.279 -15.078 -39.055 1.00 80.06 181 CYS A O 1
ATOM 1472 N N . ASN A 1 182 ? 7.287 -13.188 -39.754 1.00 80.31 182 ASN A N 1
ATOM 1473 C CA . ASN A 1 182 ? 8.205 -13.840 -40.686 1.00 80.31 182 ASN A CA 1
ATOM 1474 C C . ASN A 1 182 ? 9.200 -14.766 -39.967 1.00 80.31 182 ASN A C 1
ATOM 1476 O O . ASN A 1 182 ? 9.352 -15.919 -40.365 1.00 80.31 182 ASN A O 1
ATOM 1480 N N . GLY A 1 183 ? 9.847 -14.301 -38.892 1.00 78.19 183 GLY A N 1
ATOM 1481 C CA . GLY A 1 183 ? 10.821 -15.101 -38.136 1.00 78.19 183 GLY A CA 1
ATOM 1482 C C . GLY A 1 183 ? 10.212 -16.260 -37.335 1.00 78.19 183 GLY A C 1
ATOM 1483 O O . GLY A 1 183 ? 10.896 -17.246 -37.059 1.00 78.19 183 GLY A O 1
ATOM 1484 N N . LEU A 1 184 ? 8.922 -16.176 -36.997 1.00 78.62 184 LEU A N 1
ATOM 1485 C CA . LEU A 1 184 ? 8.146 -17.270 -36.403 1.00 78.62 184 LEU A CA 1
ATOM 1486 C C . LEU A 1 184 ? 7.533 -18.223 -37.448 1.00 78.62 184 LEU A C 1
ATOM 1488 O O . LEU A 1 184 ? 7.007 -19.267 -37.067 1.00 78.62 184 LEU A O 1
ATOM 1492 N N . GLY A 1 185 ? 7.571 -17.881 -38.742 1.00 71.94 185 GLY A N 1
ATOM 1493 C CA . GLY A 1 185 ? 6.894 -18.636 -39.805 1.00 71.94 185 GLY A CA 1
ATOM 1494 C C . GLY A 1 185 ? 5.366 -18.659 -39.658 1.00 71.94 185 GLY A C 1
ATOM 1495 O O . GLY A 1 185 ? 4.723 -19.626 -40.066 1.00 71.94 185 GLY A O 1
ATOM 1496 N N . PHE A 1 186 ? 4.786 -17.630 -39.030 1.00 68.75 186 PHE A N 1
ATOM 1497 C CA . PHE A 1 186 ? 3.401 -17.620 -38.560 1.00 68.75 186 PHE A CA 1
ATOM 1498 C C . PHE A 1 186 ? 2.610 -16.443 -39.143 1.00 68.75 186 PHE A C 1
ATOM 1500 O O . PHE A 1 186 ? 2.883 -15.279 -38.845 1.00 68.75 186 PHE A O 1
ATOM 1507 N N . ALA A 1 187 ? 1.592 -16.755 -39.948 1.00 59.34 187 ALA A N 1
ATOM 1508 C CA . ALA A 1 187 ? 0.579 -15.793 -40.366 1.00 59.34 187 ALA A CA 1
ATOM 1509 C C . ALA A 1 187 ? -0.534 -15.719 -39.297 1.00 59.34 187 ALA A C 1
ATOM 1511 O O . ALA A 1 187 ? -1.014 -16.767 -38.860 1.00 59.34 187 ALA A O 1
ATOM 1512 N N . PRO A 1 188 ? -0.958 -14.519 -38.859 1.00 55.91 188 PRO A N 1
ATOM 1513 C CA . PRO A 1 188 ? -1.896 -14.372 -37.751 1.00 55.91 188 PRO A CA 1
ATOM 1514 C C . PRO A 1 188 ? -3.353 -14.618 -38.169 1.00 55.91 188 PRO A C 1
ATOM 1516 O O . PRO A 1 188 ? -4.100 -13.680 -38.451 1.00 55.91 188 PRO A O 1
ATOM 1519 N N . GLU A 1 189 ? -3.781 -15.876 -38.117 1.00 48.03 189 GLU A N 1
ATOM 1520 C CA . GLU A 1 189 ? -5.184 -16.189 -37.822 1.00 48.03 189 GLU A CA 1
ATOM 1521 C C . GLU A 1 189 ? -5.487 -15.885 -36.338 1.00 48.03 189 GLU A C 1
ATOM 1523 O O . GLU A 1 189 ? -4.578 -15.808 -35.505 1.00 48.03 189 GLU A O 1
ATOM 1528 N N . GLN A 1 190 ? -6.758 -15.639 -35.999 1.00 38.78 190 GLN A N 1
ATOM 1529 C CA . GLN A 1 190 ? -7.144 -15.210 -34.646 1.00 38.78 190 GLN A CA 1
ATOM 1530 C C . GLN A 1 190 ? -6.748 -16.240 -33.569 1.00 38.78 190 GLN A C 1
ATOM 1532 O O . GLN A 1 190 ? -7.049 -17.424 -33.737 1.00 38.78 190 GLN A O 1
ATOM 1537 N N . PRO A 1 191 ? -6.203 -15.811 -32.413 1.00 43.50 191 PRO A N 1
ATOM 1538 C CA . PRO A 1 191 ? -6.053 -16.685 -31.255 1.00 43.50 191 PRO A CA 1
ATOM 1539 C C . PRO A 1 191 ? -7.407 -17.252 -30.799 1.00 43.50 191 PRO A C 1
ATOM 1541 O O . PRO A 1 191 ? -8.320 -16.510 -30.432 1.00 43.50 191 PRO A O 1
ATOM 1544 N N . ALA A 1 192 ? -7.530 -18.578 -30.791 1.00 47.81 192 ALA A N 1
ATOM 1545 C CA . ALA A 1 192 ? -8.615 -19.277 -30.111 1.00 47.81 192 ALA A CA 1
ATOM 1546 C C . ALA A 1 192 ? -8.202 -19.547 -28.654 1.00 47.81 192 ALA A C 1
ATOM 1548 O O . ALA A 1 192 ? -7.127 -20.094 -28.415 1.00 47.81 192 ALA A O 1
ATOM 1549 N N . GLY A 1 193 ? -9.043 -19.154 -27.691 1.00 51.03 193 GLY A N 1
ATOM 1550 C CA . GLY A 1 193 ? -8.813 -19.393 -26.256 1.00 51.03 193 GLY A CA 1
ATOM 1551 C C . GLY A 1 193 ? -9.359 -18.312 -25.315 1.00 51.03 193 GLY A C 1
ATOM 1552 O O . GLY A 1 193 ? -9.692 -18.620 -24.180 1.00 51.03 193 GLY A O 1
ATOM 1553 N N . LEU A 1 194 ? -9.511 -17.066 -25.784 1.00 59.44 194 LEU A N 1
ATOM 1554 C CA . LEU A 1 194 ? -10.081 -15.952 -24.999 1.00 59.44 194 LEU A CA 1
ATOM 1555 C C . LEU A 1 194 ? -11.550 -15.644 -25.356 1.00 59.44 194 LEU A C 1
ATOM 1557 O O . LEU A 1 194 ? -12.084 -14.615 -24.957 1.00 59.44 194 LEU A O 1
ATOM 1561 N N . ARG A 1 195 ? -12.207 -16.504 -26.148 1.00 61.25 195 ARG A N 1
ATOM 1562 C CA . ARG A 1 195 ? -13.583 -16.276 -26.637 1.00 61.25 195 ARG A CA 1
ATOM 1563 C C . ARG A 1 195 ? -14.649 -16.489 -25.561 1.00 61.25 195 ARG A C 1
ATOM 1565 O O . ARG A 1 195 ? -15.720 -15.905 -25.658 1.00 61.25 195 ARG A O 1
ATOM 1572 N N . ASP A 1 196 ? -14.326 -17.285 -24.547 1.00 71.62 196 ASP A N 1
ATOM 1573 C CA . ASP A 1 196 ? -15.232 -17.703 -23.473 1.00 71.62 196 ASP A CA 1
ATOM 1574 C C . ASP A 1 196 ? -15.044 -16.862 -22.190 1.00 71.62 196 ASP A C 1
ATOM 1576 O O . ASP A 1 196 ? -15.470 -17.256 -21.104 1.00 71.62 196 ASP A O 1
ATOM 1580 N N . ILE A 1 197 ? -14.371 -15.708 -22.311 1.00 80.81 197 ILE A N 1
ATOM 1581 C CA . ILE A 1 197 ? -14.116 -14.753 -21.228 1.00 80.81 197 ILE A CA 1
ATOM 1582 C C . ILE A 1 197 ? -14.997 -13.511 -21.399 1.00 80.81 197 ILE A C 1
ATOM 1584 O O . ILE A 1 197 ? -14.942 -12.817 -22.414 1.00 80.81 197 ILE A O 1
ATOM 1588 N N . GLU A 1 198 ? -15.763 -13.187 -20.359 1.00 82.06 198 GLU A N 1
ATOM 1589 C CA . GLU A 1 198 ? -16.577 -11.974 -20.278 1.00 82.06 198 GLU A CA 1
ATOM 1590 C C . GLU A 1 198 ? -15.829 -10.897 -19.478 1.00 82.06 198 GLU A C 1
ATOM 1592 O O . GLU A 1 198 ? -15.599 -11.047 -18.278 1.00 82.06 198 GLU A O 1
ATOM 1597 N N . ILE A 1 199 ? -15.440 -9.791 -20.119 1.00 82.50 199 ILE A N 1
ATOM 1598 C CA . ILE A 1 199 ? -14.771 -8.672 -19.437 1.00 82.50 199 ILE A CA 1
ATOM 1599 C C . ILE A 1 199 ? -15.812 -7.834 -18.683 1.00 82.50 199 ILE A C 1
ATOM 1601 O O . ILE A 1 199 ? -16.576 -7.092 -19.295 1.00 82.50 199 ILE A O 1
ATOM 1605 N N . LEU A 1 200 ? -15.801 -7.912 -17.350 1.00 79.50 200 LEU A N 1
ATOM 1606 C CA . LEU A 1 200 ? -16.717 -7.175 -16.470 1.00 79.50 200 LEU A CA 1
ATOM 1607 C C . LEU A 1 200 ? -16.207 -5.760 -16.159 1.00 79.50 200 LEU A C 1
ATOM 1609 O O . LEU A 1 200 ? -16.986 -4.818 -16.035 1.00 79.50 200 LEU A O 1
ATOM 1613 N N . CYS A 1 201 ? -14.888 -5.598 -16.026 1.00 78.69 201 CYS A N 1
ATOM 1614 C CA . CYS A 1 201 ? -14.225 -4.309 -15.853 1.00 78.69 201 CYS A CA 1
ATOM 1615 C C . CYS A 1 201 ? -12.788 -4.384 -16.383 1.00 78.69 201 CYS A C 1
ATOM 1617 O O . CYS A 1 201 ? -12.094 -5.375 -16.163 1.00 78.69 201 CYS A O 1
ATOM 1619 N N . ARG A 1 202 ? -12.310 -3.335 -17.059 1.00 81.56 202 ARG A N 1
ATOM 1620 C CA . ARG A 1 202 ? -10.907 -3.228 -17.477 1.00 81.56 202 ARG A CA 1
ATOM 1621 C C . ARG A 1 202 ? -10.457 -1.773 -17.514 1.00 81.56 202 ARG A C 1
ATOM 1623 O O . ARG A 1 202 ? -10.856 -1.028 -18.403 1.00 81.56 202 ARG A O 1
ATOM 1630 N N . ASP A 1 203 ? -9.554 -1.432 -16.605 1.00 80.62 203 ASP A N 1
ATOM 1631 C CA . ASP A 1 203 ? -8.649 -0.288 -16.703 1.00 80.62 203 ASP A CA 1
ATOM 1632 C C . ASP A 1 203 ? -7.216 -0.827 -16.810 1.00 80.62 203 ASP A C 1
ATOM 1634 O O . ASP A 1 203 ? -6.452 -0.853 -15.847 1.00 80.62 203 ASP A O 1
ATOM 1638 N N . MET A 1 204 ? -6.876 -1.356 -17.985 1.00 81.81 204 MET A N 1
ATOM 1639 C CA . MET A 1 204 ? -5.507 -1.677 -18.387 1.00 81.81 204 MET A CA 1
ATOM 1640 C C . MET A 1 204 ? -5.414 -1.841 -19.913 1.00 81.81 204 MET A C 1
ATOM 1642 O O . MET A 1 204 ? -6.439 -2.114 -20.550 1.00 81.81 204 MET A O 1
ATOM 1646 N N . PRO A 1 205 ? -4.210 -1.693 -20.502 1.00 81.50 205 PRO A N 1
ATOM 1647 C CA . PRO A 1 205 ? -3.970 -1.942 -21.923 1.00 81.50 205 PRO A CA 1
ATOM 1648 C C . PRO A 1 205 ? -4.444 -3.333 -22.377 1.00 81.50 205 PRO A C 1
ATOM 1650 O O . PRO A 1 205 ? -4.524 -4.274 -21.577 1.00 81.50 205 PRO A O 1
ATOM 1653 N N . ILE A 1 206 ? -4.814 -3.464 -23.653 1.00 76.62 206 ILE A N 1
ATOM 1654 C CA . ILE A 1 206 ? -5.558 -4.629 -24.144 1.00 76.62 206 ILE A CA 1
ATOM 1655 C C . ILE A 1 206 ? -4.679 -5.875 -24.098 1.00 76.62 206 ILE A C 1
ATOM 1657 O O . ILE A 1 206 ? -5.113 -6.887 -23.542 1.00 76.62 206 ILE A O 1
ATOM 1661 N N . ARG A 1 207 ? -3.439 -5.797 -24.589 1.00 79.81 207 ARG A N 1
ATOM 1662 C CA . ARG A 1 207 ? -2.540 -6.955 -24.643 1.00 79.81 207 ARG A CA 1
ATOM 1663 C C . ARG A 1 207 ? -2.106 -7.397 -23.257 1.00 79.81 207 ARG A C 1
ATOM 1665 O O . ARG A 1 207 ? -2.145 -8.592 -22.977 1.00 79.81 207 ARG A O 1
ATOM 1672 N N . LYS A 1 208 ? -1.836 -6.443 -22.359 1.00 81.12 208 LYS A N 1
ATOM 1673 C CA . LYS A 1 208 ? -1.621 -6.711 -20.925 1.00 81.12 208 LYS A CA 1
ATOM 1674 C C . LYS A 1 208 ? -2.813 -7.450 -20.301 1.00 81.12 208 LYS A C 1
ATOM 1676 O O . LYS A 1 208 ? -2.625 -8.411 -19.558 1.00 81.12 208 LYS A O 1
ATOM 1681 N N . SER A 1 209 ? -4.045 -7.058 -20.641 1.00 83.56 209 SER A N 1
ATOM 1682 C CA . SER A 1 209 ? -5.249 -7.727 -20.128 1.00 83.56 209 SER A CA 1
ATOM 1683 C C . SER A 1 209 ? -5.405 -9.160 -20.636 1.00 83.56 209 SER A C 1
ATOM 1685 O O . SER A 1 209 ? -5.752 -10.048 -19.860 1.00 83.56 209 SER A O 1
ATOM 1687 N N . GLU A 1 210 ? -5.131 -9.398 -21.918 1.00 83.06 210 GLU A N 1
ATOM 1688 C CA . GLU A 1 210 ? -5.172 -10.721 -22.552 1.00 83.06 210 GLU A CA 1
ATOM 1689 C C . GLU A 1 210 ? -4.050 -11.626 -22.005 1.00 83.06 210 GLU A C 1
ATOM 1691 O O . GLU A 1 210 ? -4.279 -12.796 -21.708 1.00 83.06 210 GLU A O 1
ATOM 1696 N N . SER A 1 211 ? -2.862 -11.070 -21.762 1.00 83.06 211 SER A N 1
ATOM 1697 C CA . SER A 1 211 ? -1.736 -11.759 -21.123 1.00 83.06 211 SER A CA 1
ATOM 1698 C C . SER A 1 211 ? -2.033 -12.195 -19.687 1.00 83.06 211 SER A C 1
ATOM 1700 O O . SER A 1 211 ? -1.733 -13.331 -19.318 1.00 83.06 211 SER A O 1
ATOM 1702 N N . ILE A 1 212 ? -2.686 -11.350 -18.882 1.00 86.69 212 ILE A N 1
ATOM 1703 C CA . ILE A 1 212 ? -3.123 -11.728 -17.527 1.00 86.69 212 ILE A CA 1
ATOM 1704 C C . ILE A 1 212 ? -4.218 -12.808 -17.579 1.00 86.69 212 ILE A C 1
ATOM 1706 O O . ILE A 1 212 ? -4.169 -13.748 -16.787 1.00 86.69 212 ILE A O 1
ATOM 1710 N N . GLN A 1 213 ? -5.144 -12.762 -18.545 1.00 84.19 213 GLN A N 1
ATOM 1711 C CA . GLN A 1 213 ? -6.105 -13.856 -18.767 1.00 84.19 213 GLN A CA 1
ATOM 1712 C C . GLN A 1 213 ? -5.392 -15.178 -19.101 1.00 84.19 213 GLN A C 1
ATOM 1714 O O . GLN A 1 213 ? -5.723 -16.213 -18.525 1.00 84.19 213 GLN A O 1
ATOM 1719 N N . VAL A 1 214 ? -4.364 -15.154 -19.959 1.00 82.25 214 VAL A N 1
ATOM 1720 C CA . VAL A 1 214 ? -3.548 -16.341 -20.275 1.00 82.25 214 VAL A CA 1
ATOM 1721 C C . VAL A 1 214 ? -2.803 -16.872 -19.042 1.00 82.25 214 VAL A C 1
ATOM 1723 O O . VAL A 1 214 ? -2.717 -18.089 -18.876 1.00 82.25 214 VAL A O 1
ATOM 1726 N N . ILE A 1 215 ? -2.309 -16.014 -18.139 1.00 84.50 215 ILE A N 1
ATOM 1727 C CA . ILE A 1 215 ? -1.757 -16.459 -16.843 1.00 84.50 215 ILE A CA 1
ATOM 1728 C C . ILE A 1 215 ? -2.833 -17.208 -16.044 1.00 84.50 215 ILE A C 1
ATOM 1730 O O . ILE A 1 215 ? -2.606 -18.350 -15.647 1.00 84.50 215 ILE A O 1
ATOM 1734 N N . VAL A 1 216 ? -4.019 -16.616 -15.862 1.00 86.00 216 VAL A N 1
ATOM 1735 C CA . VAL A 1 216 ? -5.122 -17.220 -15.091 1.00 86.00 216 VAL A CA 1
ATOM 1736 C C . VAL A 1 216 ? -5.534 -18.579 -15.664 1.00 86.00 216 VAL A C 1
ATOM 1738 O O . VAL A 1 216 ? -5.578 -19.559 -14.922 1.00 86.00 216 VAL A O 1
ATOM 1741 N N . LEU A 1 217 ? -5.762 -18.680 -16.979 1.00 83.56 217 LEU A N 1
ATOM 1742 C CA . LEU A 1 217 ? -6.130 -19.940 -17.638 1.00 83.56 217 LEU A CA 1
ATOM 1743 C C . LEU A 1 217 ? -5.052 -21.027 -17.466 1.00 83.56 217 LEU A C 1
ATOM 1745 O O . LEU A 1 217 ? -5.378 -22.183 -17.199 1.00 83.56 217 LEU A O 1
ATOM 1749 N N . ASN A 1 218 ? -3.766 -20.671 -17.551 1.00 81.00 218 ASN A N 1
ATOM 1750 C CA . ASN A 1 218 ? -2.668 -21.618 -17.327 1.00 81.00 218 ASN A CA 1
ATOM 1751 C C . ASN A 1 218 ? -2.581 -22.100 -15.867 1.00 81.00 218 ASN A C 1
ATOM 1753 O O . ASN A 1 218 ? -2.250 -23.264 -15.626 1.00 81.00 218 ASN A O 1
ATOM 1757 N N . VAL A 1 219 ? -2.900 -21.245 -14.889 1.00 82.62 219 VAL A N 1
ATOM 1758 C CA . VAL A 1 219 ? -2.978 -21.650 -13.475 1.00 82.62 219 VAL A CA 1
ATOM 1759 C C . VAL A 1 219 ? -4.183 -22.566 -13.236 1.00 82.62 219 VAL A C 1
ATOM 1761 O O . VAL A 1 219 ? -4.028 -23.610 -12.608 1.00 82.62 219 VAL A O 1
ATOM 1764 N N . LEU A 1 220 ? -5.353 -22.256 -13.804 1.00 82.31 220 LEU A N 1
ATOM 1765 C CA . LEU A 1 220 ? -6.547 -23.111 -13.717 1.00 82.31 220 LEU A CA 1
ATOM 1766 C C . LEU A 1 220 ? -6.329 -24.506 -14.330 1.00 82.31 220 LEU A C 1
ATOM 1768 O O . LEU A 1 220 ? -6.829 -25.494 -13.801 1.00 82.31 220 LEU A O 1
ATOM 1772 N N . ASN A 1 221 ? -5.527 -24.607 -15.392 1.00 77.19 221 ASN A N 1
ATOM 1773 C CA . ASN A 1 221 ? -5.146 -25.885 -16.003 1.00 77.19 221 ASN A CA 1
ATOM 1774 C C . ASN A 1 221 ? -4.111 -26.694 -15.186 1.00 77.19 221 ASN A C 1
ATOM 1776 O O . ASN A 1 221 ? -3.792 -27.819 -15.567 1.00 77.19 221 ASN A O 1
ATOM 1780 N N . SER A 1 222 ? -3.549 -26.142 -14.101 1.00 72.94 222 SER A N 1
ATOM 1781 C CA . SER A 1 222 ? -2.438 -26.752 -13.344 1.00 72.94 222 SER A CA 1
ATOM 1782 C C . SER A 1 222 ? -2.594 -26.753 -11.815 1.00 72.94 222 SER A C 1
ATOM 1784 O O . SER A 1 222 ? -1.750 -27.321 -11.118 1.00 72.94 222 SER A O 1
ATOM 1786 N N . LYS A 1 223 ? -3.665 -26.159 -11.272 1.00 72.06 223 LYS A N 1
ATOM 1787 C CA . LYS A 1 223 ? -3.999 -26.124 -9.838 1.00 72.06 223 LYS A CA 1
ATOM 1788 C C . LYS A 1 223 ? -5.411 -26.660 -9.592 1.00 72.06 223 LYS A C 1
ATOM 1790 O O . LYS A 1 223 ? -6.278 -26.576 -10.453 1.00 72.06 223 LYS A O 1
ATOM 1795 N N . HIS A 1 224 ? -5.646 -27.203 -8.396 1.00 67.75 224 HIS A N 1
ATOM 1796 C CA . HIS A 1 224 ? -6.922 -27.843 -8.039 1.00 67.75 224 HIS A CA 1
ATOM 1797 C C . HIS A 1 224 ? -7.668 -27.171 -6.875 1.00 67.75 224 HIS A C 1
ATOM 1799 O O . HIS A 1 224 ? -8.810 -27.535 -6.602 1.00 67.75 224 HIS A O 1
ATOM 1805 N N . THR A 1 225 ? -7.073 -26.176 -6.204 1.00 78.75 225 THR A N 1
ATOM 1806 C CA . THR A 1 225 ? -7.759 -25.376 -5.176 1.00 78.75 225 THR A CA 1
ATOM 1807 C C . THR A 1 225 ? -7.751 -23.895 -5.542 1.00 78.75 225 THR A C 1
ATOM 1809 O O . THR A 1 225 ? -6.816 -23.397 -6.174 1.00 78.75 225 THR A O 1
ATOM 1812 N N . TYR A 1 226 ? -8.785 -23.163 -5.118 1.00 78.62 226 TYR A N 1
ATOM 1813 C CA . TYR A 1 226 ? -8.859 -21.720 -5.352 1.00 78.62 226 TYR A CA 1
ATOM 1814 C C . TYR A 1 226 ? -7.814 -20.927 -4.554 1.00 78.62 226 TYR A C 1
ATOM 1816 O O . TYR A 1 226 ? -7.380 -19.885 -5.032 1.00 78.62 226 TYR A O 1
ATOM 1824 N N . VAL A 1 227 ? -7.349 -21.440 -3.406 1.00 74.75 227 VAL A N 1
ATOM 1825 C CA . VAL A 1 227 ? -6.285 -20.821 -2.591 1.00 74.75 227 VAL A CA 1
ATOM 1826 C C . VAL A 1 227 ? -4.935 -20.895 -3.309 1.00 74.75 227 VAL A C 1
ATOM 1828 O O . VAL A 1 227 ? -4.262 -19.874 -3.465 1.00 74.75 227 VAL A O 1
ATOM 1831 N N . ASP A 1 228 ? -4.573 -22.069 -3.840 1.00 77.44 228 ASP A N 1
ATOM 1832 C CA . ASP A 1 228 ? -3.383 -22.214 -4.690 1.00 77.44 228 ASP A CA 1
ATOM 1833 C C . ASP A 1 228 ? -3.492 -21.352 -5.952 1.00 77.44 228 ASP A C 1
ATOM 1835 O O . ASP A 1 228 ? -2.501 -20.792 -6.413 1.00 77.44 228 ASP A O 1
ATOM 1839 N N . THR A 1 229 ? -4.705 -21.240 -6.504 1.00 82.44 229 THR A N 1
ATOM 1840 C CA . THR A 1 229 ? -4.989 -20.479 -7.725 1.00 82.44 229 THR A CA 1
ATOM 1841 C C . THR A 1 229 ? -4.756 -18.981 -7.520 1.00 82.44 229 THR A C 1
ATOM 1843 O O . THR A 1 229 ? -3.965 -18.406 -8.264 1.00 82.44 229 THR A O 1
ATOM 1846 N N . VAL A 1 230 ? -5.357 -18.337 -6.506 1.00 81.81 230 VAL A N 1
ATOM 1847 C CA . VAL A 1 230 ? -5.130 -16.894 -6.256 1.00 81.81 230 VAL A CA 1
ATOM 1848 C C . VAL A 1 230 ? -3.663 -16.592 -5.940 1.00 81.81 230 VAL A C 1
ATOM 1850 O O . VAL A 1 230 ? -3.115 -15.608 -6.440 1.00 81.81 230 VAL A O 1
ATOM 1853 N N . THR A 1 231 ? -3.006 -17.478 -5.186 1.00 77.44 231 THR A N 1
ATOM 1854 C CA . THR A 1 231 ? -1.598 -17.338 -4.790 1.00 77.44 231 THR A CA 1
ATOM 1855 C C . THR A 1 231 ? -0.663 -17.451 -5.995 1.00 77.44 231 THR A C 1
ATOM 1857 O O . THR A 1 231 ? 0.205 -16.602 -6.189 1.00 77.44 231 THR A O 1
ATOM 1860 N N . GLU A 1 232 ? -0.855 -18.459 -6.849 1.00 82.56 232 GLU A N 1
ATOM 1861 C CA . GLU A 1 232 ? -0.017 -18.684 -8.031 1.00 82.56 232 GLU A CA 1
ATOM 1862 C C . GLU A 1 232 ? -0.275 -17.650 -9.140 1.00 82.56 232 GLU A C 1
ATOM 1864 O O . GLU A 1 232 ? 0.680 -17.224 -9.790 1.00 82.56 232 GLU A O 1
ATOM 1869 N N . ILE A 1 233 ? -1.520 -17.180 -9.323 1.00 84.88 233 ILE A N 1
ATOM 1870 C CA . ILE A 1 233 ? -1.821 -16.052 -10.224 1.00 84.88 233 ILE A CA 1
ATOM 1871 C C . ILE A 1 233 ? -1.071 -14.806 -9.749 1.00 84.88 233 ILE A C 1
ATOM 1873 O O . ILE A 1 233 ? -0.334 -14.223 -10.542 1.00 84.88 233 ILE A O 1
ATOM 1877 N N . LYS A 1 234 ? -1.197 -14.427 -8.466 1.00 86.38 234 LYS A N 1
ATOM 1878 C CA . LYS A 1 234 ? -0.471 -13.279 -7.892 1.00 86.38 234 LYS A CA 1
ATOM 1879 C C . LYS A 1 234 ? 1.033 -13.425 -8.119 1.00 86.38 234 LYS A C 1
ATOM 1881 O O . LYS A 1 234 ? 1.645 -12.536 -8.700 1.00 86.38 234 LYS A O 1
ATOM 1886 N N . ARG A 1 235 ? 1.607 -14.581 -7.771 1.00 83.25 235 ARG A N 1
ATOM 1887 C CA . ARG A 1 235 ? 3.040 -14.870 -7.927 1.00 83.25 235 ARG A CA 1
ATOM 1888 C C . ARG A 1 235 ? 3.524 -14.742 -9.379 1.00 83.25 235 ARG A C 1
ATOM 1890 O O . ARG A 1 235 ? 4.596 -14.186 -9.610 1.00 83.25 235 ARG A O 1
ATOM 1897 N N . GLN A 1 236 ? 2.766 -15.239 -10.361 1.00 82.12 236 GLN A N 1
ATOM 1898 C CA . GLN A 1 236 ? 3.134 -15.106 -11.777 1.00 82.12 236 GLN A CA 1
ATOM 1899 C C . GLN A 1 236 ? 2.979 -13.665 -12.281 1.00 82.12 236 GLN A C 1
ATOM 1901 O O . GLN A 1 236 ? 3.909 -13.147 -12.899 1.00 82.12 236 GLN A O 1
ATOM 1906 N N . VAL A 1 237 ? 1.863 -12.999 -11.970 1.00 82.50 237 VAL A N 1
ATOM 1907 C CA . VAL A 1 237 ? 1.617 -11.594 -12.338 1.00 82.50 237 VAL A CA 1
ATOM 1908 C C . VAL A 1 237 ? 2.707 -10.687 -11.755 1.00 82.50 237 VAL A C 1
ATOM 1910 O O . VAL A 1 237 ? 3.297 -9.904 -12.495 1.00 82.50 237 VAL A O 1
ATOM 1913 N N . GLU A 1 238 ? 3.065 -10.841 -10.478 1.00 82.44 238 GLU A N 1
ATOM 1914 C CA . GLU A 1 238 ? 4.099 -10.011 -9.842 1.00 82.44 238 GLU A CA 1
ATOM 1915 C C . GLU A 1 238 ? 5.507 -10.268 -10.391 1.00 82.44 238 GLU A C 1
ATOM 1917 O O . GLU A 1 238 ? 6.300 -9.334 -10.513 1.00 82.44 238 GLU A O 1
ATOM 1922 N N . SER A 1 239 ? 5.806 -11.504 -10.810 1.00 75.94 239 SER A N 1
ATOM 1923 C CA . SER A 1 239 ? 7.094 -11.836 -11.438 1.00 75.94 239 SER A CA 1
ATOM 1924 C C . SER A 1 239 ? 7.312 -11.185 -12.813 1.00 75.94 239 SER A C 1
ATOM 1926 O O . SER A 1 239 ? 8.456 -11.064 -13.249 1.00 75.94 239 SER A O 1
ATOM 1928 N N . ILE A 1 240 ? 6.237 -10.742 -13.478 1.00 77.31 240 ILE A N 1
ATOM 1929 C CA . ILE A 1 240 ? 6.269 -10.117 -14.812 1.00 77.31 240 ILE A CA 1
ATOM 1930 C C . ILE A 1 240 ? 6.036 -8.601 -14.719 1.00 77.31 240 ILE A C 1
ATOM 1932 O O . ILE A 1 240 ? 6.728 -7.826 -15.377 1.00 77.31 240 ILE A O 1
ATOM 1936 N N . TYR A 1 241 ? 5.081 -8.163 -13.894 1.00 78.44 241 TYR A N 1
ATOM 1937 C CA . TYR A 1 241 ? 4.581 -6.782 -13.855 1.00 78.44 241 TYR A CA 1
ATOM 1938 C C . TYR A 1 241 ? 5.004 -5.984 -12.609 1.00 78.44 241 TYR A C 1
ATOM 1940 O O . TYR A 1 241 ? 4.503 -4.877 -12.389 1.00 78.44 241 TYR A O 1
ATOM 1948 N N . GLY A 1 242 ? 5.919 -6.523 -11.799 1.00 67.62 242 GLY A N 1
ATOM 1949 C CA . GLY A 1 242 ? 6.334 -5.928 -10.528 1.00 67.62 242 GLY A CA 1
ATOM 1950 C C . GLY A 1 242 ? 5.312 -6.146 -9.403 1.00 67.62 242 GLY A C 1
ATOM 1951 O O . GLY A 1 242 ? 4.255 -6.724 -9.638 1.00 67.62 242 GLY A O 1
ATOM 1952 N N . PRO A 1 243 ? 5.618 -5.714 -8.169 1.00 71.75 243 PRO A N 1
ATOM 1953 C CA . PRO A 1 243 ? 4.848 -6.067 -6.976 1.00 71.75 243 PRO A CA 1
ATOM 1954 C C . PRO A 1 243 ? 3.522 -5.294 -6.835 1.00 71.75 243 PRO A C 1
ATOM 1956 O O . PRO A 1 243 ? 3.162 -4.447 -7.656 1.00 71.75 243 PRO A O 1
ATOM 1959 N N . GLN A 1 244 ? 2.838 -5.563 -5.720 1.00 73.00 244 GLN A N 1
ATOM 1960 C CA . GLN A 1 244 ? 1.596 -4.935 -5.262 1.00 73.00 244 GLN A CA 1
ATOM 1961 C C . GLN A 1 244 ? 0.354 -5.305 -6.084 1.00 73.00 244 GLN A C 1
ATOM 1963 O O . GLN A 1 244 ? -0.564 -4.499 -6.221 1.00 73.00 244 GLN A O 1
ATOM 1968 N N . TRP A 1 245 ? 0.291 -6.530 -6.609 1.00 82.00 245 TRP A N 1
ATOM 1969 C CA . TRP A 1 245 ? -0.920 -7.041 -7.256 1.00 82.00 245 TRP A CA 1
ATOM 1970 C C . TRP A 1 245 ? -1.817 -7.790 -6.276 1.00 82.00 245 TRP A C 1
ATOM 1972 O O . TRP A 1 245 ? -1.370 -8.635 -5.501 1.00 82.00 245 TRP A O 1
ATOM 1982 N N . ASN A 1 246 ? -3.105 -7.491 -6.349 1.00 83.38 246 ASN A N 1
ATOM 1983 C CA . ASN A 1 246 ? -4.166 -8.101 -5.568 1.00 83.38 246 ASN A CA 1
ATOM 1984 C C . ASN A 1 246 ? -4.949 -9.037 -6.486 1.00 83.38 246 ASN A C 1
ATOM 1986 O O . ASN A 1 246 ? -5.279 -8.660 -7.614 1.00 83.38 246 ASN A O 1
ATOM 1990 N N . VAL A 1 247 ? -5.240 -10.247 -6.014 1.00 86.19 247 VAL A N 1
ATOM 1991 C CA . VAL A 1 247 ? -5.988 -11.251 -6.778 1.00 86.19 247 VAL A CA 1
ATOM 1992 C C . VAL A 1 247 ? -7.133 -11.774 -5.929 1.00 86.19 247 VAL A C 1
ATOM 1994 O O . VAL A 1 247 ? -6.904 -12.228 -4.808 1.00 86.19 247 VAL A O 1
ATOM 1997 N N . PHE A 1 248 ? -8.349 -11.763 -6.472 1.00 85.31 248 PHE A N 1
ATOM 1998 C CA . PHE A 1 248 ? -9.506 -12.420 -5.872 1.00 85.31 248 PHE A CA 1
ATOM 1999 C C . PHE A 1 248 ? -10.239 -13.320 -6.869 1.00 85.31 248 PHE A C 1
ATOM 2001 O O . PHE A 1 248 ? -10.212 -13.104 -8.083 1.00 85.31 248 PHE A O 1
ATOM 2008 N N . VAL A 1 249 ? -10.928 -14.319 -6.324 1.00 87.06 249 VAL A N 1
ATOM 2009 C CA . VAL A 1 249 ? -11.851 -15.202 -7.035 1.00 87.06 249 VAL A CA 1
ATOM 2010 C C . VAL A 1 249 ? -13.171 -15.255 -6.276 1.00 87.06 249 VAL A C 1
ATOM 2012 O O . VAL A 1 249 ? -13.186 -15.524 -5.074 1.00 87.06 249 VAL A O 1
ATOM 2015 N N . ALA A 1 250 ? -14.278 -15.035 -6.982 1.00 82.62 250 ALA A N 1
ATOM 2016 C CA . ALA A 1 250 ? -15.631 -15.128 -6.446 1.00 82.62 250 ALA A CA 1
ATOM 2017 C C . ALA A 1 250 ? -16.496 -16.065 -7.303 1.00 82.62 250 ALA A C 1
ATOM 2019 O O . ALA A 1 250 ? -16.548 -15.939 -8.526 1.00 82.62 250 ALA A O 1
ATOM 2020 N N . SER A 1 251 ? -17.207 -16.998 -6.669 1.00 79.81 251 SER A N 1
ATOM 2021 C CA . SER A 1 251 ? -18.227 -17.815 -7.339 1.00 79.81 251 SER A CA 1
ATOM 2022 C C . SER A 1 251 ? -19.601 -17.157 -7.193 1.00 79.81 251 SER A C 1
ATOM 2024 O O . SER A 1 251 ? -20.015 -16.895 -6.063 1.00 79.81 251 SER A O 1
ATOM 2026 N N . GLY A 1 252 ? -20.339 -16.969 -8.288 1.00 72.56 252 GLY A N 1
ATOM 2027 C CA . GLY A 1 252 ? -21.656 -16.323 -8.257 1.00 72.56 252 GLY A CA 1
ATOM 2028 C C . GLY A 1 252 ? -21.579 -14.804 -8.434 1.00 72.56 252 GLY A C 1
ATOM 2029 O O . GLY A 1 252 ? -20.678 -14.294 -9.097 1.00 72.56 252 GLY A O 1
ATOM 2030 N N . ARG A 1 253 ? -22.556 -14.068 -7.888 1.00 80.44 253 ARG A N 1
ATOM 2031 C CA . ARG A 1 253 ? -22.639 -12.610 -8.076 1.00 80.44 253 ARG A CA 1
ATOM 2032 C C . ARG A 1 253 ? -21.623 -11.875 -7.210 1.00 80.44 253 ARG A C 1
ATOM 2034 O O . ARG A 1 253 ? -21.436 -12.212 -6.042 1.00 80.44 253 ARG A O 1
ATOM 2041 N N . TYR A 1 254 ? -21.029 -10.837 -7.785 1.00 83.44 254 TYR A N 1
ATOM 2042 C CA . TYR A 1 254 ? -19.968 -10.042 -7.187 1.00 83.44 254 TYR A CA 1
ATOM 2043 C C . TYR A 1 254 ? -20.211 -8.550 -7.439 1.00 83.44 254 TYR A C 1
ATOM 2045 O O . TYR A 1 254 ? -20.588 -8.148 -8.541 1.00 83.44 254 TYR A O 1
ATOM 2053 N N . TRP A 1 255 ? -19.938 -7.735 -6.423 1.00 85.19 255 TRP A N 1
ATOM 2054 C CA . TRP A 1 255 ? -19.838 -6.281 -6.504 1.00 85.19 255 TRP A CA 1
ATOM 2055 C C . TRP A 1 255 ? -18.576 -5.842 -5.760 1.00 85.19 255 TRP A C 1
ATOM 2057 O O . TRP A 1 255 ? -18.253 -6.392 -4.707 1.00 85.19 255 TRP A O 1
ATOM 2067 N N . GLY A 1 256 ? -17.882 -4.824 -6.264 1.00 83.19 256 GLY A N 1
ATOM 2068 C CA . GLY A 1 256 ? -16.693 -4.299 -5.603 1.00 83.19 256 GLY A CA 1
ATOM 2069 C C . GLY A 1 256 ? -16.295 -2.914 -6.082 1.00 83.19 256 GLY A C 1
ATOM 2070 O O . GLY A 1 256 ? -16.602 -2.526 -7.209 1.00 83.19 256 GLY A O 1
ATOM 2071 N N . LEU A 1 257 ? -15.599 -2.182 -5.214 1.00 81.00 257 LEU A N 1
ATOM 2072 C CA . LEU A 1 257 ? -15.124 -0.821 -5.458 1.00 81.00 257 LEU A CA 1
ATOM 2073 C C . LEU A 1 257 ? -13.650 -0.696 -5.052 1.00 81.00 257 LEU A C 1
ATOM 2075 O O . LEU A 1 257 ? -13.302 -0.080 -4.038 1.00 81.00 257 LEU A O 1
ATOM 2079 N N . CYS A 1 258 ? -12.787 -1.319 -5.856 1.00 78.00 258 CYS A N 1
ATOM 2080 C CA . CYS A 1 258 ? -11.336 -1.306 -5.686 1.00 78.00 258 CYS A CA 1
ATOM 2081 C C . CYS A 1 258 ? -10.768 0.127 -5.670 1.00 78.00 258 CYS A C 1
ATOM 2083 O O . CYS A 1 258 ? -11.314 1.041 -6.290 1.00 78.00 258 CYS A O 1
ATOM 2085 N N . THR A 1 259 ? -9.626 0.308 -5.015 1.00 76.50 259 THR A N 1
ATOM 2086 C CA . THR A 1 259 ? -8.737 1.463 -5.183 1.00 76.50 259 THR A CA 1
ATOM 2087 C C . THR A 1 259 ? -7.448 0.961 -5.829 1.00 76.50 259 THR A C 1
ATOM 2089 O O . THR A 1 259 ? -6.631 0.335 -5.166 1.00 76.50 259 THR A O 1
ATOM 2092 N N . HIS A 1 260 ? -7.282 1.192 -7.133 1.00 74.75 260 HIS A N 1
ATOM 2093 C CA . HIS A 1 260 ? -6.209 0.600 -7.940 1.00 74.75 260 HIS A CA 1
ATOM 2094 C C . HIS A 1 260 ? -5.344 1.653 -8.644 1.00 74.75 260 HIS A C 1
ATOM 2096 O O . HIS A 1 260 ? -5.737 2.810 -8.795 1.00 74.75 260 HIS A O 1
ATOM 2102 N N . LYS A 1 261 ? -4.167 1.233 -9.113 1.00 75.44 261 LYS A N 1
ATOM 2103 C CA . LYS A 1 261 ? -3.324 1.994 -10.041 1.00 75.44 261 LYS A CA 1
ATOM 2104 C C . LYS A 1 261 ? -4.041 2.156 -11.387 1.00 75.44 261 LYS A C 1
ATOM 2106 O O . LYS A 1 261 ? -4.679 1.209 -11.855 1.00 75.44 261 LYS A O 1
ATOM 2111 N N . ALA A 1 262 ? -3.914 3.323 -12.016 1.00 73.94 262 ALA A N 1
ATOM 2112 C CA . ALA A 1 262 ? -4.410 3.541 -13.375 1.00 73.94 262 ALA A CA 1
ATOM 2113 C C . ALA A 1 262 ? -3.686 2.611 -14.369 1.00 73.94 262 ALA A C 1
ATOM 2115 O O . ALA A 1 262 ? -2.471 2.419 -14.272 1.00 73.94 262 ALA A O 1
ATOM 2116 N N . GLY A 1 263 ? -4.415 1.998 -15.302 1.00 77.44 263 GLY A N 1
ATOM 2117 C CA . GLY A 1 263 ? -3.866 0.983 -16.209 1.00 77.44 263 GLY A CA 1
ATOM 2118 C C . GLY A 1 263 ? -3.477 -0.342 -15.516 1.00 77.44 263 GLY A C 1
ATOM 2119 O O . GLY A 1 263 ? -2.677 -1.132 -16.047 1.00 77.44 263 GLY A O 1
ATOM 2120 N N . GLY A 1 264 ? -3.994 -0.566 -14.304 1.00 81.19 264 GLY A N 1
ATOM 2121 C CA . GLY A 1 264 ? -3.638 -1.663 -13.408 1.00 81.19 264 GLY A CA 1
ATOM 2122 C C . GLY A 1 264 ? -4.770 -2.617 -13.019 1.00 81.19 264 GLY A C 1
ATOM 2123 O O . GLY A 1 264 ? -4.496 -3.489 -12.206 1.00 81.19 264 GLY A O 1
ATOM 2124 N N . ASN A 1 265 ? -5.997 -2.499 -13.540 1.00 87.06 265 ASN A N 1
ATOM 2125 C CA . ASN A 1 265 ? -7.172 -3.253 -13.065 1.00 87.06 265 ASN A CA 1
ATOM 2126 C C . ASN A 1 265 ? -7.896 -4.048 -14.166 1.00 87.06 265 ASN A C 1
ATOM 2128 O O . ASN A 1 265 ? -8.204 -3.527 -15.239 1.00 87.06 265 ASN A O 1
ATOM 2132 N N . LEU A 1 266 ? -8.211 -5.308 -13.869 1.00 88.25 266 LEU A N 1
ATOM 2133 C CA . LEU A 1 266 ? -8.966 -6.223 -14.716 1.00 88.25 266 LEU A CA 1
ATOM 2134 C C . LEU A 1 266 ? -9.879 -7.105 -13.853 1.00 88.25 266 LEU A C 1
ATOM 2136 O O . LEU A 1 266 ? -9.418 -7.768 -12.927 1.00 88.25 266 LEU A O 1
ATOM 2140 N N . VAL A 1 267 ? -11.161 -7.172 -14.207 1.00 85.50 267 VAL A N 1
ATOM 2141 C CA . VAL A 1 267 ? -12.135 -8.120 -13.653 1.00 85.50 267 VAL A CA 1
ATOM 2142 C C . VAL A 1 267 ? -12.872 -8.793 -14.807 1.00 85.50 267 VAL A C 1
ATOM 2144 O O . VAL A 1 267 ? -13.411 -8.114 -15.683 1.00 85.50 267 VAL A O 1
ATOM 2147 N N . PHE A 1 268 ? -12.911 -10.121 -14.815 1.00 85.38 268 PHE A N 1
ATOM 2148 C CA . PHE A 1 268 ? -13.580 -10.905 -15.852 1.00 85.38 268 PHE A CA 1
ATOM 2149 C C . PHE A 1 268 ? -14.268 -12.145 -15.279 1.00 85.38 268 PHE A C 1
ATOM 2151 O O . PHE A 1 268 ? -13.886 -12.636 -14.218 1.00 85.38 268 PHE A O 1
ATOM 2158 N N . ALA A 1 269 ? -15.271 -12.662 -15.984 1.00 84.50 269 ALA A N 1
ATOM 2159 C CA . ALA A 1 269 ? -15.855 -13.966 -15.707 1.00 84.50 269 ALA A CA 1
ATOM 2160 C C . ALA A 1 269 ? -15.349 -15.016 -16.706 1.00 84.50 269 ALA A C 1
ATOM 2162 O O . ALA A 1 269 ? -15.184 -14.742 -17.894 1.00 84.50 269 ALA A O 1
ATOM 2163 N N . TYR A 1 270 ? -15.116 -16.228 -16.207 1.00 84.75 270 TYR A N 1
ATOM 2164 C CA . TYR A 1 270 ? -14.790 -17.417 -16.993 1.00 84.75 270 TYR A CA 1
ATOM 2165 C C . TYR A 1 270 ? -15.453 -18.633 -16.336 1.00 84.75 270 TYR A C 1
ATOM 2167 O O . TYR A 1 270 ? -15.338 -18.821 -15.123 1.00 84.75 270 TYR A O 1
ATOM 2175 N N . ASN A 1 271 ? -16.191 -19.436 -17.111 1.00 82.75 271 ASN A N 1
ATOM 2176 C CA . ASN A 1 271 ? -16.965 -20.591 -16.625 1.00 82.75 271 ASN A CA 1
ATOM 2177 C C . ASN A 1 271 ? -17.860 -20.295 -15.394 1.00 82.75 271 ASN A C 1
ATOM 2179 O O . ASN A 1 271 ? -17.989 -21.119 -14.490 1.00 82.75 271 ASN A O 1
ATOM 2183 N N . GLY A 1 272 ? -18.474 -19.105 -15.340 1.00 79.31 272 GLY A N 1
ATOM 2184 C CA . GLY A 1 272 ? -19.358 -18.684 -14.239 1.00 79.31 272 GLY A CA 1
ATOM 2185 C C . GLY A 1 272 ? -18.647 -18.282 -12.936 1.00 79.31 272 GLY A C 1
ATOM 2186 O O . GLY A 1 272 ? -19.307 -18.062 -11.919 1.00 79.31 272 GLY A O 1
ATOM 2187 N N . VAL A 1 273 ? -17.317 -18.175 -12.955 1.00 86.19 273 VAL A N 1
ATOM 2188 C CA . VAL A 1 273 ? -16.482 -17.719 -11.836 1.00 86.19 273 VAL A CA 1
ATOM 2189 C C . VAL A 1 273 ? -15.865 -16.367 -12.191 1.00 86.19 273 VAL A C 1
ATOM 2191 O O . VAL A 1 273 ? -15.372 -16.187 -13.303 1.00 86.19 273 VAL A O 1
ATOM 2194 N N . VAL A 1 274 ? -15.895 -15.418 -11.255 1.00 86.94 274 VAL A N 1
ATOM 2195 C CA . VAL A 1 274 ? -15.322 -14.076 -11.413 1.00 86.94 274 VAL A CA 1
ATOM 2196 C C . VAL A 1 274 ? -13.887 -14.060 -10.895 1.00 86.94 274 VAL A C 1
ATOM 2198 O O . VAL A 1 274 ? -13.630 -14.457 -9.759 1.00 86.94 274 VAL A O 1
ATOM 2201 N N . TYR A 1 275 ? -12.975 -13.547 -11.716 1.00 88.19 275 TYR A N 1
ATOM 2202 C CA . TYR A 1 275 ? -11.560 -13.340 -11.425 1.00 88.19 275 TYR A CA 1
ATOM 2203 C C . TYR A 1 275 ? -11.273 -11.840 -11.452 1.00 88.19 275 TYR A C 1
ATOM 2205 O O . TYR A 1 275 ? -11.559 -11.174 -12.448 1.00 88.19 275 TYR A O 1
ATOM 2213 N N . GLY A 1 276 ? -10.701 -11.306 -10.376 1.00 88.56 276 GLY A N 1
ATOM 2214 C CA . GLY A 1 276 ? -10.238 -9.922 -10.315 1.00 88.56 276 GLY A CA 1
ATOM 2215 C C . GLY A 1 276 ? -8.750 -9.849 -10.023 1.00 88.56 276 GLY A C 1
ATOM 2216 O O . GLY A 1 276 ? -8.269 -10.481 -9.087 1.00 88.56 276 GLY A O 1
ATOM 2217 N N . ILE A 1 277 ? -8.030 -9.079 -10.835 1.00 91.62 277 ILE A N 1
ATOM 2218 C CA . ILE A 1 277 ? -6.588 -8.865 -10.753 1.00 91.62 277 ILE A CA 1
ATOM 2219 C C . ILE A 1 277 ? -6.345 -7.360 -10.868 1.00 91.62 277 ILE A C 1
ATOM 2221 O O . ILE A 1 277 ? -6.554 -6.773 -11.933 1.00 91.62 277 ILE A O 1
ATOM 2225 N N . TYR A 1 278 ? -5.921 -6.721 -9.776 1.00 86.44 278 TYR A N 1
ATOM 2226 C CA . TYR A 1 278 ? -5.698 -5.275 -9.753 1.00 86.44 278 TYR A CA 1
ATOM 2227 C C . TYR A 1 278 ? -4.440 -4.877 -8.973 1.00 86.44 278 TYR A C 1
ATOM 2229 O O . TYR A 1 278 ? -4.189 -5.375 -7.877 1.00 86.44 278 TYR A O 1
ATOM 2237 N N . GLN A 1 279 ? -3.642 -3.963 -9.522 1.00 81.50 279 GLN A N 1
ATOM 2238 C CA . GLN A 1 279 ? -2.452 -3.426 -8.861 1.00 81.50 279 GLN A CA 1
ATOM 2239 C C . GLN A 1 279 ? -2.839 -2.300 -7.892 1.00 81.50 279 GLN A C 1
ATOM 2241 O O . GLN A 1 279 ? -3.601 -1.403 -8.263 1.00 81.50 279 GLN A O 1
ATOM 2246 N N . SER A 1 280 ? -2.319 -2.321 -6.664 1.00 76.50 280 SER A N 1
ATOM 2247 C CA . SER A 1 280 ? -2.463 -1.217 -5.705 1.00 76.50 280 SER A CA 1
ATOM 2248 C C . SER A 1 280 ? -1.798 0.058 -6.253 1.00 76.50 280 SER A C 1
ATOM 2250 O O . SER A 1 280 ? -0.797 -0.033 -6.970 1.00 76.50 280 SER A O 1
ATOM 2252 N N . PRO A 1 281 ? -2.316 1.261 -5.948 1.00 64.50 281 PRO A N 1
ATOM 2253 C CA . PRO A 1 281 ? -1.716 2.498 -6.423 1.00 64.50 281 PRO A CA 1
ATOM 2254 C C . PRO A 1 281 ? -0.429 2.823 -5.655 1.00 64.50 281 PRO A C 1
ATOM 2256 O O . PRO A 1 281 ? -0.458 3.331 -4.533 1.00 64.50 281 PRO A O 1
ATOM 2259 N N . GLU A 1 282 ? 0.712 2.613 -6.311 1.00 58.44 282 GLU A N 1
ATOM 2260 C CA . GLU A 1 282 ? 1.919 3.391 -6.026 1.00 58.44 282 GLU A CA 1
ATOM 2261 C C . GLU A 1 282 ? 1.582 4.888 -6.125 1.00 58.44 282 GLU A C 1
ATOM 2263 O O . GLU A 1 282 ? 0.849 5.306 -7.026 1.00 58.44 282 GLU A O 1
ATOM 2268 N N . ARG A 1 283 ? 2.088 5.704 -5.192 1.00 45.66 283 ARG A N 1
ATOM 2269 C CA . ARG A 1 283 ? 1.726 7.125 -5.112 1.00 45.66 283 ARG A CA 1
ATOM 2270 C C . ARG A 1 283 ? 2.519 7.983 -6.113 1.00 45.66 283 ARG A C 1
ATOM 2272 O O . ARG A 1 283 ? 3.365 8.775 -5.717 1.00 45.66 283 ARG A O 1
ATOM 2279 N N . ASP A 1 284 ? 2.186 7.833 -7.392 1.00 32.66 284 ASP A N 1
ATOM 2280 C CA . ASP A 1 284 ? 2.603 8.701 -8.500 1.00 32.66 284 ASP A CA 1
ATOM 2281 C C . ASP A 1 284 ? 1.394 9.547 -8.952 1.00 32.66 284 ASP A C 1
ATOM 2283 O O . ASP A 1 284 ? 0.698 9.207 -9.907 1.00 32.66 284 ASP A O 1
ATOM 2287 N N . PHE A 1 285 ? 1.085 10.628 -8.223 1.00 36.34 285 PHE A N 1
ATOM 2288 C CA . PHE A 1 285 ? -0.082 11.492 -8.489 1.00 36.34 285 PHE A CA 1
ATOM 2289 C C . PHE A 1 285 ? 0.272 12.730 -9.340 1.00 36.34 285 PHE A C 1
ATOM 2291 O O . PHE A 1 285 ? -0.073 13.861 -9.001 1.00 36.34 285 PHE A O 1
ATOM 2298 N N . GLU A 1 286 ? 0.940 12.510 -10.474 1.00 33.34 286 GLU A N 1
ATOM 2299 C CA . GLU A 1 286 ? 1.111 13.511 -11.539 1.00 33.34 286 GLU A CA 1
ATOM 2300 C C . GLU A 1 286 ? 0.617 12.937 -12.888 1.00 33.34 286 GLU A C 1
ATOM 2302 O O . GLU A 1 286 ? 0.634 11.728 -13.105 1.00 33.34 286 GLU A O 1
ATOM 2307 N N . ASP A 1 287 ? 0.114 13.809 -13.769 1.00 31.06 287 ASP A N 1
ATOM 2308 C CA . ASP A 1 287 ? -0.361 13.513 -15.135 1.00 31.06 287 ASP A CA 1
ATOM 2309 C C . ASP A 1 287 ? -1.529 12.507 -15.323 1.00 31.06 287 ASP A C 1
ATOM 2311 O O . ASP A 1 287 ? -1.552 11.720 -16.272 1.00 31.06 287 ASP A O 1
ATOM 2315 N N . SER A 1 288 ? -2.604 12.639 -14.529 1.00 28.59 288 SER A N 1
ATOM 2316 C CA . SER A 1 288 ? -3.959 12.249 -14.978 1.00 28.59 288 SER A CA 1
ATOM 2317 C C . SER A 1 288 ? -4.856 13.482 -15.179 1.00 28.59 288 SER A C 1
ATOM 2319 O O . SER A 1 288 ? -5.124 14.194 -14.210 1.00 28.59 288 SER A O 1
ATOM 2321 N N . PRO A 1 289 ? -5.391 13.735 -16.394 1.00 27.25 289 PRO A N 1
ATOM 2322 C CA . PRO A 1 289 ? -6.376 14.796 -16.620 1.00 27.25 289 PRO A CA 1
ATOM 2323 C C . PRO A 1 289 ? -7.774 14.440 -16.079 1.00 27.25 289 PRO A C 1
ATOM 2325 O O . PRO A 1 289 ? -8.646 15.305 -16.017 1.00 27.25 289 PRO A O 1
ATOM 2328 N N . PHE A 1 290 ? -7.997 13.189 -15.664 1.00 29.64 290 PHE A N 1
ATOM 2329 C CA . PHE A 1 290 ? -9.233 12.738 -15.026 1.00 29.64 290 PHE A CA 1
ATOM 2330 C C . PHE A 1 290 ? -9.103 12.825 -13.504 1.00 29.64 290 PHE A C 1
ATOM 2332 O O . PHE A 1 290 ? -9.013 11.819 -12.801 1.00 29.64 290 PHE A O 1
ATOM 2339 N N . GLY A 1 291 ? -9.090 14.058 -12.994 1.00 24.22 291 GLY A N 1
ATOM 2340 C CA . GLY A 1 291 ? -9.212 14.306 -11.562 1.00 24.22 291 GLY A CA 1
ATOM 2341 C C . GLY A 1 291 ? -10.553 13.784 -11.042 1.00 24.22 291 GLY A C 1
ATOM 2342 O O . GLY A 1 291 ? -11.611 14.160 -11.549 1.00 24.22 291 GLY A O 1
ATOM 2343 N N . ILE A 1 292 ? -10.523 12.926 -10.019 1.00 24.92 292 ILE A N 1
ATOM 2344 C CA . ILE A 1 292 ? -11.743 12.481 -9.341 1.00 24.92 292 ILE A CA 1
ATOM 2345 C C . ILE A 1 292 ? -12.292 13.674 -8.550 1.00 24.92 292 ILE A C 1
ATOM 2347 O O . ILE A 1 292 ? -11.787 14.005 -7.477 1.00 24.92 292 ILE A O 1
ATOM 2351 N N . ASN A 1 293 ? -13.331 14.320 -9.087 1.00 25.95 293 ASN A N 1
ATOM 2352 C CA . ASN A 1 293 ? -14.086 15.374 -8.407 1.00 25.95 293 ASN A CA 1
ATOM 2353 C C . ASN A 1 293 ? -14.789 14.800 -7.166 1.00 25.95 293 ASN A C 1
ATOM 2355 O O . ASN A 1 293 ? -15.949 14.402 -7.206 1.00 25.95 293 ASN A O 1
ATOM 2359 N N . SER A 1 294 ? -14.058 14.765 -6.054 1.00 27.98 294 SER A N 1
ATOM 2360 C CA . SER A 1 294 ? -14.481 14.212 -4.766 1.00 27.98 294 SER A CA 1
ATOM 2361 C C . SER A 1 294 ? -14.838 15.319 -3.767 1.00 27.98 294 SER A C 1
ATOM 2363 O O . SER A 1 294 ? -14.464 15.267 -2.594 1.00 27.98 294 SER A O 1
ATOM 2365 N N . SER A 1 295 ? -15.558 16.347 -4.227 1.00 22.33 295 SER A N 1
ATOM 2366 C CA . SER A 1 295 ? -16.084 17.430 -3.387 1.00 22.33 295 SER A CA 1
ATOM 2367 C C . SER A 1 295 ? -17.274 16.944 -2.549 1.00 22.33 295 SER A C 1
ATOM 2369 O O . SER A 1 295 ? -18.417 17.350 -2.770 1.00 22.33 295 SER A O 1
ATOM 2371 N N . TYR A 1 296 ? -17.022 16.039 -1.602 1.00 27.73 296 TYR A N 1
ATOM 2372 C CA . TYR A 1 296 ? -18.048 15.555 -0.686 1.00 27.73 296 TYR A CA 1
ATOM 2373 C C . TYR A 1 296 ? -18.442 16.656 0.298 1.00 27.73 296 TYR A C 1
ATOM 2375 O O . TYR A 1 296 ? -17.691 17.011 1.206 1.00 27.73 296 TYR A O 1
ATOM 2383 N N . ALA A 1 297 ? -19.658 17.175 0.130 1.00 22.06 297 ALA A N 1
ATOM 2384 C CA . ALA A 1 297 ? -20.321 17.936 1.174 1.00 22.06 297 ALA A CA 1
ATOM 2385 C C . ALA A 1 297 ? -20.497 17.059 2.427 1.00 22.06 297 ALA A C 1
ATOM 2387 O O . ALA A 1 297 ? -20.756 15.856 2.326 1.00 22.06 297 ALA A O 1
ATOM 2388 N N . VAL A 1 298 ? -20.396 17.671 3.609 1.00 25.95 298 VAL A N 1
ATOM 2389 C CA . VAL A 1 298 ? -20.683 17.009 4.889 1.00 25.95 298 VAL A CA 1
ATOM 2390 C C . VAL A 1 298 ? -22.193 16.782 4.993 1.00 25.95 298 VAL A C 1
ATOM 2392 O O . VAL A 1 298 ? -22.925 17.598 5.546 1.00 25.95 298 VAL A O 1
ATOM 2395 N N . LEU A 1 299 ? -22.665 15.675 4.419 1.00 28.88 299 LEU A N 1
ATOM 2396 C CA . LEU A 1 299 ? -24.034 15.206 4.591 1.00 28.88 299 LEU A CA 1
ATOM 2397 C C . LEU A 1 299 ? -24.179 14.612 5.992 1.00 28.88 299 LEU A C 1
ATOM 2399 O O . LEU A 1 299 ? -23.690 13.516 6.267 1.00 28.88 299 LEU A O 1
ATOM 2403 N N . SER A 1 300 ? -24.868 15.340 6.866 1.00 31.23 300 SER A N 1
ATOM 2404 C CA . SER A 1 300 ? -25.339 14.829 8.148 1.00 31.23 300 SER A CA 1
ATOM 2405 C C . SER A 1 300 ? -26.410 13.762 7.915 1.00 31.23 300 SER A C 1
ATOM 2407 O O . SER A 1 300 ? -27.574 14.080 7.680 1.00 31.23 300 SER A O 1
ATOM 2409 N N . SER A 1 301 ? -26.020 12.493 7.985 1.00 32.25 301 SER A N 1
ATOM 2410 C CA . SER A 1 301 ? -26.960 11.405 8.250 1.00 32.25 301 SER A CA 1
ATOM 2411 C C . SER A 1 301 ? -27.488 11.555 9.679 1.00 32.25 301 SER A C 1
ATOM 2413 O O . SER A 1 301 ? -26.678 11.596 10.608 1.00 32.25 301 SER A O 1
ATOM 2415 N N . ASP A 1 302 ? -28.807 11.618 9.866 1.00 32.62 302 ASP A N 1
ATOM 2416 C CA . ASP A 1 302 ? -29.417 11.658 11.200 1.00 32.62 302 ASP A CA 1
ATOM 2417 C C . ASP A 1 302 ? -29.179 10.336 11.949 1.00 32.62 302 ASP A C 1
ATOM 2419 O O . ASP A 1 302 ? -29.914 9.361 11.819 1.00 32.62 302 ASP A O 1
ATOM 2423 N N . MET A 1 303 ? -28.127 10.312 12.768 1.00 39.78 303 MET A N 1
ATOM 2424 C CA . MET A 1 303 ? -27.729 9.187 13.627 1.00 39.78 303 MET A CA 1
ATOM 2425 C C . MET A 1 303 ? -28.573 9.108 14.920 1.00 39.78 303 MET A C 1
ATOM 2427 O O . MET A 1 303 ? -28.084 8.667 15.959 1.00 39.78 303 MET A O 1
ATOM 2431 N N . GLY A 1 304 ? -29.821 9.589 14.882 1.00 31.88 304 GLY A N 1
ATOM 2432 C CA . GLY A 1 304 ? -30.640 9.850 16.072 1.00 31.88 304 GLY A CA 1
ATOM 2433 C C . GLY A 1 304 ? -31.150 8.599 16.795 1.00 31.88 304 GLY A C 1
ATOM 2434 O O . GLY A 1 304 ? -31.063 8.523 18.019 1.00 31.88 304 GLY A O 1
ATOM 2435 N N . ASP A 1 305 ? -31.640 7.606 16.047 1.00 37.31 305 ASP A N 1
ATOM 2436 C CA . ASP A 1 305 ? -32.595 6.620 16.585 1.00 37.31 305 ASP A CA 1
ATOM 2437 C C . ASP A 1 305 ? -32.012 5.237 16.956 1.00 37.31 305 ASP A C 1
ATOM 2439 O O . ASP A 1 305 ? -32.761 4.341 17.340 1.00 37.31 305 ASP A O 1
ATOM 2443 N N . SER A 1 306 ? -30.689 5.017 16.876 1.00 45.81 306 SER A N 1
ATOM 2444 C CA . SER A 1 306 ? -30.083 3.719 17.260 1.00 45.81 306 SER A CA 1
ATOM 2445 C C . SER A 1 306 ? -28.662 3.817 17.840 1.00 45.81 306 SER A C 1
ATOM 2447 O O . SER A 1 306 ? -27.739 3.096 17.455 1.00 45.81 306 SER A O 1
ATOM 2449 N N . LEU A 1 307 ? -28.470 4.697 18.823 1.00 61.44 307 LEU A N 1
ATOM 2450 C CA . LEU A 1 307 ? -27.266 4.713 19.663 1.00 61.44 307 LEU A CA 1
ATOM 2451 C C . LEU A 1 307 ? -27.354 3.651 20.773 1.00 61.44 307 LEU A C 1
ATOM 2453 O O . LEU A 1 307 ? -27.568 3.963 21.944 1.00 61.44 307 LEU A O 1
ATOM 2457 N N . GLN A 1 308 ? -27.193 2.384 20.381 1.00 73.62 308 GLN A N 1
ATOM 2458 C CA . GLN A 1 308 ? -27.176 1.238 21.299 1.00 73.62 308 GLN A CA 1
ATOM 2459 C C . GLN A 1 308 ? -26.017 1.372 22.316 1.00 73.62 308 GLN A C 1
ATOM 2461 O O . GLN A 1 308 ? -24.871 1.576 21.888 1.00 73.62 308 GLN A O 1
ATOM 2466 N N . PRO A 1 309 ? -26.257 1.255 23.639 1.00 77.44 309 PRO A N 1
ATOM 2467 C CA . PRO A 1 309 ? -25.209 1.330 24.664 1.00 77.44 309 PRO A CA 1
ATOM 2468 C C . PRO A 1 309 ? -24.038 0.365 24.430 1.00 77.44 309 PRO A C 1
ATOM 2470 O O . PRO A 1 309 ? -22.883 0.729 24.656 1.00 77.44 309 PRO A O 1
ATOM 2473 N N . GLU A 1 310 ? -24.331 -0.823 23.899 1.00 76.62 310 GLU A N 1
ATOM 2474 C CA . GLU A 1 310 ? -23.390 -1.843 23.433 1.00 76.62 310 GLU A CA 1
ATOM 2475 C C . GLU A 1 310 ? -22.308 -1.242 22.525 1.00 76.62 310 GLU A C 1
ATOM 2477 O O . GLU A 1 310 ? -21.115 -1.447 22.751 1.00 76.62 310 GLU A O 1
ATOM 2482 N N . LYS A 1 311 ? -22.720 -0.460 21.516 1.00 78.19 311 LYS A N 1
ATOM 2483 C CA . LYS A 1 311 ? -21.816 0.168 20.543 1.00 78.19 311 LYS A CA 1
ATOM 2484 C C . LYS A 1 311 ? -20.963 1.253 21.191 1.00 78.19 311 LYS A C 1
ATOM 2486 O O . LYS A 1 311 ? -19.792 1.381 20.857 1.00 78.19 311 LYS A O 1
ATOM 2491 N N . LEU A 1 312 ? -21.528 2.035 22.112 1.00 83.94 312 LEU A N 1
ATOM 2492 C CA . LEU A 1 312 ? -20.789 3.107 22.782 1.00 83.94 312 LEU A CA 1
ATOM 2493 C C . LEU A 1 312 ? -19.650 2.557 23.644 1.00 83.94 312 LEU A C 1
ATOM 2495 O O . LEU A 1 312 ? -18.531 3.054 23.553 1.00 83.94 312 LEU A O 1
ATOM 2499 N N . VAL A 1 313 ? -19.899 1.502 24.423 1.00 83.31 313 VAL A N 1
ATOM 2500 C CA . VAL A 1 313 ? -18.823 0.840 25.177 1.00 83.31 313 VAL A CA 1
ATOM 2501 C C . VAL A 1 313 ? -17.824 0.171 24.226 1.00 83.31 313 VAL A C 1
ATOM 2503 O O . VAL A 1 313 ? -16.626 0.301 24.443 1.00 83.31 313 VAL A O 1
ATOM 2506 N N . HIS A 1 314 ? -18.270 -0.440 23.121 1.00 82.38 314 HIS A N 1
ATOM 2507 C CA . HIS A 1 314 ? -17.358 -1.030 22.129 1.00 82.38 314 HIS A CA 1
ATOM 2508 C C . HIS A 1 314 ? -16.410 0.001 21.484 1.00 82.38 314 HIS A C 1
ATOM 2510 O O . HIS A 1 314 ? -15.211 -0.238 21.363 1.00 82.38 314 HIS A O 1
ATOM 2516 N N . LEU A 1 315 ? -16.914 1.189 21.127 1.00 81.06 315 LEU A N 1
ATOM 2517 C CA . LEU A 1 315 ? -16.090 2.286 20.595 1.00 81.06 315 LEU A CA 1
ATOM 2518 C C . LEU A 1 315 ? -15.123 2.870 21.639 1.00 81.06 315 LEU A C 1
ATOM 2520 O O . LEU A 1 315 ? -14.079 3.417 21.281 1.00 81.06 315 LEU A O 1
ATOM 2524 N N . PHE A 1 316 ? -15.451 2.768 22.926 1.00 83.19 316 PHE A N 1
ATOM 2525 C CA . PHE A 1 316 ? -14.514 3.067 24.005 1.00 83.19 316 PHE A CA 1
ATOM 2526 C C . PHE A 1 316 ? -13.443 1.974 24.135 1.00 83.19 316 PHE A C 1
ATOM 2528 O O . PHE A 1 316 ? -12.263 2.296 24.281 1.00 83.19 316 PHE A O 1
ATOM 2535 N N . ASP A 1 317 ? -13.827 0.702 24.032 1.00 80.06 317 ASP A N 1
ATOM 2536 C CA . ASP A 1 317 ? -12.920 -0.446 24.109 1.00 80.06 317 ASP A CA 1
ATOM 2537 C C . ASP A 1 317 ? -11.899 -0.453 22.944 1.00 80.06 317 ASP A C 1
ATOM 2539 O O . ASP A 1 317 ? -10.711 -0.654 23.194 1.00 80.06 317 ASP A O 1
ATOM 2543 N N . GLU A 1 318 ? -12.281 -0.093 21.706 1.00 77.19 318 GLU A N 1
ATOM 2544 C CA . GLU A 1 318 ? -11.321 0.134 20.595 1.00 77.19 318 GLU A CA 1
ATOM 2545 C C . GLU A 1 318 ? -10.312 1.250 20.911 1.00 77.19 318 GLU A C 1
ATOM 2547 O O . GLU A 1 318 ? -9.114 1.105 20.665 1.00 77.19 318 GLU A O 1
ATOM 2552 N N . LEU A 1 319 ? -10.767 2.362 21.495 1.00 78.25 319 LEU A N 1
ATOM 2553 C CA . LEU A 1 319 ? -9.893 3.483 21.852 1.00 78.25 319 LEU A CA 1
ATOM 2554 C C . LEU A 1 319 ? -8.994 3.174 23.070 1.00 78.25 319 LEU A C 1
ATOM 2556 O O . LEU A 1 319 ? -7.943 3.796 23.236 1.00 78.25 319 LEU A O 1
ATOM 2560 N N . THR A 1 320 ? -9.386 2.214 23.913 1.00 71.81 320 THR A N 1
ATOM 2561 C CA . THR A 1 320 ? -8.676 1.807 25.139 1.00 71.81 320 THR A CA 1
ATOM 2562 C C . THR A 1 320 ? -7.913 0.486 25.035 1.00 71.81 320 THR A C 1
ATOM 2564 O O . THR A 1 320 ? -7.313 0.074 26.026 1.00 71.81 320 THR A O 1
ATOM 2567 N N . GLU A 1 321 ? -7.803 -0.123 23.845 1.00 61.75 321 GLU A N 1
ATOM 2568 C CA . GLU A 1 321 ? -7.154 -1.433 23.601 1.00 61.75 321 GLU A CA 1
ATOM 2569 C C . GLU A 1 321 ? -5.686 -1.526 24.114 1.00 61.75 321 GLU A C 1
ATOM 2571 O O . GLU A 1 321 ? -5.119 -2.612 24.217 1.00 61.75 321 GLU A O 1
ATOM 2576 N N . THR A 1 322 ? -5.066 -0.398 24.500 1.00 48.19 322 THR A N 1
ATOM 2577 C CA . THR A 1 322 ? -3.740 -0.324 25.154 1.00 48.19 322 THR A CA 1
ATOM 2578 C C . THR A 1 322 ? -3.667 0.507 26.455 1.00 48.19 322 THR A C 1
ATOM 2580 O O . THR A 1 322 ? -2.580 0.626 27.023 1.00 48.19 322 THR A O 1
ATOM 2583 N N . GLN A 1 323 ? -4.761 1.104 26.954 1.00 55.84 323 GLN A N 1
ATOM 2584 C CA . GLN A 1 323 ? -4.746 2.023 28.113 1.00 55.84 323 GLN A CA 1
ATOM 2585 C C . GLN A 1 323 ? -6.047 1.949 28.942 1.00 55.84 323 GLN A C 1
ATOM 2587 O O . GLN A 1 323 ? -7.113 2.127 28.366 1.00 55.84 323 GLN A O 1
ATOM 2592 N N . PRO A 1 324 ? -6.011 1.838 30.289 1.00 59.31 324 PRO A N 1
ATOM 2593 C CA . PRO A 1 324 ? -7.195 1.586 31.139 1.00 59.31 324 PRO A CA 1
ATOM 2594 C C . PRO A 1 324 ? -8.201 2.756 31.280 1.00 59.31 324 PRO A C 1
ATOM 2596 O O . PRO A 1 324 ? -9.043 2.764 32.178 1.00 59.31 324 PRO A O 1
ATOM 2599 N N . GLY A 1 325 ? -8.115 3.775 30.427 1.00 71.00 325 GLY A N 1
ATOM 2600 C CA . GLY A 1 325 ? -9.022 4.920 30.408 1.00 71.00 325 GLY A CA 1
ATOM 2601 C C . GLY A 1 325 ? -8.411 6.116 29.689 1.00 71.00 325 GLY A C 1
ATOM 2602 O O . GLY A 1 325 ? -7.205 6.354 29.775 1.00 71.00 325 GLY A O 1
ATOM 2603 N N . VAL A 1 326 ? -9.236 6.898 29.000 1.00 81.69 326 VAL A N 1
ATOM 2604 C CA . VAL A 1 326 ? -8.820 7.940 28.041 1.00 81.69 326 VAL A CA 1
ATOM 2605 C C . VAL A 1 326 ? -9.302 9.333 28.450 1.00 81.69 326 VAL A C 1
ATOM 2607 O O . VAL A 1 326 ? -10.269 9.446 29.208 1.00 81.69 326 VAL A O 1
ATOM 2610 N N . PRO A 1 327 ? -8.655 10.416 27.979 1.00 85.31 327 PRO A N 1
ATOM 2611 C CA . PRO A 1 327 ? -9.137 11.775 28.198 1.00 85.31 327 PRO A CA 1
ATOM 2612 C C . PRO A 1 327 ? -10.577 11.968 27.701 1.00 85.31 327 PRO A C 1
ATOM 2614 O O . PRO A 1 327 ? -10.915 11.589 26.578 1.00 85.31 327 PRO A O 1
ATOM 2617 N N . THR A 1 328 ? -11.415 12.635 28.497 1.00 85.44 328 THR A N 1
ATOM 2618 C CA . THR A 1 328 ? -12.828 12.918 28.168 1.00 85.44 328 THR A CA 1
ATOM 2619 C C . THR A 1 328 ? -12.959 13.665 26.830 1.00 85.44 328 THR A C 1
ATOM 2621 O O . THR A 1 328 ? -13.881 13.429 26.049 1.00 85.44 328 THR A O 1
ATOM 2624 N N . SER A 1 329 ? -11.989 14.530 26.513 1.00 82.69 329 SER A N 1
ATOM 2625 C CA . SER A 1 329 ? -11.903 15.278 25.252 1.00 82.69 329 SER A CA 1
ATOM 2626 C C . SER A 1 329 ? -11.438 14.449 24.047 1.00 82.69 329 SER A C 1
ATOM 2628 O O . SER A 1 329 ? -11.706 14.839 22.910 1.00 82.69 329 SER A O 1
ATOM 2630 N N . GLU A 1 330 ? -10.759 13.323 24.265 1.00 81.88 330 GLU A N 1
ATOM 2631 C CA . GLU A 1 330 ? -10.291 12.414 23.216 1.00 81.88 330 GLU A CA 1
ATOM 2632 C C . GLU A 1 330 ? -11.405 11.448 22.813 1.00 81.88 330 GLU A C 1
ATOM 2634 O O . GLU A 1 330 ? -11.766 11.396 21.637 1.00 81.88 330 GLU A O 1
ATOM 2639 N N . TYR A 1 331 ? -12.064 10.816 23.789 1.00 84.19 331 TYR A N 1
ATOM 2640 C CA . TYR A 1 331 ? -13.249 9.994 23.532 1.00 84.19 331 TYR A CA 1
ATOM 2641 C C . TYR A 1 331 ? -14.389 10.807 22.893 1.00 84.19 331 TYR A C 1
ATOM 2643 O O . TYR A 1 331 ? -14.995 10.353 21.925 1.00 84.19 331 TYR A O 1
ATOM 2651 N N . LYS A 1 332 ? -14.613 12.065 23.313 1.00 84.31 332 LYS A N 1
ATOM 2652 C CA . LYS A 1 332 ? -15.571 12.962 22.639 1.00 84.31 332 LYS A CA 1
ATOM 2653 C C . LYS A 1 332 ? -15.234 13.191 21.159 1.00 84.31 332 LYS A C 1
ATOM 2655 O O . LYS A 1 332 ? -16.135 13.162 20.324 1.00 84.31 332 LYS A O 1
ATOM 2660 N N . LYS A 1 333 ? -13.959 13.428 20.815 1.00 81.75 333 LYS A N 1
ATOM 2661 C CA . LYS A 1 333 ? -13.525 13.563 19.409 1.00 81.75 333 LYS A CA 1
ATOM 2662 C C . LYS A 1 333 ? -13.740 12.263 18.639 1.00 81.75 333 LYS A C 1
ATOM 2664 O O . LYS A 1 333 ? -14.151 12.311 17.485 1.00 81.75 333 LYS A O 1
ATOM 2669 N N . TYR A 1 334 ? -13.474 11.127 19.277 1.00 79.38 334 TYR A N 1
ATOM 2670 C CA . TYR A 1 334 ? -13.629 9.806 18.685 1.00 79.38 334 TYR A CA 1
ATOM 2671 C C . TYR A 1 334 ? -15.101 9.489 18.371 1.00 79.38 334 TYR A C 1
ATOM 2673 O O . TYR A 1 334 ? -15.410 9.154 17.232 1.00 79.38 334 TYR A O 1
ATOM 2681 N N . LEU A 1 335 ? -16.025 9.732 19.310 1.00 80.56 335 LEU A N 1
ATOM 2682 C CA . LEU A 1 335 ? -17.472 9.623 19.075 1.00 80.56 335 LEU A CA 1
ATOM 2683 C C . LEU A 1 335 ? -17.950 10.516 17.917 1.00 80.56 335 LEU A C 1
ATOM 2685 O O . LEU A 1 335 ? -18.687 10.053 17.051 1.00 80.56 335 LEU A O 1
ATOM 2689 N N . VAL A 1 336 ? -17.491 11.772 17.854 1.00 80.75 336 VAL A N 1
ATOM 2690 C CA . VAL A 1 336 ? -17.841 12.689 16.750 1.00 80.75 336 VAL A CA 1
ATOM 2691 C C . VAL A 1 336 ? -17.278 12.211 15.406 1.00 80.75 336 VAL A C 1
ATOM 2693 O O . VAL A 1 336 ? -17.957 12.313 14.387 1.00 80.75 336 VAL A O 1
ATOM 2696 N N . LYS A 1 337 ? -16.075 11.623 15.390 1.00 76.88 337 LYS A N 1
ATOM 2697 C CA . LYS A 1 337 ? -15.492 10.988 14.195 1.00 76.88 337 LYS A CA 1
ATOM 2698 C C . LYS A 1 337 ? -16.315 9.780 13.721 1.00 76.88 337 LYS A C 1
ATOM 2700 O O . LYS A 1 337 ? -16.431 9.555 12.522 1.00 76.88 337 LYS A O 1
ATOM 2705 N N . TRP A 1 338 ? -16.923 9.056 14.660 1.00 78.06 338 TRP A N 1
ATOM 2706 C CA . TRP A 1 338 ? -17.883 7.969 14.434 1.00 78.06 338 TRP A CA 1
ATOM 2707 C C . TRP A 1 338 ? -19.320 8.439 14.130 1.00 78.06 338 TRP A C 1
ATOM 2709 O O . TRP A 1 338 ? -20.244 7.628 14.120 1.00 78.06 338 TRP A O 1
ATOM 2719 N N . GLY A 1 339 ? -19.522 9.731 13.849 1.00 74.69 339 GLY A N 1
ATOM 2720 C CA . GLY A 1 339 ? -20.805 10.289 13.413 1.00 74.69 339 GLY A CA 1
ATOM 2721 C C . GLY A 1 339 ? -21.808 10.573 14.536 1.00 74.69 339 GLY A C 1
ATOM 2722 O O . GLY A 1 339 ? -22.935 10.966 14.248 1.00 74.69 339 GLY A O 1
ATOM 2723 N N . VAL A 1 340 ? -21.426 10.417 15.808 1.00 80.62 340 VAL A N 1
ATOM 2724 C CA . VAL A 1 340 ? -22.267 10.838 16.940 1.00 80.62 340 VAL A CA 1
ATOM 2725 C C . VAL A 1 340 ? -22.279 12.363 17.010 1.00 80.62 340 VAL A C 1
ATOM 2727 O O . VAL A 1 340 ? -21.220 12.993 17.040 1.00 80.62 340 VAL A O 1
ATOM 2730 N N . ASP A 1 341 ? -23.458 12.984 17.059 1.00 85.19 341 ASP A N 1
ATOM 2731 C CA . ASP A 1 341 ? -23.544 14.444 17.043 1.00 85.19 341 ASP A CA 1
ATOM 2732 C C . ASP A 1 341 ? -22.847 15.085 18.263 1.00 85.19 341 ASP A C 1
ATOM 2734 O O . ASP A 1 341 ? -22.774 14.520 19.359 1.00 85.19 341 ASP A O 1
ATOM 2738 N N . GLY A 1 342 ? -22.342 16.310 18.090 1.00 83.62 342 GLY A N 1
ATOM 2739 C CA . GLY A 1 342 ? -21.542 16.988 19.112 1.00 83.62 342 GLY A CA 1
ATOM 2740 C C . GLY A 1 342 ? -22.265 17.253 20.441 1.00 83.62 342 GLY A C 1
ATOM 2741 O O . GLY A 1 342 ? -21.594 17.372 21.472 1.00 83.62 342 GLY A O 1
ATOM 2742 N N . LYS A 1 343 ? -23.604 17.326 20.464 1.00 85.81 343 LYS A N 1
ATOM 2743 C CA . LYS A 1 343 ? -24.406 17.468 21.690 1.00 85.81 343 LYS A CA 1
ATOM 2744 C C . LYS A 1 343 ? -24.559 16.111 22.375 1.00 85.81 343 LYS A C 1
ATOM 2746 O O . LYS A 1 343 ? -24.258 16.019 23.565 1.00 85.81 343 LYS A O 1
ATOM 2751 N N . THR A 1 344 ? -24.927 15.057 21.646 1.00 84.94 344 THR A N 1
ATOM 2752 C CA . THR A 1 344 ? -25.068 13.703 22.215 1.00 84.94 344 THR A CA 1
ATOM 2753 C C . THR A 1 344 ? -23.731 13.135 22.681 1.00 84.94 344 THR A C 1
ATOM 2755 O O . THR A 1 344 ? -23.651 12.642 23.804 1.00 84.94 344 THR A O 1
ATOM 2758 N N . ALA A 1 345 ? -22.646 13.321 21.924 1.00 86.44 345 ALA A N 1
ATOM 2759 C CA . ALA A 1 345 ? -21.293 12.972 22.367 1.00 86.44 345 ALA A CA 1
ATOM 2760 C C . ALA A 1 345 ? -20.898 13.719 23.658 1.00 86.44 345 ALA A C 1
ATOM 2762 O O . ALA A 1 345 ? -20.298 13.133 24.556 1.00 86.44 345 ALA A O 1
ATOM 2763 N N . THR A 1 346 ? -21.296 14.992 23.812 1.00 87.31 346 THR A N 1
ATOM 2764 C CA . THR A 1 346 ? -21.109 15.727 25.081 1.00 87.31 346 THR A CA 1
ATOM 2765 C C . THR A 1 346 ? -21.949 15.130 26.209 1.00 87.31 346 THR A C 1
ATOM 2767 O O . THR A 1 346 ? -21.439 14.945 27.308 1.00 87.31 346 THR A O 1
ATOM 2770 N N . LYS A 1 347 ? -23.217 14.787 25.951 1.00 87.75 347 LYS A N 1
ATOM 2771 C CA . LYS A 1 347 ? -24.114 14.166 26.937 1.00 87.75 347 LYS A CA 1
ATOM 2772 C C . LYS A 1 347 ? -23.556 12.827 27.436 1.00 87.75 347 LYS A C 1
ATOM 2774 O O . LYS A 1 347 ? -23.527 12.608 28.641 1.00 87.75 347 LYS A O 1
ATOM 2779 N N . ILE A 1 348 ? -23.065 11.974 26.533 1.00 87.12 348 ILE A N 1
ATOM 2780 C CA . ILE A 1 348 ? -22.430 10.684 26.854 1.00 87.12 348 ILE A CA 1
ATOM 2781 C C . ILE A 1 348 ? -21.177 10.899 27.709 1.00 87.12 348 ILE A C 1
ATOM 2783 O O . ILE A 1 348 ? -21.062 10.313 28.783 1.00 87.12 348 ILE A O 1
ATOM 2787 N N . CYS A 1 349 ? -20.274 11.794 27.296 1.00 88.25 349 CYS A N 1
ATOM 2788 C CA . CYS A 1 349 ? -19.081 12.116 28.081 1.00 88.25 349 CYS A CA 1
ATOM 2789 C C . CYS A 1 349 ? -19.413 12.677 29.473 1.00 88.25 349 CYS A C 1
ATOM 2791 O O . CYS A 1 349 ? -18.747 12.312 30.434 1.00 88.25 349 CYS A O 1
ATOM 2793 N N . ASN A 1 350 ? -20.458 13.497 29.610 1.00 87.75 350 ASN A N 1
ATOM 2794 C CA . ASN A 1 350 ? -20.892 14.025 30.907 1.00 87.75 350 ASN A CA 1
ATOM 2795 C C . ASN A 1 350 ? -21.532 12.952 31.810 1.00 87.75 350 ASN A C 1
ATOM 2797 O O . ASN A 1 350 ? -21.464 13.079 33.029 1.00 87.75 350 ASN A O 1
ATOM 2801 N N . MET A 1 351 ? -22.143 11.904 31.244 1.00 86.75 351 MET A N 1
ATOM 2802 C CA . MET A 1 351 ? -22.645 10.756 32.018 1.00 86.75 351 MET A CA 1
ATOM 2803 C C . MET A 1 351 ? -21.506 9.836 32.484 1.00 86.75 351 MET A C 1
ATOM 2805 O O . MET A 1 351 ? -21.606 9.262 33.563 1.00 86.75 351 MET A O 1
ATOM 2809 N N . ALA A 1 352 ? -20.421 9.739 31.709 1.00 85.44 352 ALA A N 1
ATOM 2810 C CA . ALA A 1 352 ? -19.248 8.914 32.015 1.00 85.44 352 ALA A CA 1
ATOM 2811 C C . ALA A 1 352 ? -18.149 9.636 32.832 1.00 85.44 352 ALA A C 1
ATOM 2813 O O . ALA A 1 352 ? -17.299 8.989 33.439 1.00 85.44 352 ALA A O 1
ATOM 2814 N N . ASP A 1 353 ? -18.161 10.972 32.872 1.00 85.75 353 ASP A N 1
ATOM 2815 C CA . ASP A 1 353 ? -17.312 11.812 33.731 1.00 85.75 353 ASP A CA 1
ATOM 2816 C C . ASP A 1 353 ? -18.145 12.898 34.459 1.00 85.75 353 ASP A C 1
ATOM 2818 O O . ASP A 1 353 ? -17.923 14.101 34.283 1.00 85.75 353 ASP A O 1
ATOM 2822 N N . PRO A 1 354 ? -19.115 12.510 35.315 1.00 78.62 354 PRO A N 1
ATOM 2823 C CA . PRO A 1 354 ? -20.042 13.444 35.969 1.00 78.62 354 PRO A CA 1
ATOM 2824 C C . PRO A 1 354 ? -19.380 14.324 37.042 1.00 78.62 354 PRO A C 1
ATOM 2826 O O . PRO A 1 354 ? -20.038 15.171 37.642 1.00 78.62 354 PRO A O 1
ATOM 2829 N N . LYS A 1 355 ? -18.085 14.113 37.317 1.00 79.94 355 LYS A N 1
ATOM 2830 C CA . LYS A 1 355 ? -17.284 14.898 38.270 1.00 79.94 355 LYS A CA 1
ATOM 2831 C C . LYS A 1 355 ? -16.205 15.748 37.585 1.00 79.94 355 LYS A C 1
ATOM 2833 O O . LYS A 1 355 ? -15.425 16.381 38.290 1.00 79.94 355 LYS A O 1
ATOM 2838 N N . GLY A 1 356 ? -16.150 15.770 36.249 1.00 80.38 356 GLY A N 1
ATOM 2839 C CA . GLY A 1 356 ? -15.215 16.601 35.484 1.00 80.38 356 GLY A CA 1
ATOM 2840 C C . GLY A 1 356 ? -13.737 16.274 35.726 1.00 80.38 356 GLY A C 1
ATOM 2841 O O . GLY A 1 356 ? -12.898 17.172 35.691 1.00 80.38 356 GLY A O 1
ATOM 2842 N N . LYS A 1 357 ? -13.406 15.003 35.987 1.00 77.19 357 LYS A N 1
ATOM 2843 C CA . LYS A 1 357 ? -12.032 14.523 36.216 1.00 77.19 357 LYS A CA 1
ATOM 2844 C C . LYS A 1 357 ? -11.146 14.626 34.968 1.00 77.19 357 LYS A C 1
ATOM 2846 O O . LYS A 1 357 ? -9.928 14.502 35.075 1.00 77.19 357 LYS A O 1
ATOM 2851 N N . GLY A 1 358 ? -11.738 14.795 33.786 1.00 83.44 358 GLY A N 1
ATOM 2852 C CA . GLY A 1 358 ? -11.037 14.907 32.509 1.00 83.44 358 GLY A CA 1
ATOM 2853 C C . GLY A 1 358 ? -10.600 13.568 31.909 1.00 83.44 358 GLY A C 1
ATOM 2854 O O . GLY A 1 358 ? -9.945 13.571 30.865 1.00 83.44 358 GLY A O 1
ATOM 2855 N N . ARG A 1 359 ? -10.966 12.433 32.524 1.00 86.12 359 ARG A N 1
ATOM 2856 C CA . ARG A 1 359 ? -10.767 11.076 31.990 1.00 86.12 359 ARG A CA 1
ATOM 2857 C C . ARG A 1 359 ? -11.997 10.205 32.238 1.00 86.12 359 ARG A C 1
ATOM 2859 O O . ARG A 1 359 ? -12.602 10.290 33.303 1.00 86.12 359 ARG A O 1
ATOM 2866 N N . ILE A 1 360 ? -12.274 9.310 31.294 1.00 86.50 360 ILE A N 1
ATOM 2867 C CA . ILE A 1 360 ? -13.301 8.266 31.383 1.00 86.50 360 ILE A CA 1
ATOM 2868 C C . ILE A 1 360 ? -12.612 6.898 31.517 1.00 86.50 360 ILE A C 1
ATOM 2870 O O . ILE A 1 360 ? -11.602 6.642 30.856 1.00 86.50 360 ILE A O 1
ATOM 2874 N N . THR A 1 361 ? -13.167 6.022 32.356 1.00 85.94 361 THR A N 1
ATOM 2875 C CA . THR A 1 361 ? -12.840 4.585 32.434 1.00 85.94 361 THR A CA 1
ATOM 2876 C C . THR A 1 361 ? -14.017 3.752 31.923 1.00 85.94 361 THR A C 1
ATOM 2878 O O . THR A 1 361 ? -15.145 4.250 31.866 1.00 85.94 361 THR A O 1
ATOM 2881 N N . ARG A 1 362 ? -13.775 2.478 31.580 1.00 84.06 362 ARG A N 1
ATOM 2882 C CA . ARG A 1 362 ? -14.827 1.580 31.076 1.00 84.06 362 ARG A CA 1
ATOM 2883 C C . ARG A 1 362 ? -15.987 1.460 32.063 1.00 84.06 362 ARG A C 1
ATOM 2885 O O . ARG A 1 362 ? -17.139 1.588 31.662 1.00 84.06 362 ARG A O 1
ATOM 2892 N N . ASP A 1 363 ? -15.678 1.290 33.347 1.00 85.38 363 ASP A N 1
ATOM 2893 C CA . ASP A 1 363 ? -16.683 1.133 34.403 1.00 85.38 363 ASP A CA 1
ATOM 2894 C C . ASP A 1 363 ? -17.567 2.376 34.531 1.00 85.38 363 ASP A C 1
ATOM 2896 O O . ASP A 1 363 ? -18.786 2.255 34.527 1.00 85.38 363 ASP A O 1
ATOM 2900 N N . ALA A 1 364 ? -16.974 3.577 34.535 1.00 85.69 364 ALA A N 1
ATOM 2901 C CA . ALA A 1 364 ? -17.723 4.831 34.624 1.00 85.69 364 ALA A CA 1
ATOM 2902 C C . ALA A 1 364 ? -18.606 5.082 33.385 1.00 85.69 364 ALA A C 1
ATOM 2904 O O . ALA A 1 364 ? -19.695 5.646 33.498 1.00 85.69 364 ALA A O 1
ATOM 2905 N N . LEU A 1 365 ? -18.176 4.627 32.201 1.00 86.56 365 LEU A N 1
ATOM 2906 C CA . LEU A 1 365 ? -19.010 4.634 30.997 1.00 86.56 365 LEU A CA 1
ATOM 2907 C C . LEU A 1 365 ? -20.167 3.626 31.100 1.00 86.56 365 LEU A C 1
ATOM 2909 O O . LEU A 1 365 ? -21.298 3.978 30.769 1.00 86.56 365 LEU A O 1
ATOM 2913 N N . CYS A 1 366 ? -19.914 2.409 31.589 1.00 86.38 366 CYS A N 1
ATOM 2914 C CA . CYS A 1 366 ? -20.944 1.382 31.780 1.00 86.38 366 CYS A CA 1
ATOM 2915 C C . CYS A 1 366 ? -21.974 1.794 32.847 1.00 86.38 366 CYS A C 1
ATOM 2917 O O . CYS A 1 366 ? -23.175 1.664 32.620 1.00 86.38 366 CYS A O 1
ATOM 2919 N N . GLU A 1 367 ? -21.529 2.374 33.968 1.00 85.12 367 GLU A N 1
ATOM 2920 C CA . GLU A 1 367 ? -22.380 2.983 35.001 1.00 85.12 367 GLU A CA 1
ATOM 2921 C C . GLU A 1 367 ? -23.236 4.121 34.427 1.00 85.12 367 GLU A C 1
ATOM 2923 O O . GLU A 1 367 ? -24.455 4.136 34.613 1.00 85.12 367 GLU A O 1
ATOM 2928 N N . GLY A 1 368 ? -22.617 5.051 33.688 1.00 83.75 368 GLY A N 1
ATOM 2929 C CA . GLY A 1 368 ? -23.295 6.197 33.077 1.00 83.75 368 GLY A CA 1
ATOM 2930 C C . GLY A 1 368 ? -24.329 5.808 32.013 1.00 83.75 368 GLY A C 1
ATOM 2931 O O . GLY A 1 368 ? -25.368 6.458 31.901 1.00 83.75 368 GLY A O 1
ATOM 2932 N N . LEU A 1 369 ? -24.077 4.729 31.266 1.00 84.06 369 LEU A N 1
ATOM 2933 C CA . LEU A 1 369 ? -25.009 4.144 30.293 1.00 84.06 369 LEU A CA 1
ATOM 2934 C C . LEU A 1 369 ? -25.985 3.124 30.910 1.00 84.06 369 LEU A C 1
ATOM 2936 O O . LEU A 1 369 ? -26.922 2.703 30.235 1.00 84.06 369 LEU A O 1
ATOM 2940 N N . LYS A 1 370 ? -25.782 2.730 32.176 1.00 82.00 370 LYS A N 1
ATOM 2941 C CA . LYS A 1 370 ? -26.473 1.627 32.873 1.00 82.00 370 LYS A CA 1
ATOM 2942 C C . LYS A 1 370 ? -26.444 0.301 32.102 1.00 82.00 370 LYS A C 1
ATOM 2944 O O . LYS A 1 370 ? -27.416 -0.456 32.122 1.00 82.00 370 LYS A O 1
ATOM 2949 N N . HIS A 1 371 ? -25.342 0.025 31.414 1.00 79.75 371 HIS A N 1
ATOM 2950 C CA . HIS A 1 371 ? -25.213 -1.127 30.534 1.00 79.75 371 HIS A CA 1
ATOM 2951 C C . HIS A 1 371 ? -23.784 -1.680 30.552 1.00 79.75 371 HIS A C 1
ATOM 2953 O O . HIS A 1 371 ? -22.824 -0.928 30.409 1.00 79.75 371 HIS A O 1
ATOM 2959 N N . TRP A 1 372 ? -23.654 -3.002 30.694 1.00 79.19 372 TRP A N 1
ATOM 2960 C CA . TRP A 1 372 ? -22.379 -3.720 30.793 1.00 79.19 372 TRP A CA 1
ATOM 2961 C C . TRP A 1 372 ? -22.297 -4.775 29.679 1.00 79.19 372 TRP A C 1
ATOM 2963 O O . TRP A 1 372 ? -22.671 -5.930 29.895 1.00 79.19 372 TRP A O 1
ATOM 2973 N N . PRO A 1 373 ? -21.849 -4.394 28.471 1.00 69.38 373 PRO A N 1
ATOM 2974 C CA . PRO A 1 373 ? -21.766 -5.304 27.343 1.00 69.38 373 PRO A CA 1
ATOM 2975 C C . PRO A 1 373 ? -20.482 -6.132 27.425 1.00 69.38 373 PRO A C 1
ATOM 2977 O O . PRO A 1 373 ? -19.398 -5.605 27.700 1.00 69.38 373 PRO A O 1
ATOM 2980 N N . ASN A 1 374 ? -20.609 -7.424 27.122 1.00 66.62 374 ASN A N 1
ATOM 2981 C CA . ASN A 1 374 ? -19.469 -8.320 26.917 1.00 66.62 374 ASN A CA 1
ATOM 2982 C C . ASN A 1 374 ? -19.023 -8.295 25.448 1.00 66.62 374 ASN A C 1
ATOM 2984 O O . ASN A 1 374 ? -17.875 -7.998 25.155 1.00 66.62 374 ASN A O 1
ATOM 2988 N N . GLN A 1 375 ? -19.951 -8.591 24.533 1.00 65.88 375 GLN A N 1
ATOM 2989 C CA . GLN A 1 375 ? -19.762 -8.515 23.085 1.00 65.88 375 GLN A CA 1
ATOM 2990 C C . GLN A 1 375 ? -21.134 -8.286 22.420 1.00 65.88 375 GLN A C 1
ATOM 2992 O O . GLN A 1 375 ? -22.100 -8.950 22.822 1.00 65.88 375 GLN A O 1
ATOM 2997 N N . PRO A 1 376 ? -21.262 -7.388 21.424 1.00 70.19 376 PRO A N 1
ATOM 2998 C CA . PRO A 1 376 ? -22.519 -7.148 20.713 1.00 70.19 376 PRO A CA 1
ATOM 2999 C C . PRO A 1 376 ? -23.123 -8.426 20.111 1.00 70.19 376 PRO A C 1
ATOM 3001 O O . PRO A 1 376 ? -22.507 -9.101 19.286 1.00 70.19 376 PRO A O 1
ATOM 3004 N N . ALA A 1 377 ? -24.361 -8.754 20.494 1.00 72.62 377 ALA A N 1
ATOM 3005 C CA . ALA A 1 377 ? -24.975 -10.053 20.194 1.00 72.62 377 ALA A CA 1
ATOM 3006 C C . ALA A 1 377 ? -25.092 -10.372 18.690 1.00 72.62 377 ALA A C 1
ATOM 3008 O O . ALA A 1 377 ? -25.051 -11.542 18.314 1.00 72.62 377 ALA A O 1
ATOM 3009 N N . ILE A 1 378 ? -25.189 -9.349 17.832 1.00 74.62 378 ILE A N 1
ATOM 3010 C CA . ILE A 1 378 ? -25.254 -9.495 16.370 1.00 74.62 378 ILE A CA 1
ATOM 3011 C C . ILE A 1 378 ? -23.990 -10.138 15.772 1.00 74.62 378 ILE A C 1
ATOM 3013 O O . ILE A 1 378 ? -24.087 -10.858 14.779 1.00 74.62 378 ILE A O 1
ATOM 3017 N N . LEU A 1 379 ? -22.823 -9.961 16.405 1.00 81.44 379 LEU A N 1
ATOM 3018 C CA . LEU A 1 379 ? -21.549 -10.521 15.940 1.00 81.44 379 LEU A CA 1
ATOM 3019 C C . LEU A 1 379 ? -21.514 -12.055 16.031 1.00 81.44 379 LEU A C 1
ATOM 3021 O O . LEU A 1 379 ? -20.777 -12.691 15.288 1.00 81.44 379 LEU A O 1
ATOM 3025 N N . LYS A 1 380 ? -22.378 -12.673 16.849 1.00 82.25 380 LYS A N 1
ATOM 3026 C CA . LYS A 1 380 ? -22.542 -14.139 16.901 1.00 82.25 380 LYS A CA 1
ATOM 3027 C C . LYS A 1 380 ? -23.099 -14.735 15.603 1.00 82.25 380 LYS A C 1
ATOM 3029 O O . LYS A 1 380 ? -22.960 -15.933 15.381 1.00 82.25 380 LYS A O 1
ATOM 3034 N N . ASN A 1 381 ? -23.714 -13.907 14.756 1.00 86.44 381 ASN A N 1
ATOM 3035 C CA . ASN A 1 381 ? -24.227 -14.296 13.441 1.00 86.44 381 ASN A CA 1
ATOM 3036 C C . ASN A 1 381 ? -23.209 -14.042 12.311 1.00 86.44 381 ASN A C 1
ATOM 3038 O O . ASN A 1 381 ? -23.538 -14.246 11.142 1.00 86.44 381 ASN A O 1
ATOM 3042 N N . VAL A 1 382 ? -22.004 -13.563 12.639 1.00 90.25 382 VAL A N 1
ATOM 3043 C CA . VAL A 1 382 ? -20.924 -13.287 11.688 1.00 90.25 382 VAL A CA 1
ATOM 3044 C C . VAL A 1 382 ? -19.896 -14.411 11.752 1.00 90.25 382 VAL A C 1
ATOM 3046 O O . VAL A 1 382 ? -19.265 -14.635 12.782 1.00 90.25 382 VAL A O 1
ATOM 3049 N N . GLN A 1 383 ? -19.687 -15.096 10.630 1.00 90.69 383 GLN A N 1
ATOM 3050 C CA . GLN A 1 383 ? -18.591 -16.048 10.490 1.00 90.69 383 GLN A CA 1
ATOM 3051 C C . GLN A 1 383 ? -17.369 -15.314 9.932 1.00 90.69 383 GLN A C 1
ATOM 3053 O O . GLN A 1 383 ? -17.354 -14.937 8.762 1.00 90.69 383 GLN A O 1
ATOM 3058 N N . LEU A 1 384 ? -16.335 -15.124 10.751 1.00 87.62 384 LEU A N 1
ATOM 3059 C CA . LEU A 1 384 ? -15.047 -14.616 10.275 1.00 87.62 384 LEU A CA 1
ATOM 3060 C C . LEU A 1 384 ? -14.423 -15.606 9.273 1.00 87.62 384 LEU A C 1
ATOM 3062 O O . LEU A 1 384 ? -14.487 -16.818 9.486 1.00 87.62 384 LEU A O 1
ATOM 3066 N N . LEU A 1 385 ? -13.831 -15.086 8.196 1.00 83.94 385 LEU A N 1
ATOM 3067 C CA . LEU A 1 385 ? -13.109 -15.869 7.188 1.00 83.94 385 LEU A CA 1
ATOM 3068 C C . LEU A 1 385 ? -11.609 -15.553 7.213 1.00 83.94 385 LEU A C 1
ATOM 3070 O O . LEU A 1 385 ? -10.805 -16.478 7.240 1.00 83.94 385 LEU A O 1
ATOM 3074 N N . ASP A 1 386 ? -11.256 -14.265 7.236 1.00 80.00 386 ASP A N 1
ATOM 3075 C CA . ASP A 1 386 ? -9.877 -13.763 7.324 1.00 80.00 386 ASP A CA 1
ATOM 3076 C C . ASP A 1 386 ? -9.856 -12.360 7.968 1.00 80.00 386 ASP A C 1
ATOM 3078 O O . ASP A 1 386 ? -10.868 -11.653 7.931 1.00 80.00 386 ASP A O 1
ATOM 3082 N N . SER A 1 387 ? -8.753 -11.970 8.614 1.00 81.12 387 SER A N 1
ATOM 3083 C CA . SER A 1 387 ? -8.559 -10.644 9.231 1.00 81.12 387 SER A CA 1
ATOM 3084 C C . SER A 1 387 ? -7.177 -10.509 9.872 1.00 81.12 387 SER A C 1
ATOM 3086 O O . SER A 1 387 ? -6.864 -11.246 10.807 1.00 81.12 387 SER A O 1
ATOM 3088 N N . ASP A 1 388 ? -6.439 -9.453 9.525 1.00 72.44 388 ASP A N 1
ATOM 3089 C CA . ASP A 1 388 ? -5.219 -9.024 10.235 1.00 72.44 388 ASP A CA 1
ATOM 3090 C C . ASP A 1 388 ? -5.476 -7.909 11.282 1.00 72.44 388 ASP A C 1
ATOM 3092 O O . ASP A 1 388 ? -4.583 -7.528 12.040 1.00 72.44 388 ASP A O 1
ATOM 3096 N N . MET A 1 389 ? -6.702 -7.369 11.344 1.00 77.00 389 MET A N 1
ATOM 3097 C CA . MET A 1 389 ? -7.090 -6.324 12.299 1.00 77.00 389 MET A CA 1
ATOM 3098 C C . MET A 1 389 ? -7.049 -6.797 13.761 1.00 77.00 389 MET A C 1
ATOM 3100 O O . MET A 1 389 ? -7.350 -7.953 14.070 1.00 77.00 389 MET A O 1
ATOM 3104 N N . SER A 1 390 ? -6.787 -5.861 14.686 1.00 72.50 390 SER A N 1
ATOM 3105 C CA . SER A 1 390 ? -6.992 -6.098 16.121 1.00 72.50 390 SER A CA 1
ATOM 3106 C C . SER A 1 390 ? -8.462 -6.395 16.435 1.00 72.50 390 SER A C 1
ATOM 3108 O O . SER A 1 390 ? -9.363 -5.990 15.696 1.00 72.50 390 SER A O 1
ATOM 3110 N N . VAL A 1 391 ? -8.708 -7.119 17.531 1.00 74.62 391 VAL A N 1
ATOM 3111 C CA . VAL A 1 391 ? -10.037 -7.650 17.877 1.00 74.62 391 VAL A CA 1
ATOM 3112 C C . VAL A 1 391 ? -11.080 -6.537 17.958 1.00 74.62 391 VAL A C 1
ATOM 3114 O O . VAL A 1 391 ? -12.144 -6.669 17.351 1.00 74.62 391 VAL A O 1
ATOM 3117 N N . MET A 1 392 ? -10.767 -5.422 18.627 1.00 76.56 392 MET A N 1
ATOM 3118 C CA . MET A 1 392 ? -11.736 -4.337 18.789 1.00 76.56 392 MET A CA 1
ATOM 3119 C C . MET A 1 392 ? -12.019 -3.621 17.469 1.00 76.56 392 MET A C 1
ATOM 3121 O O . MET A 1 392 ? -13.187 -3.453 17.113 1.00 76.56 392 MET A O 1
ATOM 3125 N N . LYS A 1 393 ? -10.975 -3.284 16.696 1.00 77.56 393 LYS A N 1
ATOM 3126 C CA . LYS A 1 393 ? -11.112 -2.639 15.379 1.00 77.56 393 LYS A CA 1
ATOM 3127 C C . LYS A 1 393 ? -11.904 -3.508 14.400 1.00 77.56 393 LYS A C 1
ATOM 3129 O O . LYS A 1 393 ? -12.798 -3.010 13.718 1.00 77.56 393 LYS A O 1
ATOM 3134 N N . ARG A 1 394 ? -11.601 -4.809 14.347 1.00 84.00 394 ARG A N 1
ATOM 3135 C CA . ARG A 1 394 ? -12.309 -5.801 13.525 1.00 84.00 394 ARG A CA 1
ATOM 3136 C C . ARG A 1 394 ? -13.805 -5.788 13.821 1.00 84.00 394 ARG A C 1
ATOM 3138 O O . ARG A 1 394 ? -14.624 -5.767 12.903 1.00 84.00 394 ARG A O 1
ATOM 3145 N N . GLU A 1 395 ? -14.166 -5.786 15.099 1.00 84.00 395 GLU A N 1
ATOM 3146 C CA . GLU A 1 395 ? -15.561 -5.810 15.535 1.00 84.00 395 GLU A CA 1
ATOM 3147 C C . GLU A 1 395 ? -16.261 -4.466 15.281 1.00 84.00 395 GLU A C 1
ATOM 3149 O O . GLU A 1 395 ? -17.367 -4.474 14.745 1.00 84.00 395 GLU A O 1
ATOM 3154 N N . SER A 1 396 ? -15.599 -3.323 15.485 1.00 81.94 396 SER A N 1
ATOM 3155 C CA . SER A 1 396 ? -16.129 -2.000 15.110 1.00 81.94 396 SER A CA 1
ATOM 3156 C C . SER A 1 396 ? -16.395 -1.860 13.608 1.00 81.94 396 SER A C 1
ATOM 3158 O O . SER A 1 396 ? -17.451 -1.370 13.203 1.00 81.94 396 SER A O 1
ATOM 3160 N N . VAL A 1 397 ? -15.463 -2.317 12.763 1.00 88.25 397 VAL A N 1
ATOM 3161 C CA . VAL A 1 397 ? -15.632 -2.338 11.300 1.00 88.25 397 VAL A CA 1
ATOM 3162 C C . VAL A 1 397 ? -16.760 -3.292 10.895 1.00 88.25 397 VAL A C 1
ATOM 3164 O O . VAL A 1 397 ? -17.559 -2.962 10.020 1.00 88.25 397 VAL A O 1
ATOM 3167 N N . THR A 1 398 ? -16.886 -4.439 11.565 1.00 90.06 398 THR A N 1
ATOM 3168 C CA . THR A 1 398 ? -17.996 -5.376 11.336 1.00 90.06 398 THR A CA 1
ATOM 3169 C C . THR A 1 398 ? -19.342 -4.728 11.682 1.00 90.06 398 THR A C 1
ATOM 3171 O O . THR A 1 398 ? -20.258 -4.769 10.864 1.00 90.06 398 THR A O 1
ATOM 3174 N N . LEU A 1 399 ? -19.464 -4.064 12.839 1.00 86.88 399 LEU A N 1
ATOM 3175 C CA . LEU A 1 399 ? -20.680 -3.342 13.247 1.00 86.88 399 LEU A CA 1
ATOM 3176 C C . LEU A 1 399 ? -21.067 -2.245 12.245 1.00 86.88 399 LEU A C 1
ATOM 3178 O O . LEU A 1 399 ? -22.226 -2.174 11.844 1.00 86.88 399 LEU A O 1
ATOM 3182 N N . LEU A 1 400 ? -20.100 -1.445 11.786 1.00 90.31 400 LEU A N 1
ATOM 3183 C CA . LEU A 1 400 ? -20.294 -0.423 10.748 1.00 90.31 400 LEU A CA 1
ATOM 3184 C C . LEU A 1 400 ? -20.915 -1.016 9.477 1.00 90.31 400 LEU A C 1
ATOM 3186 O O . LEU A 1 400 ? -21.855 -0.452 8.919 1.00 90.31 400 LEU A O 1
ATOM 3190 N N . ILE A 1 401 ? -20.406 -2.161 9.021 1.00 91.75 401 ILE A N 1
ATOM 3191 C CA . ILE A 1 401 ? -20.898 -2.835 7.815 1.00 91.75 401 ILE A CA 1
ATOM 3192 C C . ILE A 1 401 ? -22.305 -3.394 8.047 1.00 91.75 401 ILE A C 1
ATOM 3194 O O . ILE A 1 401 ? -23.180 -3.208 7.202 1.00 91.75 401 ILE A O 1
ATOM 3198 N N . LEU A 1 402 ? -22.555 -4.011 9.205 1.00 90.25 402 LEU A N 1
ATOM 3199 C CA . LEU A 1 402 ? -23.877 -4.511 9.596 1.00 90.25 402 LEU A CA 1
ATOM 3200 C C . LEU A 1 402 ? -24.931 -3.394 9.666 1.00 90.25 402 LEU A C 1
ATOM 3202 O O . LEU A 1 402 ? -26.074 -3.619 9.269 1.00 90.25 402 LEU A O 1
ATOM 3206 N N . GLU A 1 403 ? -24.554 -2.186 10.090 1.00 87.38 403 GLU A N 1
ATOM 3207 C CA . GLU A 1 403 ? -25.422 -1.002 10.058 1.00 87.38 403 GLU A CA 1
ATOM 3208 C C . GLU A 1 403 ? -25.765 -0.577 8.625 1.00 87.38 403 GLU A C 1
ATOM 3210 O O . GLU A 1 403 ? -26.943 -0.427 8.304 1.00 87.38 403 GLU A O 1
ATOM 3215 N N . VAL A 1 404 ? -24.779 -0.468 7.725 1.00 89.50 404 VAL A N 1
ATOM 3216 C CA . VAL A 1 404 ? -25.040 -0.107 6.314 1.00 89.50 404 VAL A CA 1
ATOM 3217 C C . VAL A 1 404 ? -25.838 -1.201 5.576 1.00 89.50 404 VAL A C 1
ATOM 3219 O O . VAL A 1 404 ? -26.602 -0.900 4.658 1.00 89.50 404 VAL A O 1
ATOM 3222 N N . ILE A 1 405 ? -25.734 -2.468 5.992 1.00 89.56 405 ILE A N 1
ATOM 3223 C CA . ILE A 1 405 ? -26.612 -3.554 5.517 1.00 89.56 405 ILE A CA 1
ATOM 3224 C C . ILE A 1 405 ? -28.043 -3.376 6.056 1.00 89.56 405 ILE A C 1
ATOM 3226 O O . ILE A 1 405 ? -29.011 -3.556 5.312 1.00 89.56 405 ILE A O 1
ATOM 3230 N N . ALA A 1 406 ? -28.202 -2.993 7.328 1.00 87.62 406 ALA A N 1
ATOM 3231 C CA . ALA A 1 406 ? -29.507 -2.766 7.952 1.00 87.62 406 ALA A CA 1
ATOM 3232 C C . ALA A 1 406 ? -30.287 -1.590 7.328 1.00 87.62 406 ALA A C 1
ATOM 3234 O O . ALA A 1 406 ? -31.516 -1.596 7.369 1.00 87.62 406 ALA A O 1
ATOM 3235 N N . GLU A 1 407 ? -29.600 -0.645 6.674 1.00 89.00 407 GLU A N 1
ATOM 3236 C CA . GLU A 1 407 ? -30.199 0.432 5.864 1.00 89.00 407 GLU A CA 1
ATOM 3237 C C . GLU A 1 407 ? -30.924 -0.075 4.589 1.00 89.00 407 GLU A C 1
ATOM 3239 O O . GLU A 1 407 ? -31.604 0.707 3.928 1.00 89.00 407 GLU A O 1
ATOM 3244 N N . ARG A 1 408 ? -30.814 -1.371 4.232 1.00 83.12 408 ARG A N 1
ATOM 3245 C CA . ARG A 1 408 ? -31.515 -2.048 3.107 1.00 83.12 408 ARG A CA 1
ATOM 3246 C C . ARG A 1 408 ? -31.348 -1.397 1.720 1.00 83.12 408 ARG A C 1
ATOM 3248 O O . ARG A 1 408 ? -32.199 -1.557 0.845 1.00 83.12 408 ARG A O 1
ATOM 3255 N N . LYS A 1 409 ? -30.236 -0.695 1.517 1.00 85.44 409 LYS A N 1
ATOM 3256 C CA . LYS A 1 409 ? -29.817 -0.102 0.237 1.00 85.44 409 LYS A CA 1
ATOM 3257 C C . LYS A 1 409 ? -29.469 -1.167 -0.815 1.00 85.44 409 LYS A C 1
ATOM 3259 O O . LYS A 1 409 ? -29.329 -2.350 -0.499 1.00 85.44 409 LYS A O 1
ATOM 3264 N N . SER A 1 410 ? -29.294 -0.762 -2.077 1.00 89.31 410 SER A N 1
ATOM 3265 C CA . SER A 1 410 ? -28.741 -1.663 -3.096 1.00 89.31 410 SER A CA 1
ATOM 3266 C C . SER A 1 410 ? -27.275 -2.005 -2.795 1.00 89.31 410 SER A C 1
ATOM 3268 O O . SER A 1 410 ? -26.547 -1.205 -2.210 1.00 89.31 410 SER A O 1
ATOM 3270 N N . LYS A 1 411 ? -26.799 -3.172 -3.257 1.00 88.00 411 LYS A N 1
ATOM 3271 C CA . LYS A 1 411 ? -25.413 -3.638 -3.029 1.00 88.00 411 LYS A CA 1
ATOM 3272 C C . LYS A 1 411 ? -24.348 -2.607 -3.423 1.00 88.00 411 LYS A C 1
ATOM 3274 O O . LYS A 1 411 ? -23.312 -2.534 -2.770 1.00 88.00 411 LYS A O 1
ATOM 3279 N N . LYS A 1 412 ? -24.606 -1.803 -4.464 1.00 85.25 412 LYS A N 1
ATOM 3280 C CA . LYS A 1 412 ? -23.713 -0.718 -4.885 1.00 85.25 412 LYS A CA 1
ATOM 3281 C C . LYS A 1 412 ? -23.652 0.387 -3.827 1.00 85.25 412 LYS A C 1
ATOM 3283 O O . LYS A 1 412 ? -22.575 0.678 -3.327 1.00 85.25 412 LYS A O 1
ATOM 3288 N N . GLU A 1 413 ? -24.799 0.941 -3.445 1.00 88.31 413 GLU A N 1
ATOM 3289 C CA . GLU A 1 413 ? -24.896 2.001 -2.431 1.00 88.31 413 GLU A CA 1
ATOM 3290 C C . GLU A 1 413 ? -24.375 1.543 -1.058 1.00 88.31 413 GLU A C 1
ATOM 3292 O O . GLU A 1 413 ? -23.791 2.337 -0.322 1.00 88.31 413 GLU A O 1
ATOM 3297 N N . THR A 1 414 ? -24.547 0.260 -0.719 1.00 90.50 414 THR A N 1
ATOM 3298 C CA . THR A 1 414 ? -23.939 -0.369 0.462 1.00 90.50 414 THR A CA 1
ATOM 3299 C C . THR A 1 414 ? -22.410 -0.307 0.397 1.00 90.50 414 THR A C 1
ATOM 3301 O O . THR A 1 414 ? -21.784 0.111 1.367 1.00 90.50 414 THR A O 1
ATOM 3304 N N . ILE A 1 415 ? -21.796 -0.666 -0.736 1.00 89.88 415 ILE A N 1
ATOM 3305 C CA . ILE A 1 415 ? -20.337 -0.589 -0.925 1.00 89.88 415 ILE A CA 1
ATOM 3306 C C . ILE A 1 415 ? -19.84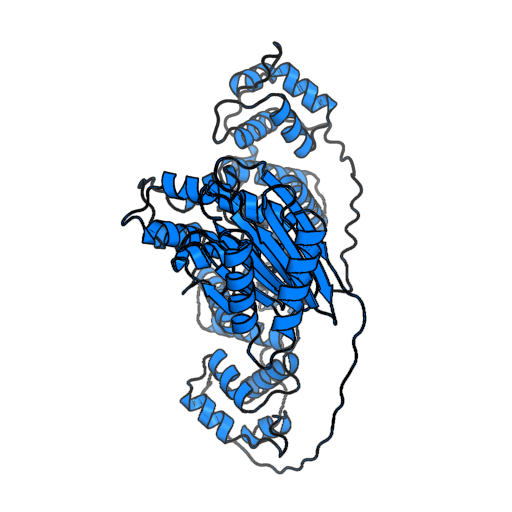6 0.865 -0.922 1.00 89.88 415 ILE A C 1
ATOM 3308 O O . ILE A 1 415 ? -18.861 1.162 -0.244 1.00 89.88 415 ILE A O 1
ATOM 3312 N N . ASP A 1 416 ? -20.539 1.766 -1.625 1.00 85.44 416 ASP A N 1
ATOM 3313 C CA . ASP A 1 416 ? -20.217 3.198 -1.682 1.00 85.44 416 ASP A CA 1
ATOM 3314 C C . ASP A 1 416 ? -20.207 3.816 -0.263 1.00 85.44 416 ASP A C 1
ATOM 3316 O O . ASP A 1 416 ? -19.248 4.488 0.127 1.00 85.44 416 ASP A O 1
ATOM 3320 N N . GLU A 1 417 ? -21.235 3.540 0.551 1.00 90.62 417 GLU A N 1
ATOM 3321 C CA . GLU A 1 417 ? -21.362 4.069 1.917 1.00 90.62 417 GLU A CA 1
ATOM 3322 C C . GLU A 1 417 ? -20.392 3.402 2.912 1.00 90.62 417 GLU A C 1
ATOM 3324 O O . GLU A 1 417 ? -19.800 4.110 3.730 1.00 90.62 417 GLU A O 1
ATOM 3329 N N . ILE A 1 418 ? -20.151 2.083 2.824 1.00 91.75 418 ILE A N 1
ATOM 3330 C CA . ILE A 1 418 ? -19.112 1.404 3.626 1.00 91.75 418 ILE A CA 1
ATOM 3331 C C . ILE A 1 418 ? -17.744 2.026 3.334 1.00 91.75 418 ILE A C 1
ATOM 3333 O O . ILE A 1 418 ? -17.050 2.447 4.262 1.00 91.75 418 ILE A O 1
ATOM 3337 N N . LYS A 1 419 ? -17.364 2.142 2.053 1.00 89.12 419 LYS A N 1
ATOM 3338 C CA . LYS A 1 419 ? -16.070 2.704 1.644 1.00 89.12 419 LYS A CA 1
ATOM 3339 C C . LYS A 1 419 ? -15.910 4.147 2.129 1.00 89.12 419 LYS A C 1
ATOM 3341 O O . LYS A 1 419 ? -14.890 4.481 2.729 1.00 89.12 419 LYS A O 1
ATOM 3346 N N . LYS A 1 420 ? -16.941 4.981 1.961 1.00 86.31 420 LYS A N 1
ATOM 3347 C CA . LYS A 1 420 ? -16.992 6.366 2.459 1.00 86.31 420 LYS A CA 1
ATOM 3348 C C . LYS A 1 420 ? -16.806 6.455 3.983 1.00 86.31 420 LYS A C 1
ATOM 3350 O O . LYS A 1 420 ? -16.001 7.267 4.449 1.00 86.31 420 LYS A O 1
ATOM 3355 N N . ARG A 1 421 ? -17.502 5.625 4.774 1.00 84.44 421 ARG A N 1
ATOM 3356 C CA . ARG A 1 421 ? -17.331 5.583 6.243 1.00 84.44 421 ARG A CA 1
ATOM 3357 C C . ARG A 1 421 ? -15.928 5.103 6.640 1.00 84.44 421 ARG A C 1
ATOM 3359 O O . ARG A 1 421 ? -15.310 5.729 7.497 1.00 84.44 421 ARG A O 1
ATOM 3366 N N . LEU A 1 422 ? -15.381 4.079 5.980 1.00 83.88 422 LEU A N 1
ATOM 3367 C CA . LEU A 1 422 ? -14.013 3.593 6.222 1.00 83.88 422 LEU A CA 1
ATOM 3368 C C . LEU A 1 422 ? -12.947 4.654 5.917 1.00 83.88 422 LEU A C 1
ATOM 3370 O O . LEU A 1 422 ? -12.066 4.875 6.747 1.00 83.88 422 LEU A O 1
ATOM 3374 N N . GLN A 1 423 ? -13.061 5.363 4.787 1.00 80.94 423 GLN A N 1
ATOM 3375 C CA . GLN A 1 423 ? -12.164 6.476 4.453 1.00 80.94 423 GLN A CA 1
ATOM 3376 C C . GLN A 1 423 ? -12.232 7.591 5.512 1.00 80.94 423 GLN A C 1
ATOM 3378 O O . GLN A 1 423 ? -11.197 8.054 5.993 1.00 80.94 423 GLN A O 1
ATOM 3383 N N . THR A 1 424 ? -13.440 7.949 5.962 1.00 74.94 424 THR A N 1
ATOM 3384 C CA . THR A 1 424 ? -13.665 8.957 7.020 1.00 74.94 424 THR A CA 1
ATOM 3385 C C . THR A 1 424 ? -13.048 8.545 8.368 1.00 74.94 424 THR A C 1
ATOM 3387 O O . THR A 1 424 ? -12.495 9.374 9.097 1.00 74.94 424 THR A O 1
ATOM 3390 N N . LEU A 1 425 ? -13.118 7.257 8.716 1.00 71.88 425 LEU A N 1
ATOM 3391 C CA . LEU A 1 425 ? -12.662 6.736 10.007 1.00 71.88 425 LEU A CA 1
ATOM 3392 C C . LEU A 1 425 ? -11.176 6.390 10.058 1.00 71.88 425 LEU A C 1
ATOM 3394 O O . LEU A 1 425 ? -10.543 6.610 11.092 1.00 71.88 425 LEU A O 1
ATOM 3398 N N . TYR A 1 426 ? -10.602 5.862 8.982 1.00 72.25 426 TYR A N 1
ATOM 3399 C CA . TYR A 1 426 ? -9.274 5.243 9.016 1.00 72.25 426 TYR A CA 1
ATOM 3400 C C . TYR A 1 426 ? -8.304 5.770 7.941 1.00 72.25 426 TYR A C 1
ATOM 3402 O O . TYR A 1 426 ? -7.144 5.353 7.925 1.00 72.25 426 TYR A O 1
ATOM 3410 N N . GLY A 1 427 ? -8.732 6.730 7.113 1.00 69.88 427 GLY A N 1
ATOM 3411 C CA . GLY A 1 427 ? -7.944 7.318 6.024 1.00 69.88 427 GLY A CA 1
ATOM 3412 C C . GLY A 1 427 ? -8.178 6.627 4.680 1.00 69.88 427 GLY A C 1
ATOM 3413 O O . GLY A 1 427 ? -8.824 5.586 4.614 1.00 69.88 427 GLY A O 1
ATOM 3414 N N . ASP A 1 428 ? -7.676 7.227 3.603 1.00 72.50 428 ASP A N 1
ATOM 3415 C CA . ASP A 1 428 ? -7.919 6.777 2.228 1.00 72.50 428 ASP A CA 1
ATOM 3416 C C . ASP A 1 428 ? -7.241 5.445 1.862 1.00 72.50 428 ASP A C 1
ATOM 3418 O O . ASP A 1 428 ? -6.391 4.935 2.588 1.00 72.50 428 ASP A O 1
ATOM 3422 N N . GLY A 1 429 ? -7.609 4.891 0.700 1.00 74.00 429 GLY A N 1
ATOM 3423 C CA . GLY A 1 429 ? -6.982 3.686 0.139 1.00 74.00 429 GLY A CA 1
ATOM 3424 C C . GLY A 1 429 ? -7.765 2.382 0.317 1.00 74.00 429 GLY A C 1
ATOM 3425 O O . GLY A 1 429 ? -7.239 1.332 -0.033 1.00 74.00 429 GLY A O 1
ATOM 3426 N N . TRP A 1 430 ? -8.998 2.426 0.836 1.00 83.75 430 TRP A N 1
ATOM 3427 C CA . TRP A 1 430 ? -9.838 1.232 1.016 1.00 83.75 430 TRP A CA 1
ATOM 3428 C C . TRP A 1 430 ? -10.383 0.666 -0.299 1.00 83.75 430 TRP A C 1
ATOM 3430 O O . TRP A 1 430 ? -10.792 1.406 -1.196 1.00 83.75 430 TRP A O 1
ATOM 3440 N N . SER A 1 431 ? -10.465 -0.653 -0.359 1.00 85.38 431 SER A N 1
ATOM 3441 C CA . SER A 1 431 ? -11.177 -1.470 -1.336 1.00 85.38 431 SER A CA 1
ATOM 3442 C C . SER A 1 431 ? -12.244 -2.277 -0.587 1.00 85.38 431 SER A C 1
ATOM 3444 O O . SER A 1 431 ? -12.037 -2.663 0.562 1.00 85.38 431 SER A O 1
ATOM 3446 N N . VAL A 1 432 ? -13.430 -2.447 -1.181 1.00 90.62 432 VAL A N 1
ATOM 3447 C CA . VAL A 1 432 ? -14.612 -3.025 -0.507 1.00 90.62 432 VAL A CA 1
ATOM 3448 C C . VAL A 1 432 ? -15.398 -3.901 -1.481 1.00 90.62 432 VAL A C 1
ATOM 3450 O O . VAL A 1 432 ? -15.603 -3.505 -2.631 1.00 90.62 432 VAL A O 1
ATOM 3453 N N . TYR A 1 433 ? -15.856 -5.062 -1.006 1.00 87.88 433 TYR A N 1
ATOM 3454 C CA . TYR A 1 433 ? -16.407 -6.163 -1.799 1.00 87.88 433 TYR A CA 1
ATOM 3455 C C . TYR A 1 433 ? -17.636 -6.808 -1.156 1.00 87.88 433 TYR A C 1
ATOM 3457 O O . TYR A 1 433 ? -17.707 -6.960 0.066 1.00 87.88 433 TYR A O 1
ATOM 3465 N N . ILE A 1 434 ? -18.567 -7.269 -1.996 1.00 89.69 434 ILE A N 1
ATOM 3466 C CA . ILE A 1 434 ? -19.654 -8.178 -1.616 1.00 89.69 434 ILE A CA 1
ATOM 3467 C C . ILE A 1 434 ? -19.750 -9.308 -2.649 1.00 89.69 434 ILE A C 1
ATOM 3469 O O . ILE A 1 434 ? -19.879 -9.041 -3.844 1.00 89.69 434 ILE A O 1
ATOM 3473 N N . ALA A 1 435 ? -19.751 -10.564 -2.195 1.00 86.75 435 ALA A N 1
ATOM 3474 C CA . ALA A 1 435 ? -19.945 -11.745 -3.041 1.00 86.75 435 ALA A CA 1
ATOM 3475 C C . ALA A 1 435 ? -21.064 -12.652 -2.498 1.00 86.75 435 ALA A C 1
ATOM 3477 O O . ALA A 1 435 ? -21.048 -13.035 -1.331 1.00 86.75 435 ALA A O 1
ATOM 3478 N N . GLU A 1 436 ? -22.029 -13.035 -3.336 1.00 84.31 436 GLU A N 1
ATOM 3479 C CA . GLU A 1 436 ? -23.163 -13.916 -2.978 1.00 84.31 436 GLU A CA 1
ATOM 3480 C C . GLU A 1 436 ? -22.817 -15.402 -3.192 1.00 84.31 436 GLU A C 1
ATOM 3482 O O . GLU A 1 436 ? -23.538 -16.153 -3.849 1.00 84.31 436 GLU A O 1
ATOM 3487 N N . GLY A 1 437 ? -21.663 -15.820 -2.668 1.00 77.50 437 GLY A N 1
ATOM 3488 C CA . GLY A 1 437 ? -21.129 -17.171 -2.812 1.00 77.50 437 GLY A CA 1
ATOM 3489 C C . GLY A 1 437 ? -19.774 -17.328 -2.124 1.00 77.50 437 GLY A C 1
ATOM 3490 O O . GLY A 1 437 ? -19.477 -16.627 -1.158 1.00 77.50 437 GLY A O 1
ATOM 3491 N N . ARG A 1 438 ? -18.938 -18.258 -2.601 1.00 81.00 438 ARG A N 1
ATOM 3492 C CA . ARG A 1 438 ? -17.570 -18.432 -2.090 1.00 81.00 438 ARG A CA 1
ATOM 3493 C C . ARG A 1 438 ? -16.648 -17.337 -2.628 1.00 81.00 438 ARG A C 1
ATOM 3495 O O . ARG A 1 438 ? -16.775 -16.931 -3.783 1.00 81.00 438 ARG A O 1
ATOM 3502 N N . TYR A 1 439 ? -15.709 -16.911 -1.792 1.00 81.31 439 TYR A N 1
ATOM 3503 C CA . TYR A 1 439 ? -14.746 -15.851 -2.069 1.00 81.31 439 TYR A CA 1
ATOM 3504 C C . TYR A 1 439 ? -13.369 -16.257 -1.533 1.00 81.31 439 TYR A C 1
ATOM 3506 O O . TYR A 1 439 ? -13.275 -16.802 -0.433 1.00 81.31 439 TYR A O 1
ATOM 3514 N N . TRP A 1 440 ? -12.320 -15.976 -2.302 1.00 83.44 440 TRP A N 1
ATOM 3515 C CA . TRP A 1 440 ? -10.918 -16.147 -1.917 1.00 83.44 440 TRP A CA 1
ATOM 3516 C C . TRP A 1 440 ? -10.113 -14.961 -2.441 1.00 83.44 440 TRP A C 1
ATOM 3518 O O . TRP A 1 440 ? -10.345 -14.526 -3.568 1.00 83.44 440 TRP A O 1
ATOM 3528 N N . SER A 1 441 ? -9.144 -14.465 -1.676 1.00 80.38 441 SER A N 1
ATOM 3529 C CA . SER A 1 441 ? -8.288 -13.356 -2.106 1.00 80.38 441 SER A CA 1
ATOM 3530 C C . SER A 1 441 ? -6.899 -13.412 -1.489 1.00 80.38 441 SER A C 1
ATOM 3532 O O . SER A 1 441 ? -6.756 -13.830 -0.346 1.00 80.38 441 SER A O 1
ATOM 3534 N N . VAL A 1 442 ? -5.901 -12.910 -2.215 1.00 73.31 442 VAL A N 1
ATOM 3535 C CA . VAL A 1 442 ? -4.589 -12.541 -1.669 1.00 73.31 442 VAL A CA 1
ATOM 3536 C C . VAL A 1 442 ? -4.281 -11.117 -2.126 1.00 73.31 442 VAL A C 1
ATOM 3538 O O . VAL A 1 442 ? -4.072 -10.865 -3.315 1.00 73.31 442 VAL A O 1
ATOM 3541 N N . CYS A 1 443 ? -4.266 -10.185 -1.173 1.00 72.44 443 CYS A N 1
ATOM 3542 C CA . CYS A 1 443 ? -4.088 -8.754 -1.418 1.00 72.44 443 CYS A CA 1
ATOM 3543 C C . CYS A 1 443 ? -2.799 -8.222 -0.782 1.00 72.44 443 CYS A C 1
ATOM 3545 O O . CYS A 1 443 ? -2.456 -8.588 0.341 1.00 72.44 443 CYS A O 1
ATOM 3547 N N . SER A 1 444 ? -2.130 -7.291 -1.459 1.00 67.06 444 SER A N 1
ATOM 3548 C CA . SER A 1 444 ? -1.077 -6.443 -0.898 1.00 67.06 444 SER A CA 1
ATOM 3549 C C . SER A 1 444 ? -1.708 -5.216 -0.229 1.00 67.06 444 SER A C 1
ATOM 3551 O O . SER A 1 444 ? -1.919 -4.164 -0.844 1.00 67.06 444 SER A O 1
ATOM 3553 N N . HIS A 1 445 ? -2.011 -5.388 1.056 1.00 68.50 445 HIS A N 1
ATOM 3554 C CA . HIS A 1 445 ? -2.689 -4.428 1.923 1.00 68.50 445 HIS A CA 1
ATOM 3555 C C . HIS A 1 445 ? -1.756 -3.870 3.012 1.00 68.50 445 HIS A C 1
ATOM 3557 O O . HIS A 1 445 ? -0.612 -4.298 3.169 1.00 68.50 445 HIS A O 1
ATOM 3563 N N . ARG A 1 446 ? -2.229 -2.862 3.745 1.00 67.44 446 ARG A N 1
ATOM 3564 C CA . ARG A 1 446 ? -1.569 -2.290 4.919 1.00 67.44 446 ARG A CA 1
ATOM 3565 C C . ARG A 1 446 ? -1.818 -3.204 6.125 1.00 67.44 446 ARG A C 1
ATOM 3567 O O . ARG A 1 446 ? -2.983 -3.514 6.370 1.00 67.44 446 ARG A O 1
ATOM 3574 N N . PRO A 1 447 ? -0.793 -3.572 6.908 1.00 60.75 447 PRO A N 1
ATOM 3575 C CA . PRO A 1 447 ? -0.984 -4.417 8.080 1.00 60.75 447 PRO A CA 1
ATOM 3576 C C . PRO A 1 447 ? -1.976 -3.813 9.095 1.00 60.75 447 PRO A C 1
ATOM 3578 O O . PRO A 1 447 ? -1.967 -2.608 9.366 1.00 60.75 447 PRO A O 1
ATOM 3581 N N . GLY A 1 448 ? -2.845 -4.656 9.643 1.00 66.44 448 GLY A N 1
ATOM 3582 C CA . GLY A 1 448 ? -3.994 -4.290 10.466 1.00 66.44 448 GLY A CA 1
ATOM 3583 C C . GLY A 1 448 ? -5.138 -3.619 9.691 1.00 66.44 448 GLY A C 1
ATOM 3584 O O . GLY A 1 448 ? -5.779 -2.716 10.245 1.00 66.44 448 GLY A O 1
ATOM 3585 N N . SER A 1 449 ? -5.391 -3.973 8.424 1.00 75.25 449 SER A N 1
ATOM 3586 C CA . SER A 1 449 ? -6.470 -3.380 7.608 1.00 75.25 449 SER A CA 1
ATOM 3587 C C . SER A 1 449 ? -7.263 -4.313 6.677 1.00 75.25 449 SER A C 1
ATOM 3589 O O . SER A 1 449 ? -8.165 -3.824 6.001 1.00 75.25 449 SER A O 1
ATOM 3591 N N . ASN A 1 450 ? -7.008 -5.618 6.653 1.00 85.38 450 ASN A N 1
ATOM 3592 C CA . ASN A 1 450 ? -7.841 -6.603 5.964 1.00 85.38 450 ASN A CA 1
ATOM 3593 C C . ASN A 1 450 ? -8.946 -7.155 6.880 1.00 85.38 450 ASN A C 1
ATOM 3595 O O . ASN A 1 450 ? -8.737 -7.388 8.072 1.00 85.38 450 ASN A O 1
ATOM 3599 N N . LEU A 1 451 ? -10.124 -7.397 6.303 1.00 89.50 451 LEU A N 1
ATOM 3600 C CA . LEU A 1 451 ? -11.199 -8.164 6.928 1.00 89.50 451 LEU A CA 1
ATOM 3601 C C . LEU A 1 451 ? -12.045 -8.850 5.850 1.00 89.50 451 LEU A C 1
ATOM 3603 O O . LEU A 1 451 ? -12.525 -8.194 4.927 1.00 89.50 451 LEU A O 1
ATOM 3607 N N . ALA A 1 452 ? -12.304 -10.146 6.012 1.00 89.88 452 ALA A N 1
ATOM 3608 C CA . ALA A 1 452 ? -13.315 -10.892 5.274 1.00 89.88 452 ALA A CA 1
ATOM 3609 C C . ALA A 1 452 ? -14.212 -11.688 6.235 1.00 89.88 452 ALA A C 1
ATOM 3611 O O . ALA A 1 452 ? -13.730 -12.456 7.069 1.00 89.88 452 ALA A O 1
ATOM 3612 N N . PHE A 1 453 ? -15.531 -11.543 6.106 1.00 92.56 453 PHE A N 1
ATOM 3613 C CA . PHE A 1 453 ? -16.509 -12.303 6.887 1.00 92.56 453 PHE A CA 1
ATOM 3614 C C . PHE A 1 453 ? -17.750 -12.673 6.072 1.00 92.56 453 PHE A C 1
ATOM 3616 O O . PHE A 1 453 ? -18.094 -12.022 5.089 1.00 92.56 453 PHE A O 1
ATOM 3623 N N . TYR A 1 454 ? -18.452 -13.715 6.504 1.00 91.00 454 TYR A N 1
ATOM 3624 C CA . TYR A 1 454 ? -19.713 -14.174 5.936 1.00 91.00 454 TYR A CA 1
ATOM 3625 C C . TYR A 1 454 ? -20.890 -13.798 6.845 1.00 91.00 454 TYR A C 1
ATOM 3627 O O . TYR A 1 454 ? -20.860 -14.031 8.057 1.00 91.00 454 TYR A O 1
ATOM 3635 N N . TYR A 1 455 ? -21.930 -13.213 6.249 1.00 92.38 455 TYR A N 1
ATOM 3636 C CA . TYR A 1 455 ? -23.161 -12.792 6.917 1.00 92.38 455 TYR A CA 1
ATOM 3637 C C . TYR A 1 455 ? -24.335 -12.806 5.926 1.00 92.38 455 TYR A C 1
ATOM 3639 O O . TYR A 1 455 ? -24.206 -12.325 4.802 1.00 92.38 455 TYR A O 1
ATOM 3647 N N . GLN A 1 456 ? -25.490 -13.345 6.334 1.00 89.19 456 GLN A N 1
ATOM 3648 C CA . GLN A 1 456 ? -26.729 -13.384 5.529 1.00 89.19 456 GLN A CA 1
ATOM 3649 C C . GLN A 1 456 ? -26.518 -13.806 4.056 1.00 89.19 456 GLN A C 1
ATOM 3651 O O . GLN A 1 456 ? -26.950 -13.128 3.125 1.00 89.19 456 GLN A O 1
ATOM 3656 N N . ASN A 1 457 ? -25.854 -14.947 3.849 1.00 87.94 457 ASN A N 1
ATOM 3657 C CA . ASN A 1 457 ? -25.576 -15.548 2.535 1.00 87.94 457 ASN A CA 1
ATOM 3658 C C . ASN A 1 457 ? -24.691 -14.715 1.585 1.00 87.94 457 ASN A C 1
ATOM 3660 O O . ASN A 1 457 ? -24.637 -15.003 0.390 1.00 87.94 457 ASN A O 1
ATOM 3664 N N . ALA A 1 458 ? -23.953 -13.731 2.104 1.00 90.56 458 ALA A N 1
ATOM 3665 C CA . ALA A 1 458 ? -22.915 -13.025 1.362 1.00 90.56 458 ALA A CA 1
ATOM 3666 C C . ALA A 1 458 ? -21.601 -12.953 2.153 1.00 90.56 458 ALA A C 1
ATOM 3668 O O . ALA A 1 458 ? -21.596 -12.851 3.381 1.00 90.56 458 ALA A O 1
ATOM 3669 N N . VAL A 1 459 ? -20.482 -12.973 1.432 1.00 90.19 459 VAL A N 1
ATOM 3670 C CA . VAL A 1 4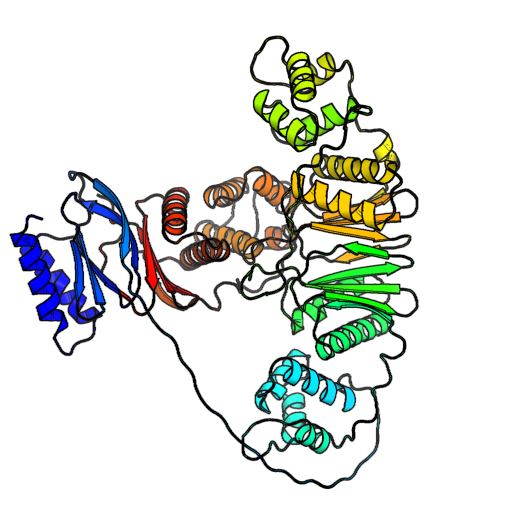59 ? -19.176 -12.563 1.951 1.00 90.19 459 VAL A CA 1
ATOM 3671 C C . VAL A 1 459 ? -19.041 -11.056 1.787 1.00 90.19 459 VAL A C 1
ATOM 3673 O O . VAL A 1 459 ? -19.271 -10.529 0.699 1.00 90.19 459 VAL A O 1
ATOM 3676 N N . TYR A 1 460 ? -18.639 -10.388 2.861 1.00 92.62 460 TYR A N 1
ATOM 3677 C CA . TYR A 1 460 ? -18.205 -8.999 2.896 1.00 92.62 460 TYR A CA 1
ATOM 3678 C C . TYR A 1 460 ? -16.694 -9.014 3.108 1.00 92.62 460 TYR A C 1
ATOM 3680 O O . TYR A 1 460 ? -16.218 -9.573 4.097 1.00 92.62 460 TYR A O 1
ATOM 3688 N N . ALA A 1 461 ? -15.943 -8.446 2.169 1.00 89.75 461 ALA A N 1
ATOM 3689 C CA . ALA A 1 461 ? -14.486 -8.398 2.236 1.00 89.75 461 ALA A CA 1
ATOM 3690 C C . ALA A 1 461 ? -13.979 -6.987 1.943 1.00 89.75 461 ALA A C 1
ATOM 3692 O O . ALA A 1 461 ? -14.609 -6.231 1.202 1.00 89.75 461 ALA A O 1
ATOM 3693 N N . LEU A 1 462 ? -12.856 -6.623 2.549 1.00 90.94 462 LEU A N 1
ATOM 3694 C CA . LEU A 1 462 ? -12.248 -5.309 2.414 1.00 90.94 462 LEU A CA 1
ATOM 3695 C C . LEU A 1 462 ? -10.766 -5.333 2.787 1.00 90.94 462 LEU A C 1
ATOM 3697 O O . LEU A 1 462 ? -10.302 -6.196 3.538 1.00 90.94 462 LEU A O 1
ATOM 3701 N N . ASP A 1 463 ? -10.043 -4.345 2.283 1.00 84.31 463 ASP A N 1
ATOM 3702 C CA . ASP A 1 463 ? -8.633 -4.112 2.558 1.00 84.31 463 ASP A CA 1
ATOM 3703 C C . ASP A 1 463 ? -8.265 -2.639 2.322 1.00 84.31 463 ASP A C 1
ATOM 3705 O O . ASP A 1 463 ? -8.933 -1.935 1.567 1.00 84.31 463 ASP A O 1
ATOM 3709 N N . SER A 1 464 ? -7.226 -2.134 2.991 1.00 79.62 464 SER A N 1
ATOM 3710 C CA . SER A 1 464 ? -6.680 -0.790 2.752 1.00 79.62 464 SER A CA 1
ATOM 3711 C C . SER A 1 464 ? -5.271 -0.908 2.190 1.00 79.62 464 SER A C 1
ATOM 3713 O O . SER A 1 464 ? -4.454 -1.645 2.734 1.00 79.62 464 SER A O 1
ATOM 3715 N N . HIS A 1 465 ? -4.946 -0.201 1.111 1.00 69.00 465 HIS A N 1
ATOM 3716 C CA . HIS A 1 465 ? -3.615 -0.296 0.505 1.00 69.00 465 HIS A CA 1
ATOM 3717 C C . HIS A 1 465 ? -2.598 0.637 1.183 1.00 69.00 465 HIS A C 1
ATOM 3719 O O . HIS A 1 465 ? -2.927 1.729 1.650 1.00 69.00 465 HIS A O 1
ATOM 3725 N N . MET A 1 466 ? -1.330 0.215 1.226 1.00 56.66 466 MET A N 1
ATOM 3726 C CA . MET A 1 466 ? -0.228 1.021 1.767 1.00 56.66 466 MET A CA 1
ATOM 3727 C C . MET A 1 466 ? -0.060 2.295 0.929 1.00 56.66 466 MET A C 1
ATOM 3729 O O . MET A 1 466 ? 0.380 2.238 -0.215 1.00 56.66 466 MET A O 1
ATOM 3733 N N . THR A 1 467 ? -0.392 3.463 1.488 1.00 48.22 467 THR A N 1
ATOM 3734 C CA . THR A 1 467 ? -0.365 4.731 0.729 1.00 48.22 467 THR A CA 1
ATOM 3735 C C . THR A 1 467 ? 1.049 5.273 0.458 1.00 48.22 467 THR A C 1
ATOM 3737 O O . THR A 1 467 ? 1.187 6.387 -0.054 1.00 48.22 467 THR A O 1
ATOM 3740 N N . SER A 1 468 ? 2.100 4.529 0.815 1.00 47.69 468 SER A N 1
ATOM 3741 C CA . SER A 1 468 ? 3.499 4.818 0.504 1.00 47.69 468 SER A CA 1
ATOM 3742 C C . SER A 1 468 ? 4.203 3.553 -0.002 1.00 47.69 468 SER A C 1
ATOM 3744 O O . SER A 1 468 ? 4.148 2.485 0.609 1.00 47.69 468 SER A O 1
ATOM 3746 N N . LYS A 1 469 ? 4.924 3.705 -1.121 1.00 43.81 469 LYS A N 1
ATOM 3747 C CA . LYS A 1 469 ? 5.719 2.659 -1.794 1.00 43.81 469 LYS A CA 1
ATOM 3748 C C . LYS A 1 469 ? 6.797 2.038 -0.894 1.00 43.81 469 LYS A C 1
ATOM 3750 O O . LYS A 1 469 ? 7.272 0.941 -1.163 1.00 43.81 469 LYS A O 1
ATOM 3755 N N . TYR A 1 470 ? 7.166 2.735 0.178 1.00 49.50 470 TYR A N 1
ATOM 3756 C CA . TYR A 1 470 ? 8.291 2.414 1.052 1.00 49.50 470 TYR A CA 1
ATOM 3757 C C . TYR A 1 470 ? 7.862 1.777 2.379 1.00 49.50 470 TYR A C 1
ATOM 3759 O O . TYR A 1 470 ? 8.715 1.439 3.199 1.00 49.50 470 TYR A O 1
ATOM 3767 N N . ASP A 1 471 ? 6.554 1.615 2.614 1.00 60.53 471 ASP A N 1
ATOM 3768 C CA . ASP A 1 471 ? 6.036 1.280 3.942 1.00 60.53 471 ASP A CA 1
ATOM 3769 C C . ASP A 1 471 ? 6.437 -0.112 4.437 1.00 60.53 471 ASP A C 1
ATOM 3771 O O . ASP A 1 471 ? 6.665 -0.254 5.631 1.00 60.53 471 ASP A O 1
ATOM 3775 N N . ALA A 1 472 ? 6.607 -1.104 3.559 1.00 62.78 472 ALA A N 1
ATOM 3776 C CA . ALA A 1 472 ? 7.163 -2.404 3.943 1.00 62.78 472 ALA A CA 1
ATOM 3777 C C . ALA A 1 472 ? 8.702 -2.378 4.042 1.00 62.78 472 ALA A C 1
ATOM 3779 O O . ALA A 1 472 ? 9.274 -2.821 5.039 1.00 62.78 472 ALA A O 1
ATOM 3780 N N . GLU A 1 473 ? 9.383 -1.806 3.040 1.00 68.38 473 GLU A N 1
ATOM 3781 C CA . GLU A 1 473 ? 10.853 -1.776 2.981 1.00 68.38 473 GLU A CA 1
ATOM 3782 C C . GLU A 1 473 ? 11.482 -1.022 4.162 1.00 68.38 473 GLU A C 1
ATOM 3784 O O . GLU A 1 473 ? 12.535 -1.434 4.653 1.00 68.38 473 GLU A O 1
ATOM 3789 N N . LYS A 1 474 ? 10.824 0.031 4.674 1.00 76.12 474 LYS A N 1
ATOM 3790 C CA . LYS A 1 474 ? 11.312 0.795 5.835 1.00 76.12 474 LYS A CA 1
ATOM 3791 C C . LYS A 1 474 ? 11.382 -0.053 7.102 1.00 76.12 474 LYS A C 1
ATOM 3793 O O . LYS A 1 474 ? 12.345 0.068 7.848 1.00 76.12 474 LYS A O 1
ATOM 3798 N N . TYR A 1 475 ? 10.411 -0.938 7.337 1.00 80.44 475 TYR A N 1
ATOM 3799 C CA . TYR A 1 475 ? 10.386 -1.792 8.527 1.00 80.44 475 TYR A CA 1
ATOM 3800 C C . TYR A 1 475 ? 11.599 -2.737 8.545 1.00 80.44 475 TYR A C 1
ATOM 3802 O O . TYR A 1 475 ? 12.294 -2.847 9.554 1.00 80.44 475 TYR A O 1
ATOM 3810 N N . ILE A 1 476 ? 11.947 -3.307 7.390 1.00 80.31 476 ILE A N 1
ATOM 3811 C CA . ILE A 1 476 ? 13.123 -4.175 7.235 1.00 80.31 476 ILE A CA 1
ATOM 3812 C C . ILE A 1 476 ? 14.433 -3.377 7.307 1.00 80.31 476 ILE A C 1
ATOM 3814 O O . ILE A 1 476 ? 15.342 -3.778 8.026 1.00 80.31 476 ILE A O 1
ATOM 3818 N N . LEU A 1 477 ? 14.535 -2.220 6.644 1.00 79.06 477 LEU A N 1
ATOM 3819 C CA . LEU A 1 477 ? 15.739 -1.377 6.718 1.00 79.06 477 LEU A CA 1
ATOM 3820 C C . LEU A 1 477 ? 16.015 -0.858 8.139 1.00 79.06 477 LEU A C 1
ATOM 3822 O O . LEU A 1 477 ? 17.161 -0.855 8.587 1.00 79.06 477 LEU A O 1
ATOM 3826 N N . TYR A 1 478 ? 14.972 -0.481 8.882 1.00 87.19 478 TYR A N 1
ATOM 3827 C CA . TYR A 1 478 ? 15.103 -0.041 10.271 1.00 87.19 478 TYR A CA 1
ATOM 3828 C C . TYR A 1 478 ? 15.452 -1.190 11.231 1.00 87.19 478 TYR A C 1
ATOM 3830 O O . TYR A 1 478 ? 16.052 -0.928 12.275 1.00 87.19 478 TYR A O 1
ATOM 3838 N N . PHE A 1 479 ? 15.113 -2.439 10.892 1.00 88.00 479 PHE A N 1
ATOM 3839 C CA . PHE A 1 479 ? 15.605 -3.628 11.592 1.00 88.00 479 PHE A CA 1
ATOM 3840 C C . PHE A 1 479 ? 17.083 -3.883 11.278 1.00 88.00 479 PHE A C 1
ATOM 3842 O O . PHE A 1 479 ? 17.890 -4.015 12.198 1.00 88.00 479 PHE A O 1
ATOM 3849 N N . ASP A 1 480 ? 17.459 -3.872 9.998 1.00 84.81 480 ASP A N 1
ATOM 3850 C CA . ASP A 1 480 ? 18.834 -4.104 9.546 1.00 84.81 480 ASP A CA 1
ATOM 3851 C C . ASP A 1 480 ? 19.816 -3.075 10.145 1.00 84.81 480 ASP A C 1
ATOM 3853 O O . ASP A 1 480 ? 20.916 -3.431 10.566 1.00 84.81 480 ASP A O 1
ATOM 3857 N N . GLU A 1 481 ? 19.406 -1.808 10.279 1.00 85.44 481 GLU A N 1
ATOM 3858 C CA . GLU A 1 481 ? 20.212 -0.752 10.916 1.00 85.44 481 GLU A CA 1
ATOM 3859 C C . GLU A 1 481 ? 20.381 -0.925 12.438 1.00 85.44 481 GLU A C 1
ATOM 3861 O O . GLU A 1 481 ? 21.343 -0.413 13.021 1.00 85.44 481 GLU A O 1
ATOM 3866 N N . LEU A 1 482 ? 19.473 -1.651 13.102 1.00 88.81 482 LEU A N 1
ATOM 3867 C CA . LEU A 1 482 ? 19.694 -2.117 14.473 1.00 88.81 482 LEU A CA 1
ATOM 3868 C C . LEU A 1 482 ? 20.602 -3.353 14.491 1.00 88.81 482 LEU A C 1
ATOM 3870 O O . LEU A 1 482 ? 21.433 -3.464 15.394 1.00 88.81 482 LEU A O 1
ATOM 3874 N N . GLN A 1 483 ? 20.469 -4.253 13.511 1.00 87.25 483 GLN A N 1
ATOM 3875 C CA . GLN A 1 483 ? 21.220 -5.510 13.436 1.00 87.25 483 GLN A CA 1
ATOM 3876 C C . GLN A 1 483 ? 22.707 -5.304 13.109 1.00 87.25 483 GLN A C 1
ATOM 3878 O O . GLN A 1 483 ? 23.541 -6.020 13.657 1.00 87.25 483 GLN A O 1
ATOM 3883 N N . GLU A 1 484 ? 23.072 -4.259 12.352 1.00 82.62 484 GLU A N 1
ATOM 3884 C CA . GLU A 1 484 ? 24.472 -3.798 12.213 1.00 82.62 484 GLU A CA 1
ATOM 3885 C C . GLU A 1 484 ? 25.151 -3.524 13.576 1.00 82.62 484 GLU A C 1
ATOM 3887 O O . GLU A 1 484 ? 26.378 -3.542 13.668 1.00 82.62 484 GLU A O 1
ATOM 3892 N N . LYS A 1 485 ? 24.370 -3.243 14.631 1.00 80.25 485 LYS A N 1
ATOM 3893 C CA . LYS A 1 485 ? 24.852 -2.773 15.944 1.00 80.25 485 LYS A CA 1
ATOM 3894 C C . LYS A 1 485 ? 24.522 -3.730 17.100 1.00 80.25 485 LYS A C 1
ATOM 3896 O O . LYS A 1 485 ? 25.054 -3.549 18.192 1.00 80.25 485 LYS A O 1
ATOM 3901 N N . ASN A 1 486 ? 23.654 -4.724 16.890 1.00 81.81 486 ASN A N 1
ATOM 3902 C CA . ASN A 1 486 ? 23.154 -5.634 17.925 1.00 81.81 486 ASN A CA 1
ATOM 3903 C C . ASN A 1 486 ? 22.965 -7.050 17.336 1.00 81.81 486 ASN A C 1
ATOM 3905 O O . ASN A 1 486 ? 22.199 -7.199 16.384 1.00 81.81 486 ASN A O 1
ATOM 3909 N N . PRO A 1 487 ? 23.577 -8.112 17.901 1.00 80.25 487 PRO A N 1
ATOM 3910 C CA . PRO A 1 487 ? 23.470 -9.471 17.352 1.00 80.25 487 PRO A CA 1
ATOM 3911 C C . PRO A 1 487 ? 22.083 -10.116 17.538 1.00 80.25 487 PRO A C 1
ATOM 3913 O O . PRO A 1 487 ? 21.772 -11.105 16.880 1.00 80.25 487 PRO A O 1
ATOM 3916 N N . SER A 1 488 ? 21.244 -9.563 18.418 1.00 84.44 488 SER A N 1
ATOM 3917 C CA . SER A 1 488 ? 19.829 -9.908 18.579 1.00 84.44 488 SER A CA 1
ATOM 3918 C C . SER A 1 488 ? 19.044 -8.640 18.919 1.00 84.44 488 SER A C 1
ATOM 3920 O O . SER A 1 488 ? 19.572 -7.765 19.610 1.00 84.44 488 SER A O 1
ATOM 3922 N N . ILE A 1 489 ? 17.810 -8.519 18.421 1.00 90.62 489 ILE A N 1
ATOM 3923 C CA . ILE A 1 489 ? 17.005 -7.292 18.507 1.00 90.62 489 ILE A CA 1
ATOM 3924 C C . ILE A 1 489 ? 15.844 -7.487 19.490 1.00 90.62 489 ILE A C 1
ATOM 3926 O O . ILE A 1 489 ? 14.913 -8.228 19.172 1.00 90.62 489 ILE A O 1
ATOM 3930 N N . PRO A 1 490 ? 15.842 -6.823 20.662 1.00 92.62 490 PRO A N 1
ATOM 3931 C CA . PRO A 1 490 ? 14.679 -6.798 21.541 1.00 92.62 490 PRO A CA 1
ATOM 3932 C C . PRO A 1 490 ? 13.472 -6.130 20.871 1.00 92.62 490 PRO A C 1
ATOM 3934 O O . PRO A 1 490 ? 13.615 -5.099 20.206 1.00 92.62 490 PRO A O 1
ATOM 3937 N N . VAL A 1 491 ? 12.274 -6.663 21.120 1.00 88.44 491 VAL A N 1
ATOM 3938 C CA . VAL A 1 491 ? 10.989 -6.123 20.633 1.00 88.44 491 VAL A CA 1
ATOM 3939 C C . VAL A 1 491 ? 10.849 -4.630 20.927 1.00 88.44 491 VAL A C 1
ATOM 3941 O O . VAL A 1 491 ? 10.480 -3.854 20.045 1.00 88.44 491 VAL A O 1
ATOM 3944 N N . ASP A 1 492 ? 11.185 -4.212 22.148 1.00 89.00 492 ASP A N 1
ATOM 3945 C CA . ASP A 1 492 ? 11.042 -2.818 22.567 1.00 89.00 492 ASP A CA 1
ATOM 3946 C C . ASP A 1 492 ? 12.064 -1.889 21.897 1.00 89.00 492 ASP A C 1
ATOM 3948 O O . ASP A 1 492 ? 11.730 -0.748 21.596 1.00 89.00 492 ASP A O 1
ATOM 3952 N N . LEU A 1 493 ? 13.266 -2.377 21.559 1.00 91.31 493 LEU A N 1
ATOM 3953 C CA . LEU A 1 493 ? 14.265 -1.599 20.812 1.00 91.31 493 LEU A CA 1
ATOM 3954 C C . LEU A 1 493 ? 13.793 -1.324 19.375 1.00 91.31 493 LEU A C 1
ATOM 3956 O O . LEU A 1 493 ? 13.952 -0.211 18.868 1.00 91.31 493 LEU A O 1
ATOM 3960 N N . TYR A 1 494 ? 13.180 -2.321 18.732 1.00 92.06 494 TYR A N 1
ATOM 3961 C CA . TYR A 1 494 ? 12.599 -2.172 17.398 1.00 92.06 494 TYR A CA 1
ATOM 3962 C C . TYR A 1 494 ? 11.353 -1.274 17.417 1.00 92.06 494 TYR A C 1
ATOM 3964 O O . TYR A 1 494 ? 11.267 -0.329 16.633 1.00 92.06 494 TYR A O 1
ATOM 3972 N N . ARG A 1 495 ? 10.443 -1.476 18.381 1.00 89.00 495 ARG A N 1
ATOM 3973 C CA . ARG A 1 495 ? 9.295 -0.592 18.663 1.00 89.00 495 ARG A CA 1
ATOM 3974 C C . ARG A 1 495 ? 9.730 0.872 18.784 1.00 89.00 495 ARG A C 1
ATOM 3976 O O . ARG A 1 495 ? 9.202 1.736 18.083 1.00 89.00 495 ARG A O 1
ATOM 3983 N N . ASP A 1 496 ? 10.734 1.143 19.615 1.00 88.69 496 ASP A N 1
ATOM 3984 C CA . ASP A 1 496 ? 11.302 2.479 19.804 1.00 88.69 496 ASP A CA 1
ATOM 3985 C C . ASP A 1 496 ? 11.882 3.056 18.510 1.00 88.69 496 ASP A C 1
ATOM 3987 O O . ASP A 1 496 ? 11.693 4.238 18.220 1.00 88.69 496 ASP A O 1
ATOM 3991 N N . LYS A 1 497 ? 12.577 2.234 17.715 1.00 90.25 497 LYS A N 1
ATOM 3992 C CA . LYS A 1 497 ? 13.145 2.630 16.421 1.00 90.25 497 LYS A CA 1
ATOM 3993 C C . LYS A 1 497 ? 12.047 3.033 15.432 1.00 90.25 497 LYS A C 1
ATOM 3995 O O . LYS A 1 497 ? 12.175 4.088 14.810 1.00 90.25 497 LYS A O 1
ATOM 4000 N N . LEU A 1 498 ? 10.944 2.282 15.351 1.00 84.06 498 LEU A N 1
ATOM 4001 C CA . LEU A 1 498 ? 9.791 2.622 14.505 1.00 84.06 498 LEU A CA 1
ATOM 4002 C C . LEU A 1 498 ? 9.094 3.922 14.953 1.00 84.06 498 LEU A C 1
ATOM 4004 O O . LEU A 1 498 ? 8.759 4.757 14.109 1.00 84.06 498 LEU A O 1
ATOM 4008 N N . ILE A 1 499 ? 8.933 4.140 16.265 1.00 83.19 499 ILE A N 1
ATOM 4009 C CA . ILE A 1 499 ? 8.341 5.367 16.839 1.00 83.19 499 ILE A CA 1
ATOM 4010 C C . ILE A 1 499 ? 9.278 6.579 16.675 1.00 83.19 499 ILE A C 1
ATOM 4012 O O . ILE A 1 499 ? 8.825 7.701 16.413 1.00 83.19 499 ILE A O 1
ATOM 4016 N N . LYS A 1 500 ? 10.599 6.391 16.787 1.00 82.81 500 LYS A N 1
ATOM 4017 C CA . LYS A 1 500 ? 11.609 7.432 16.516 1.00 82.81 500 LYS A CA 1
ATOM 4018 C C . LYS A 1 500 ? 11.595 7.830 15.041 1.00 82.81 500 LYS A C 1
ATOM 4020 O O . LYS A 1 500 ? 11.498 9.024 14.767 1.00 82.81 500 LYS A O 1
ATOM 4025 N N . TRP A 1 501 ? 11.530 6.864 14.123 1.00 81.50 501 TRP A N 1
ATOM 4026 C CA . TRP A 1 501 ? 11.304 7.106 12.692 1.00 81.50 501 TRP A CA 1
ATOM 4027 C C . TRP A 1 501 ? 9.906 7.644 12.341 1.00 81.50 501 TRP A C 1
ATOM 4029 O O . TRP A 1 501 ? 9.715 8.144 11.235 1.00 81.50 501 TRP A O 1
ATOM 4039 N N . GLY A 1 502 ? 8.968 7.684 13.292 1.00 71.19 502 GLY A N 1
ATOM 4040 C CA . GLY A 1 502 ? 7.698 8.409 13.166 1.00 71.19 502 GLY A CA 1
ATOM 4041 C C . GLY A 1 502 ? 6.505 7.566 12.720 1.00 71.19 502 GLY A C 1
ATOM 4042 O O . GLY A 1 502 ? 5.485 8.134 12.340 1.00 71.19 502 GLY A O 1
ATOM 4043 N N . THR A 1 503 ? 6.604 6.239 12.800 1.00 72.00 503 THR A N 1
ATOM 4044 C CA . THR A 1 503 ? 5.438 5.353 12.677 1.00 72.00 503 THR A CA 1
ATOM 4045 C C . THR A 1 503 ? 4.505 5.597 13.882 1.00 72.00 503 THR A C 1
ATOM 4047 O O . THR A 1 503 ? 5.002 5.625 15.015 1.00 72.00 503 THR A O 1
ATOM 4050 N N . PRO A 1 504 ? 3.187 5.809 13.692 1.00 70.19 504 PRO A N 1
ATOM 4051 C CA . PRO A 1 504 ? 2.233 6.027 14.783 1.00 70.19 504 PRO A CA 1
ATOM 4052 C C . PRO A 1 504 ? 2.246 4.900 15.824 1.00 70.19 504 PRO A C 1
ATOM 4054 O O . PRO A 1 504 ? 2.330 3.729 15.471 1.00 70.19 504 PRO A O 1
ATOM 4057 N N . ALA A 1 505 ? 2.129 5.229 17.114 1.00 66.06 505 ALA A N 1
ATOM 4058 C CA . ALA A 1 505 ? 2.301 4.248 18.194 1.00 66.06 505 ALA A CA 1
ATOM 4059 C C . ALA A 1 505 ? 1.284 3.086 18.157 1.00 66.06 505 ALA A C 1
ATOM 4061 O O . ALA A 1 505 ? 1.629 1.963 18.510 1.00 66.06 505 ALA A O 1
ATOM 4062 N N . ASN A 1 506 ? 0.060 3.335 17.683 1.00 56.69 506 ASN A N 1
ATOM 4063 C CA . ASN A 1 506 ? -0.965 2.311 17.461 1.00 56.69 506 ASN A CA 1
ATOM 4064 C C . ASN A 1 506 ? -0.644 1.400 16.261 1.00 56.69 506 ASN A C 1
ATOM 4066 O O . ASN A 1 506 ? -0.861 0.195 16.329 1.00 56.69 506 ASN A O 1
ATOM 4070 N N . GLU A 1 507 ? -0.078 1.953 15.186 1.00 63.22 507 GLU A N 1
ATOM 4071 C CA . GLU A 1 507 ? 0.399 1.178 14.033 1.00 63.22 507 GLU A CA 1
ATOM 4072 C C . GLU A 1 507 ? 1.631 0.339 14.401 1.00 63.22 507 GLU A C 1
ATOM 4074 O O . GLU A 1 507 ? 1.693 -0.838 14.063 1.00 63.22 507 GLU A O 1
ATOM 4079 N N . VAL A 1 508 ? 2.557 0.887 15.196 1.00 72.50 508 VAL A N 1
ATOM 4080 C CA . VAL A 1 508 ? 3.672 0.114 15.764 1.00 72.50 508 VAL A CA 1
ATOM 4081 C C . VAL A 1 508 ? 3.165 -0.997 16.685 1.00 72.50 508 VAL A C 1
ATOM 4083 O O . VAL A 1 508 ? 3.680 -2.106 16.609 1.00 72.50 508 VAL A O 1
ATOM 4086 N N . ALA A 1 509 ? 2.152 -0.752 17.523 1.00 69.31 509 ALA A N 1
ATOM 4087 C CA . ALA A 1 509 ? 1.572 -1.798 18.366 1.00 69.31 509 ALA A CA 1
ATOM 4088 C C . ALA A 1 509 ? 0.977 -2.951 17.535 1.00 69.31 509 ALA A C 1
ATOM 4090 O O . ALA A 1 509 ? 1.223 -4.112 17.855 1.00 69.31 509 ALA A O 1
ATOM 4091 N N . ALA A 1 510 ? 0.275 -2.644 16.437 1.00 63.72 510 ALA A N 1
ATOM 4092 C CA . ALA A 1 510 ? -0.200 -3.657 15.496 1.00 63.72 510 ALA A CA 1
ATOM 4093 C C . ALA A 1 510 ? 0.970 -4.433 14.863 1.00 63.72 510 ALA A C 1
ATOM 4095 O O . ALA A 1 510 ? 1.013 -5.656 14.973 1.00 63.72 510 ALA A O 1
ATOM 4096 N N . ILE A 1 511 ? 1.951 -3.736 14.274 1.00 70.12 511 ILE A N 1
ATOM 4097 C CA . ILE A 1 511 ? 3.134 -4.352 13.643 1.00 70.12 511 ILE A CA 1
ATOM 4098 C C . ILE A 1 511 ? 3.855 -5.283 14.621 1.00 70.12 511 ILE A C 1
ATOM 4100 O O . ILE A 1 511 ? 4.150 -6.421 14.276 1.00 70.12 511 ILE A O 1
ATOM 4104 N N . ILE A 1 512 ? 4.093 -4.847 15.860 1.00 82.00 512 ILE A N 1
ATOM 4105 C CA . ILE A 1 512 ? 4.758 -5.671 16.876 1.00 82.00 512 ILE A CA 1
ATOM 4106 C C . ILE A 1 512 ? 3.930 -6.915 17.242 1.00 82.00 512 ILE A C 1
ATOM 4108 O O . ILE A 1 512 ? 4.523 -7.964 17.463 1.00 82.00 512 ILE A O 1
ATOM 4112 N N . ASN A 1 513 ? 2.595 -6.849 17.249 1.00 74.00 513 ASN A N 1
ATOM 4113 C CA . ASN A 1 513 ? 1.751 -8.027 17.493 1.00 74.00 513 ASN A CA 1
ATOM 4114 C C . ASN A 1 513 ? 1.777 -9.044 16.336 1.00 74.00 513 ASN A C 1
ATOM 4116 O O . ASN A 1 513 ? 1.618 -10.234 16.587 1.00 74.00 513 ASN A O 1
ATOM 4120 N N . MET A 1 514 ? 1.967 -8.601 15.088 1.00 65.62 514 MET A N 1
ATOM 4121 C CA . MET A 1 514 ? 2.078 -9.498 13.923 1.00 65.62 514 MET A CA 1
ATOM 4122 C C . MET A 1 514 ? 3.500 -10.043 13.732 1.00 65.62 514 MET A C 1
ATOM 4124 O O . MET A 1 514 ? 3.674 -11.146 13.224 1.00 65.62 514 MET A O 1
ATOM 4128 N N . VAL A 1 515 ? 4.515 -9.285 14.160 1.00 74.25 515 VAL A N 1
ATOM 4129 C CA . VAL A 1 515 ? 5.933 -9.669 14.095 1.00 74.25 515 VAL A CA 1
ATOM 4130 C C . VAL A 1 515 ? 6.368 -10.507 15.305 1.00 74.25 515 VAL A C 1
ATOM 4132 O O . VAL A 1 515 ? 7.183 -11.402 15.146 1.00 74.25 515 VAL A O 1
ATOM 4135 N N . ASP A 1 516 ? 5.824 -10.292 16.505 1.00 80.19 516 ASP A N 1
ATOM 4136 C CA . ASP A 1 516 ? 6.055 -11.174 17.662 1.00 80.19 516 ASP A CA 1
ATOM 4137 C C . ASP A 1 516 ? 4.733 -11.689 18.280 1.00 80.19 516 ASP A C 1
ATOM 4139 O O . ASP A 1 516 ? 4.399 -11.355 19.424 1.00 80.19 516 ASP A O 1
ATOM 4143 N N . PRO A 1 517 ? 3.959 -12.514 17.543 1.00 68.06 517 PRO A N 1
ATOM 4144 C CA . PRO A 1 517 ? 2.657 -13.012 17.999 1.00 68.06 517 PRO A CA 1
ATOM 4145 C C . PRO A 1 517 ? 2.768 -13.952 19.210 1.00 68.06 517 PRO A C 1
ATOM 4147 O O . PRO A 1 517 ? 1.866 -14.013 20.044 1.00 68.06 517 PRO A O 1
ATOM 4150 N N . GLU A 1 518 ? 3.894 -14.657 19.341 1.00 77.00 518 GLU A N 1
ATOM 4151 C CA . GLU A 1 518 ? 4.194 -15.576 20.448 1.00 77.00 518 GLU A CA 1
ATOM 4152 C C . GLU A 1 518 ? 4.815 -14.868 21.671 1.00 77.00 518 GLU A C 1
ATOM 4154 O O . GLU A 1 518 ? 4.977 -15.487 22.723 1.00 77.00 518 GLU A O 1
ATOM 4159 N N . ARG A 1 519 ? 5.149 -13.571 21.566 1.00 82.06 519 ARG A N 1
ATOM 4160 C CA . ARG A 1 519 ? 5.807 -12.760 22.612 1.00 82.06 519 ARG A CA 1
ATOM 4161 C C . ARG A 1 519 ? 7.189 -13.295 23.032 1.00 82.06 519 ARG A C 1
ATOM 4163 O O . ARG A 1 519 ? 7.550 -13.270 24.214 1.00 82.06 519 ARG A O 1
ATOM 4170 N N . LYS A 1 520 ? 7.981 -13.726 22.044 1.00 78.25 520 LYS A N 1
ATOM 4171 C CA . LYS A 1 520 ? 9.390 -14.166 22.106 1.00 78.25 520 LYS A CA 1
ATOM 4172 C C . LYS A 1 520 ? 10.334 -13.117 22.709 1.00 78.25 520 LYS A C 1
ATOM 4174 O O . LYS A 1 520 ? 11.437 -13.474 23.121 1.00 78.25 520 LYS A O 1
ATOM 4179 N N . LYS A 1 521 ? 9.931 -11.839 22.773 1.00 83.56 521 LYS A N 1
ATOM 4180 C CA . LYS A 1 521 ? 10.702 -10.663 23.256 1.00 83.56 521 LYS A CA 1
ATOM 4181 C C . LYS A 1 521 ? 11.876 -10.245 22.369 1.00 83.56 521 LYS A C 1
ATOM 4183 O O . LYS A 1 521 ? 12.419 -9.158 22.569 1.00 83.56 521 LYS A O 1
ATOM 4188 N N . TYR A 1 522 ? 12.232 -11.057 21.380 1.00 88.69 522 TYR A N 1
ATOM 4189 C CA . TYR A 1 522 ? 13.249 -10.780 20.373 1.00 88.69 522 TYR A CA 1
ATOM 4190 C C . TYR A 1 522 ? 12.664 -11.011 18.983 1.00 88.69 522 TYR A C 1
ATOM 4192 O O . TYR A 1 522 ? 11.836 -11.899 18.802 1.00 88.69 522 TYR A O 1
ATOM 4200 N N . ILE A 1 523 ? 13.110 -10.215 18.014 1.00 86.44 523 ILE A N 1
ATOM 4201 C CA . ILE A 1 523 ? 12.621 -10.231 16.633 1.00 86.44 523 ILE A CA 1
ATOM 4202 C C . ILE A 1 523 ? 13.748 -10.687 15.707 1.00 86.44 523 ILE A C 1
ATOM 4204 O O . ILE A 1 523 ? 14.880 -10.208 15.824 1.00 86.44 523 ILE A O 1
ATOM 4208 N N . THR A 1 524 ? 13.441 -11.565 14.752 1.00 84.69 524 THR A N 1
ATOM 4209 C CA . THR A 1 524 ? 14.306 -11.835 13.598 1.00 84.69 524 THR A CA 1
ATOM 4210 C C . THR A 1 524 ? 13.781 -11.150 12.334 1.00 84.69 524 THR A C 1
ATOM 4212 O O . THR A 1 524 ? 12.606 -10.798 12.218 1.00 84.69 524 THR A O 1
ATOM 4215 N N . ARG A 1 525 ? 14.649 -11.027 11.325 1.00 80.31 525 ARG A N 1
ATOM 4216 C CA . ARG A 1 525 ? 14.281 -10.544 9.985 1.00 80.31 525 ARG A CA 1
ATOM 4217 C C . ARG A 1 525 ? 13.127 -11.352 9.368 1.00 80.31 525 ARG A C 1
ATOM 4219 O O . ARG A 1 525 ? 12.298 -10.792 8.659 1.00 80.31 525 ARG A O 1
ATOM 4226 N N . ASN A 1 526 ? 13.073 -12.658 9.644 1.00 73.38 526 ASN A N 1
ATOM 4227 C CA . ASN A 1 526 ? 12.055 -13.554 9.100 1.00 73.38 526 ASN A CA 1
ATOM 4228 C C . ASN A 1 526 ? 10.695 -13.365 9.781 1.00 73.38 526 ASN A C 1
ATOM 4230 O O . ASN A 1 526 ? 9.667 -13.424 9.113 1.00 73.38 526 ASN A O 1
ATOM 4234 N N . ASP A 1 527 ? 10.687 -13.083 11.087 1.00 76.19 527 ASP A N 1
ATOM 4235 C CA . ASP A 1 527 ? 9.459 -12.729 11.801 1.00 76.19 527 ASP A CA 1
ATOM 4236 C C . ASP A 1 527 ? 8.847 -11.431 11.237 1.00 76.19 527 ASP A C 1
ATOM 4238 O O . ASP A 1 527 ? 7.628 -11.324 11.125 1.00 76.19 527 ASP A O 1
ATOM 4242 N N . ILE A 1 528 ? 9.679 -10.476 10.789 1.00 73.38 528 ILE A N 1
ATOM 4243 C CA . ILE A 1 528 ? 9.203 -9.281 10.071 1.00 73.38 528 ILE A CA 1
ATOM 4244 C C . ILE A 1 528 ? 8.599 -9.656 8.718 1.00 73.38 528 ILE A C 1
ATOM 4246 O O . ILE A 1 528 ? 7.446 -9.314 8.478 1.00 73.38 528 ILE A O 1
ATOM 4250 N N . TYR A 1 529 ? 9.335 -10.363 7.851 1.00 65.56 529 TYR A N 1
ATOM 4251 C CA . TYR A 1 529 ? 8.835 -10.761 6.525 1.00 65.56 529 TYR A CA 1
ATOM 4252 C C . TYR A 1 529 ? 7.477 -11.484 6.601 1.00 65.56 529 TYR A C 1
ATOM 4254 O O . TYR A 1 529 ? 6.563 -11.153 5.844 1.00 65.56 529 TYR A O 1
ATOM 4262 N N . ASN A 1 530 ? 7.320 -12.391 7.570 1.00 62.06 530 ASN A N 1
ATOM 4263 C CA . ASN A 1 530 ? 6.054 -13.062 7.863 1.00 62.06 530 ASN A CA 1
ATOM 4264 C C . ASN A 1 530 ? 4.983 -12.072 8.367 1.00 62.06 530 ASN A C 1
ATOM 4266 O O . ASN A 1 530 ? 3.890 -12.006 7.809 1.00 62.06 530 ASN A O 1
ATOM 4270 N N . GLY A 1 531 ? 5.297 -11.284 9.402 1.00 57.41 531 GLY A N 1
ATOM 4271 C CA . GLY A 1 531 ? 4.348 -10.409 10.099 1.00 57.41 531 GLY A CA 1
ATOM 4272 C C . GLY A 1 531 ? 3.856 -9.192 9.308 1.00 57.41 531 GLY A C 1
ATOM 4273 O O . GLY A 1 531 ? 2.836 -8.613 9.667 1.00 57.41 531 GLY A O 1
ATOM 4274 N N . ILE A 1 532 ? 4.541 -8.795 8.229 1.00 61.44 532 ILE A N 1
ATOM 4275 C CA . ILE A 1 532 ? 4.045 -7.781 7.276 1.00 61.44 532 ILE A CA 1
ATOM 4276 C C . ILE A 1 532 ? 3.741 -8.354 5.879 1.00 61.44 532 ILE A C 1
ATOM 4278 O O . ILE A 1 532 ? 3.554 -7.578 4.944 1.00 61.44 532 ILE A O 1
ATOM 4282 N N . ASN A 1 533 ? 3.698 -9.688 5.741 1.00 50.19 533 ASN A N 1
ATOM 4283 C CA . ASN A 1 533 ? 3.419 -10.428 4.502 1.00 50.19 533 ASN A CA 1
ATOM 4284 C C . ASN A 1 533 ? 4.179 -9.880 3.274 1.00 50.19 533 ASN A C 1
ATOM 4286 O O . ASN A 1 533 ? 3.590 -9.505 2.256 1.00 50.19 533 ASN A O 1
ATOM 4290 N N . PHE A 1 534 ? 5.503 -9.773 3.402 1.00 53.75 534 PHE A N 1
ATOM 4291 C CA . PHE A 1 534 ? 6.366 -9.125 2.416 1.00 53.75 534 PHE A CA 1
ATOM 4292 C C . PHE A 1 534 ? 7.586 -9.991 2.107 1.00 53.75 534 PHE A C 1
ATOM 4294 O O . PHE A 1 534 ? 8.434 -10.200 2.969 1.00 53.75 534 PHE A O 1
ATOM 4301 N N . ASP A 1 535 ? 7.702 -10.449 0.861 1.00 46.97 535 ASP A N 1
ATOM 4302 C CA . ASP A 1 535 ? 8.917 -11.076 0.337 1.00 46.97 535 ASP A CA 1
ATOM 4303 C C . ASP A 1 535 ? 9.741 -10.029 -0.427 1.00 46.97 535 ASP A C 1
ATOM 4305 O O . ASP A 1 535 ? 9.242 -9.395 -1.360 1.00 46.97 535 ASP A O 1
ATOM 4309 N N . ALA A 1 536 ? 11.002 -9.831 -0.028 1.00 51.72 536 ALA A N 1
ATOM 4310 C CA . ALA A 1 536 ? 11.935 -8.996 -0.778 1.00 51.72 536 ALA A CA 1
ATOM 4311 C C . ALA A 1 536 ? 13.404 -9.366 -0.555 1.00 51.72 536 ALA A C 1
ATOM 4313 O O . ALA A 1 536 ? 13.997 -9.163 0.516 1.00 51.72 536 ALA A O 1
ATOM 4314 N N . THR A 1 537 ? 14.041 -9.755 -1.658 1.00 44.09 537 THR A N 1
ATOM 4315 C CA . THR A 1 537 ? 15.496 -9.764 -1.813 1.00 44.09 537 THR A CA 1
ATOM 4316 C C . THR A 1 537 ? 16.015 -8.332 -2.021 1.00 44.09 537 THR A C 1
ATOM 4318 O O . THR A 1 537 ? 16.240 -7.885 -3.141 1.00 44.09 537 THR A O 1
ATOM 4321 N N . ARG A 1 538 ? 16.256 -7.638 -0.896 1.00 45.38 538 ARG A N 1
ATOM 4322 C CA . ARG A 1 538 ? 16.714 -6.233 -0.758 1.00 45.38 538 ARG A CA 1
ATOM 4323 C C . ARG A 1 538 ? 15.695 -5.135 -1.139 1.00 45.38 538 ARG A C 1
ATOM 4325 O O . ARG A 1 538 ? 14.790 -5.380 -1.935 1.00 45.38 538 ARG A O 1
ATOM 4332 N N . PRO A 1 539 ? 15.861 -3.908 -0.592 1.00 52.41 539 PRO A N 1
ATOM 4333 C CA . PRO A 1 539 ? 15.008 -2.764 -0.912 1.00 52.41 539 PRO A CA 1
ATOM 4334 C C . PRO A 1 539 ? 15.131 -2.378 -2.388 1.00 52.41 539 PRO A C 1
ATOM 4336 O O . PRO A 1 539 ? 16.227 -2.083 -2.870 1.00 52.41 539 PRO A O 1
ATOM 4339 N N . HIS A 1 540 ? 14.013 -2.368 -3.105 1.00 60.44 540 HIS A N 1
ATOM 4340 C CA . HIS A 1 540 ? 13.943 -1.943 -4.499 1.00 60.44 540 HIS A CA 1
ATOM 4341 C C . HIS A 1 540 ? 13.849 -0.413 -4.617 1.00 60.44 540 HIS A C 1
ATOM 4343 O O . HIS A 1 540 ? 14.264 0.143 -5.634 1.00 60.44 540 HIS A O 1
ATOM 4349 N N . ALA A 1 541 ? 13.387 0.284 -3.573 1.00 60.81 541 ALA A N 1
ATOM 4350 C CA . ALA A 1 541 ? 13.227 1.740 -3.548 1.00 60.81 541 ALA A CA 1
ATOM 4351 C C . ALA A 1 541 ? 14.508 2.541 -3.827 1.00 60.81 541 ALA A C 1
ATOM 4353 O O . ALA A 1 541 ? 14.446 3.638 -4.377 1.00 60.81 541 ALA A O 1
ATOM 4354 N N . LEU A 1 542 ? 15.669 2.005 -3.444 1.00 66.00 542 LEU A N 1
ATOM 4355 C CA . LEU A 1 542 ? 16.961 2.689 -3.565 1.00 66.00 542 LEU A CA 1
ATOM 4356 C C . LEU A 1 542 ? 17.653 2.442 -4.917 1.00 66.00 542 LEU A C 1
ATOM 4358 O O . LEU A 1 542 ? 18.747 2.949 -5.146 1.00 66.00 542 LEU A O 1
ATOM 4362 N N . LYS A 1 543 ? 17.024 1.691 -5.831 1.00 67.50 543 LYS A N 1
ATOM 4363 C CA . LYS A 1 543 ? 17.580 1.360 -7.153 1.00 67.50 543 LYS A CA 1
ATOM 4364 C C . LYS A 1 543 ? 17.871 2.597 -8.010 1.00 67.50 543 LYS A C 1
ATOM 4366 O O . LYS A 1 543 ? 18.867 2.615 -8.727 1.00 67.50 543 LYS A O 1
ATOM 4371 N N . ASP A 1 544 ? 17.027 3.620 -7.899 1.00 69.19 544 ASP A N 1
ATOM 4372 C CA . ASP A 1 544 ? 17.118 4.861 -8.678 1.00 69.19 544 ASP A CA 1
ATOM 4373 C C . ASP A 1 544 ? 17.861 5.987 -7.918 1.00 69.19 544 ASP A C 1
ATOM 4375 O O . ASP A 1 544 ? 17.924 7.131 -8.373 1.00 69.19 544 ASP A O 1
ATOM 4379 N N . VAL A 1 545 ? 18.458 5.670 -6.759 1.00 75.88 545 VAL A N 1
ATOM 4380 C CA . VAL A 1 545 ? 19.264 6.593 -5.946 1.00 75.88 545 VAL A CA 1
ATOM 4381 C C . VAL A 1 545 ? 20.733 6.526 -6.369 1.00 75.88 545 VAL A C 1
ATOM 4383 O O . VAL A 1 545 ? 21.412 5.518 -6.188 1.00 75.88 545 VAL A O 1
ATOM 4386 N N . SER A 1 546 ? 21.262 7.635 -6.891 1.00 77.44 546 SER A N 1
ATOM 4387 C CA . SER A 1 546 ? 22.681 7.748 -7.262 1.00 77.44 546 SER A CA 1
ATOM 4388 C C . SER A 1 546 ? 23.471 8.493 -6.186 1.00 77.44 546 SER A C 1
ATOM 4390 O O . SER A 1 546 ? 23.439 9.723 -6.115 1.00 77.44 546 SER A O 1
ATOM 4392 N N . TYR A 1 547 ? 24.188 7.759 -5.335 1.00 79.25 547 TYR A N 1
ATOM 4393 C CA . TYR A 1 547 ? 25.032 8.333 -4.282 1.00 79.25 547 TYR A CA 1
ATOM 4394 C C . TYR A 1 547 ? 26.219 9.120 -4.864 1.00 79.25 547 TYR A C 1
ATOM 4396 O O . TYR A 1 547 ? 26.972 8.598 -5.682 1.00 79.25 547 TYR A O 1
ATOM 4404 N N . LEU A 1 548 ? 26.405 10.363 -4.409 1.00 73.75 548 LEU A N 1
ATOM 4405 C CA . LEU A 1 548 ? 27.529 11.233 -4.787 1.00 73.75 548 LEU A CA 1
ATOM 4406 C C . LEU A 1 548 ? 28.628 11.238 -3.722 1.00 73.75 548 LEU A C 1
ATOM 4408 O O . LEU A 1 548 ? 29.816 11.237 -4.028 1.00 73.75 548 LEU A O 1
ATOM 4412 N N . THR A 1 549 ? 28.239 11.272 -2.449 1.00 76.19 549 THR A N 1
ATOM 4413 C CA . THR A 1 549 ? 29.158 11.258 -1.307 1.00 76.19 549 THR A CA 1
ATOM 4414 C C . THR A 1 549 ? 28.484 10.525 -0.160 1.00 76.19 549 THR A C 1
ATOM 4416 O O . THR A 1 549 ? 27.345 10.828 0.181 1.00 76.19 549 THR A O 1
ATOM 4419 N N . CYS A 1 550 ? 29.171 9.564 0.451 1.00 80.94 550 CYS A N 1
ATOM 4420 C CA . CYS A 1 550 ? 28.661 8.860 1.620 1.00 80.94 550 CYS A CA 1
ATOM 4421 C C . CYS A 1 550 ? 29.802 8.530 2.578 1.00 80.94 550 CYS A C 1
ATOM 4423 O O . CYS A 1 550 ? 30.817 7.972 2.169 1.00 80.94 550 CYS A O 1
ATOM 4425 N N . GLN A 1 551 ? 29.607 8.855 3.853 1.00 80.56 551 GLN A N 1
ATOM 4426 C CA . GLN A 1 551 ? 30.419 8.369 4.971 1.00 80.56 551 GLN A CA 1
ATOM 4427 C C . GLN A 1 551 ? 29.603 7.517 5.956 1.00 80.56 551 GLN A C 1
ATOM 4429 O O . GLN A 1 551 ? 30.187 6.892 6.835 1.00 80.56 551 GLN A O 1
ATOM 4434 N N . MET A 1 552 ? 28.271 7.506 5.834 1.00 81.25 552 MET A N 1
ATOM 4435 C CA . MET A 1 552 ? 27.397 6.702 6.690 1.00 81.25 552 MET A CA 1
ATOM 4436 C C . MET A 1 552 ? 27.640 5.191 6.510 1.00 81.25 552 MET A C 1
ATOM 4438 O O . MET A 1 552 ? 27.893 4.755 5.381 1.00 81.25 552 MET A O 1
ATOM 4442 N N . PRO A 1 553 ? 27.477 4.382 7.580 1.00 78.50 553 PRO A N 1
ATOM 4443 C CA . PRO A 1 553 ? 27.295 2.932 7.482 1.00 78.50 553 PRO A CA 1
ATOM 4444 C C . PRO A 1 553 ? 26.154 2.561 6.528 1.00 78.50 553 PRO A C 1
ATOM 4446 O O . PRO A 1 553 ? 25.221 3.344 6.340 1.00 78.50 553 PRO A O 1
ATOM 4449 N N . THR A 1 554 ? 26.207 1.368 5.935 1.00 73.19 554 THR A N 1
ATOM 4450 C CA . THR A 1 554 ? 25.338 0.991 4.807 1.00 73.19 554 THR A CA 1
ATOM 4451 C C . THR A 1 554 ? 23.853 1.050 5.162 1.00 73.19 554 THR A C 1
ATOM 4453 O O . THR A 1 554 ? 23.094 1.717 4.463 1.00 73.19 554 THR A O 1
ATOM 4456 N N . MET A 1 555 ? 23.422 0.427 6.264 1.00 78.75 555 MET A N 1
ATOM 4457 C CA . MET A 1 555 ? 21.997 0.438 6.628 1.00 78.75 555 MET A CA 1
ATOM 4458 C C . MET A 1 555 ? 21.537 1.798 7.170 1.00 78.75 555 MET A C 1
ATOM 4460 O O . MET A 1 555 ? 20.370 2.160 7.009 1.00 78.75 555 MET A O 1
ATOM 4464 N N . GLN A 1 556 ? 22.447 2.602 7.733 1.00 80.25 556 GLN A N 1
ATOM 4465 C CA . GLN A 1 556 ? 22.153 3.986 8.127 1.00 80.25 556 GLN A CA 1
ATOM 4466 C C . GLN A 1 556 ? 21.947 4.883 6.899 1.00 80.25 556 GLN A C 1
ATOM 4468 O O . GLN A 1 556 ? 20.956 5.609 6.834 1.00 80.25 556 GLN A O 1
ATOM 4473 N N . ARG A 1 557 ? 22.833 4.785 5.899 1.00 84.69 557 ARG A N 1
ATOM 4474 C CA . ARG A 1 557 ? 22.697 5.442 4.591 1.00 84.69 557 ARG A CA 1
ATOM 4475 C C . ARG A 1 557 ? 21.347 5.117 3.957 1.00 84.69 557 ARG A C 1
ATOM 4477 O O . ARG A 1 557 ? 20.653 6.020 3.497 1.00 84.69 557 ARG A O 1
ATOM 4484 N N . ASP A 1 558 ? 20.989 3.838 3.946 1.00 80.81 558 ASP A N 1
ATOM 4485 C CA . ASP A 1 558 ? 19.803 3.336 3.255 1.00 80.81 558 ASP A CA 1
ATOM 4486 C C . ASP A 1 558 ? 18.511 3.725 3.984 1.00 80.81 558 ASP A C 1
ATOM 4488 O O . ASP A 1 558 ? 17.576 4.205 3.346 1.00 80.81 558 ASP A O 1
ATOM 4492 N N . SER A 1 559 ? 18.497 3.666 5.320 1.00 81.88 559 SER A N 1
ATOM 4493 C CA . SER A 1 559 ? 17.386 4.168 6.143 1.00 81.88 559 SER A CA 1
ATOM 4494 C C . SER A 1 559 ? 17.162 5.678 5.978 1.00 81.88 559 SER A C 1
ATOM 4496 O O . SER A 1 559 ? 16.023 6.134 5.888 1.00 81.88 559 SER A O 1
ATOM 4498 N N . VAL A 1 560 ? 18.238 6.472 5.899 1.00 85.38 560 VAL A N 1
ATOM 4499 C CA . VAL A 1 560 ? 18.155 7.928 5.681 1.00 85.38 560 VAL A CA 1
ATOM 4500 C C . VAL A 1 560 ? 17.693 8.260 4.260 1.00 85.38 560 VAL A C 1
ATOM 4502 O O . VAL A 1 560 ? 16.822 9.114 4.092 1.00 85.38 560 VAL A O 1
ATOM 4505 N N . ALA A 1 561 ? 18.236 7.589 3.241 1.00 82.81 561 ALA A N 1
ATOM 4506 C CA . ALA A 1 561 ? 17.833 7.793 1.851 1.00 82.81 561 ALA A CA 1
ATOM 4507 C C . ALA A 1 561 ? 16.352 7.437 1.635 1.00 82.81 561 ALA A C 1
ATOM 4509 O O . ALA A 1 561 ? 15.614 8.232 1.051 1.00 82.81 561 ALA A O 1
ATOM 4510 N N . LEU A 1 562 ? 15.892 6.304 2.177 1.00 81.50 562 LEU A N 1
ATOM 4511 C CA . LEU A 1 562 ? 14.494 5.882 2.086 1.00 81.50 562 LEU A CA 1
ATOM 4512 C C . LEU A 1 562 ? 13.541 6.900 2.731 1.00 81.50 562 LEU A C 1
ATOM 4514 O O . LEU A 1 562 ? 12.509 7.226 2.152 1.00 81.50 562 LEU A O 1
ATOM 4518 N N . PHE A 1 563 ? 13.898 7.453 3.894 1.00 84.31 563 PHE A N 1
ATOM 4519 C CA . PHE A 1 563 ? 13.071 8.464 4.552 1.00 84.31 563 PHE A CA 1
ATOM 4520 C C . PHE A 1 563 ? 12.986 9.777 3.751 1.00 84.31 563 PHE A C 1
ATOM 4522 O O . PHE A 1 563 ? 11.924 10.395 3.688 1.00 84.31 563 PHE A O 1
ATOM 4529 N N . VAL A 1 564 ? 14.061 10.194 3.072 1.00 83.88 564 VAL A N 1
ATOM 4530 C CA . VAL A 1 564 ? 14.002 11.333 2.136 1.00 83.88 564 VAL A CA 1
ATOM 4531 C C . VAL A 1 564 ? 13.056 11.032 0.969 1.00 83.88 564 VAL A C 1
ATOM 4533 O O . VAL A 1 564 ? 12.221 11.873 0.639 1.00 83.88 564 VAL A O 1
ATOM 4536 N N . LEU A 1 565 ? 13.129 9.830 0.388 1.00 80.06 565 LEU A N 1
ATOM 4537 C CA . LEU A 1 565 ? 12.206 9.367 -0.656 1.00 80.06 565 LEU A CA 1
ATOM 4538 C C . LEU A 1 565 ? 10.741 9.359 -0.169 1.00 80.06 565 LEU A C 1
ATOM 4540 O O . LEU A 1 565 ? 9.856 9.818 -0.891 1.00 80.06 565 LEU A O 1
ATOM 4544 N N . GLU A 1 566 ? 10.480 8.946 1.076 1.00 75.62 566 GLU A N 1
ATOM 4545 C CA . GLU A 1 566 ? 9.154 9.007 1.712 1.00 75.62 566 GLU A CA 1
ATOM 4546 C C . GLU A 1 566 ? 8.629 10.450 1.831 1.00 75.62 566 GLU A C 1
ATOM 4548 O O . GLU A 1 566 ? 7.448 10.706 1.591 1.00 75.62 566 GLU A O 1
ATOM 4553 N N . LEU A 1 567 ? 9.487 11.418 2.172 1.00 77.62 567 LEU A N 1
ATOM 4554 C CA . LEU A 1 567 ? 9.097 12.832 2.221 1.00 77.62 567 LEU A CA 1
ATOM 4555 C C . LEU A 1 567 ? 8.846 13.424 0.825 1.00 77.62 567 LEU A C 1
ATOM 4557 O O . LEU A 1 567 ? 7.959 14.269 0.682 1.00 77.62 567 LEU A O 1
ATOM 4561 N N . VAL A 1 568 ? 9.578 12.972 -0.199 1.00 74.00 568 VAL A N 1
ATOM 4562 C CA . VAL A 1 568 ? 9.357 13.359 -1.604 1.00 74.00 568 VAL A CA 1
ATOM 4563 C C . VAL A 1 568 ? 8.021 12.814 -2.117 1.00 74.00 568 VAL A C 1
ATOM 4565 O O . VAL A 1 568 ? 7.225 13.588 -2.641 1.00 74.00 568 VAL A O 1
ATOM 4568 N N . ALA A 1 569 ? 7.709 11.537 -1.872 1.00 66.88 569 ALA A N 1
ATOM 4569 C CA . ALA A 1 569 ? 6.436 10.910 -2.259 1.00 66.88 569 ALA A CA 1
ATOM 4570 C C . ALA A 1 569 ? 5.199 11.471 -1.519 1.00 66.88 569 ALA A C 1
ATOM 4572 O O . ALA A 1 569 ? 4.058 11.196 -1.889 1.00 66.88 569 ALA A O 1
ATOM 4573 N N . LYS A 1 570 ? 5.393 12.293 -0.479 1.00 66.50 570 LYS A N 1
ATOM 4574 C CA . LYS A 1 570 ? 4.320 13.074 0.165 1.00 66.50 570 LYS A CA 1
ATOM 4575 C C . LYS A 1 570 ? 4.041 14.416 -0.530 1.00 66.50 570 LYS A C 1
ATOM 4577 O O . LYS A 1 570 ? 3.194 15.156 -0.038 1.00 66.50 570 LYS A O 1
ATOM 4582 N N . HIS A 1 571 ? 4.748 14.747 -1.617 1.00 63.94 571 HIS A N 1
ATOM 4583 C CA . HIS A 1 571 ? 4.660 16.014 -2.367 1.00 63.94 571 HIS A CA 1
ATOM 4584 C C . HIS A 1 571 ? 4.763 17.279 -1.482 1.00 63.94 571 HIS A C 1
ATOM 4586 O O . HIS A 1 571 ? 4.206 18.330 -1.798 1.00 63.94 571 HIS A O 1
ATOM 4592 N N . LYS A 1 572 ? 5.482 17.196 -0.351 1.00 65.06 572 LYS A N 1
ATOM 4593 C CA . LYS A 1 572 ? 5.648 18.325 0.577 1.00 65.06 572 LYS A CA 1
ATOM 4594 C C . LYS A 1 572 ? 6.480 19.442 -0.043 1.00 65.06 572 LYS A C 1
ATOM 4596 O O . LYS A 1 572 ? 7.472 19.179 -0.726 1.00 65.06 572 LYS A O 1
ATOM 4601 N N . GLU A 1 573 ? 6.155 20.696 0.278 1.00 72.00 573 GLU A N 1
ATOM 4602 C CA . GLU A 1 573 ? 7.019 21.811 -0.108 1.00 72.00 573 GLU A CA 1
ATOM 4603 C C . GLU A 1 573 ? 8.440 21.615 0.451 1.00 72.00 573 GLU A C 1
ATOM 4605 O O . GLU A 1 573 ? 8.621 21.227 1.609 1.00 72.00 573 GLU A O 1
ATOM 4610 N N . LYS A 1 574 ? 9.466 21.963 -0.338 1.00 75.50 574 LYS A N 1
ATOM 4611 C CA . LYS A 1 574 ? 10.886 21.817 0.041 1.00 75.50 574 LYS A CA 1
ATOM 4612 C C . LYS A 1 574 ? 11.220 22.416 1.433 1.00 75.50 574 LYS A C 1
ATOM 4614 O O . LYS A 1 574 ? 11.920 21.752 2.197 1.00 75.50 574 LYS A O 1
ATOM 4619 N N . PRO A 1 575 ? 10.691 23.591 1.846 1.00 69.31 575 PRO A N 1
ATOM 4620 C CA . PRO A 1 575 ? 10.802 24.089 3.222 1.00 69.31 575 PRO A CA 1
ATOM 4621 C C . PRO A 1 575 ? 10.189 23.198 4.312 1.00 69.31 575 PRO A C 1
ATOM 4623 O O . PRO A 1 575 ? 10.710 23.163 5.423 1.00 69.31 575 PRO A O 1
ATOM 4626 N N . GLU A 1 576 ? 9.065 22.523 4.071 1.00 71.56 576 GLU A N 1
ATOM 4627 C CA . GLU A 1 576 ? 8.447 21.625 5.058 1.00 71.56 576 GLU A CA 1
ATOM 4628 C C . GLU A 1 576 ? 9.200 20.294 5.128 1.00 71.56 576 GLU A C 1
ATOM 4630 O O . GLU A 1 576 ? 9.579 19.864 6.218 1.00 71.56 576 GLU A O 1
ATOM 4635 N N . MET A 1 577 ? 9.518 19.722 3.963 1.00 79.50 577 MET A N 1
ATOM 4636 C CA . MET A 1 577 ? 10.374 18.544 3.805 1.00 79.50 577 MET A CA 1
ATOM 4637 C C . MET A 1 577 ? 11.683 18.691 4.592 1.00 79.50 577 MET A C 1
ATOM 4639 O O . MET A 1 577 ? 12.040 17.803 5.360 1.00 79.50 577 MET A O 1
ATOM 4643 N N . LEU A 1 578 ? 12.362 19.838 4.480 1.00 77.81 578 LEU A N 1
ATOM 4644 C CA . LEU A 1 578 ? 13.601 20.112 5.213 1.00 77.81 578 LEU A CA 1
ATOM 4645 C C . LEU A 1 578 ? 13.414 20.222 6.737 1.00 77.81 578 LEU A C 1
ATOM 4647 O O . LEU A 1 578 ? 14.298 19.788 7.476 1.00 77.81 578 LEU A O 1
ATOM 4651 N N . ARG A 1 579 ? 12.285 20.759 7.228 1.00 75.31 579 ARG A N 1
ATOM 4652 C CA . ARG A 1 579 ? 11.983 20.782 8.676 1.00 75.31 579 ARG A CA 1
ATOM 4653 C C . ARG A 1 579 ? 11.748 19.376 9.214 1.00 75.31 579 ARG A C 1
ATOM 4655 O O . ARG A 1 579 ? 12.312 19.028 10.248 1.00 75.31 579 ARG A O 1
ATOM 4662 N N . GLU A 1 580 ? 10.924 18.584 8.527 1.00 82.19 580 GLU A N 1
ATOM 4663 C CA . GLU A 1 580 ? 10.617 17.218 8.958 1.00 82.19 580 GLU A CA 1
ATOM 4664 C C . GLU A 1 580 ? 11.860 16.325 8.882 1.00 82.19 580 GLU A C 1
ATOM 4666 O O . GLU A 1 580 ? 12.114 15.574 9.821 1.00 82.19 580 GLU A O 1
ATOM 4671 N N . LEU A 1 581 ? 12.677 16.468 7.831 1.00 85.38 581 LEU A N 1
ATOM 4672 C CA . LEU A 1 581 ? 13.937 15.745 7.672 1.00 85.38 581 LEU A CA 1
ATOM 4673 C C . LEU A 1 581 ? 14.906 16.024 8.826 1.00 85.38 581 LEU A C 1
ATOM 4675 O O . LEU A 1 581 ? 15.303 15.090 9.520 1.00 85.38 581 LEU A O 1
ATOM 4679 N N . LYS A 1 582 ? 15.213 17.302 9.088 1.00 84.56 582 LYS A N 1
ATOM 4680 C CA . LYS A 1 582 ? 16.079 17.718 10.202 1.00 84.56 582 LYS A CA 1
ATOM 4681 C C . LYS A 1 582 ? 15.560 17.191 11.544 1.00 84.56 582 LYS A C 1
ATOM 4683 O O . LYS A 1 582 ? 16.269 16.460 12.229 1.00 84.56 582 LYS A O 1
ATOM 4688 N N . SER A 1 583 ? 14.294 17.470 11.860 1.00 81.88 583 SER A N 1
ATOM 4689 C CA . SER A 1 583 ? 13.676 17.080 13.133 1.00 81.88 583 SER A CA 1
ATOM 4690 C C . SER A 1 583 ? 13.616 15.560 13.337 1.00 81.88 583 SER A C 1
ATOM 4692 O O . SER A 1 583 ? 13.757 15.081 14.465 1.00 81.88 583 SER A O 1
ATOM 4694 N N . ARG A 1 584 ? 13.435 14.769 12.268 1.00 86.94 584 ARG A N 1
ATOM 4695 C CA . ARG A 1 584 ? 13.447 13.302 12.364 1.00 86.94 584 ARG A CA 1
ATOM 4696 C C . ARG A 1 584 ? 14.851 12.760 12.597 1.00 86.94 584 ARG A C 1
ATOM 4698 O O . ARG A 1 584 ? 15.010 11.898 13.455 1.00 86.94 584 ARG A O 1
ATOM 4705 N N . LEU A 1 585 ? 15.854 13.266 11.879 1.00 86.50 585 LEU A N 1
ATOM 4706 C CA . LEU A 1 585 ? 17.243 12.829 12.042 1.00 86.50 585 LEU A CA 1
ATOM 4707 C C . LEU A 1 585 ? 17.765 13.151 13.450 1.00 86.50 585 LEU A C 1
ATOM 4709 O O . LEU A 1 585 ? 18.344 12.279 14.093 1.00 86.50 585 LEU A O 1
ATOM 4713 N N . GLU A 1 586 ? 17.441 14.331 13.981 1.00 85.50 586 GLU A N 1
ATOM 4714 C CA . GLU A 1 586 ? 17.711 14.713 15.375 1.00 85.50 586 GLU A CA 1
ATOM 4715 C C . GLU A 1 586 ? 17.027 13.768 16.380 1.00 85.50 586 GLU A C 1
ATOM 4717 O O . GLU A 1 586 ? 17.657 13.321 17.337 1.00 85.50 586 GLU A O 1
ATOM 4722 N N . LYS A 1 587 ? 15.759 13.392 16.148 1.00 84.19 587 LYS A N 1
ATOM 4723 C CA . LYS A 1 587 ? 15.016 12.448 17.008 1.00 84.19 587 LYS A CA 1
ATOM 4724 C C . LYS A 1 587 ? 15.563 11.011 16.952 1.00 84.19 587 LYS A C 1
ATOM 4726 O O . LYS A 1 587 ? 15.450 10.281 17.937 1.00 84.19 587 LYS A O 1
ATOM 4731 N N . VAL A 1 588 ? 16.101 10.579 15.810 1.00 84.06 588 VAL A N 1
ATOM 4732 C CA . VAL A 1 588 ? 16.585 9.201 15.591 1.00 84.06 588 VAL A CA 1
ATOM 4733 C C . VAL A 1 588 ? 18.047 9.026 16.011 1.00 84.06 588 VAL A C 1
ATOM 4735 O O . VAL A 1 588 ? 18.380 7.984 16.576 1.00 84.06 588 VAL A O 1
ATOM 4738 N N . TYR A 1 589 ? 18.906 10.016 15.751 1.00 84.88 589 TYR A N 1
ATOM 4739 C CA . TYR A 1 589 ? 20.364 9.912 15.909 1.00 84.88 589 TYR A CA 1
ATOM 4740 C C . TYR A 1 589 ? 20.973 10.895 16.924 1.00 84.88 589 TYR A C 1
ATOM 4742 O O . TYR A 1 589 ? 22.151 10.761 17.256 1.00 84.88 589 TYR A O 1
ATOM 4750 N N . GLY A 1 590 ? 20.212 11.880 17.414 1.00 81.81 590 GLY A N 1
ATOM 4751 C CA . GLY A 1 590 ? 20.776 13.046 18.100 1.00 81.81 590 GLY A CA 1
ATOM 4752 C C . GLY A 1 590 ? 21.572 13.941 17.141 1.00 81.81 590 GLY A C 1
ATOM 4753 O O . GLY A 1 590 ? 21.443 13.816 15.923 1.00 81.81 590 GLY A O 1
ATOM 4754 N N . GLY A 1 591 ? 22.408 14.826 17.688 1.00 80.44 591 GLY A N 1
ATOM 4755 C CA . GLY A 1 591 ? 23.221 15.763 16.900 1.00 80.44 591 GLY A CA 1
ATOM 4756 C C . GLY A 1 591 ? 22.455 17.003 16.420 1.00 80.44 591 GLY A C 1
ATOM 4757 O O . GLY A 1 591 ? 21.352 17.281 16.889 1.00 80.44 591 GLY A O 1
ATOM 4758 N N . ASP A 1 592 ? 23.051 17.750 15.491 1.00 80.31 592 ASP A N 1
ATOM 4759 C CA . ASP A 1 592 ? 22.447 18.908 14.821 1.00 80.31 592 ASP A CA 1
ATOM 4760 C C . ASP A 1 592 ? 22.514 18.714 13.303 1.00 80.31 592 ASP A C 1
ATOM 4762 O O . ASP A 1 592 ? 23.521 18.997 12.660 1.00 80.31 592 ASP A O 1
ATOM 4766 N N . TRP A 1 593 ? 21.430 18.232 12.702 1.00 82.00 593 TRP A N 1
ATOM 4767 C CA . TRP A 1 593 ? 21.459 17.853 11.290 1.00 82.00 593 TRP A CA 1
ATOM 4768 C C . TRP A 1 593 ? 21.279 19.056 10.365 1.00 82.00 593 TRP A C 1
ATOM 4770 O O . TRP A 1 593 ? 20.230 19.703 10.353 1.00 82.00 593 TRP A O 1
ATOM 4780 N N . THR A 1 594 ? 22.283 19.347 9.545 1.00 76.44 594 THR A N 1
ATOM 4781 C CA . THR A 1 594 ? 22.132 20.245 8.395 1.00 76.44 594 THR A CA 1
ATOM 4782 C C . THR A 1 594 ? 21.561 19.449 7.224 1.00 76.44 594 THR A C 1
ATOM 4784 O O . THR A 1 594 ? 21.987 18.324 6.962 1.00 76.44 594 THR A O 1
ATOM 4787 N N . CYS A 1 595 ? 20.568 20.008 6.529 1.00 83.75 595 CYS A N 1
ATOM 4788 C CA . CYS A 1 595 ? 19.859 19.349 5.427 1.00 83.75 595 CYS A CA 1
ATOM 4789 C C . CYS A 1 595 ? 19.660 20.322 4.255 1.00 83.75 595 CYS A C 1
ATOM 4791 O O . CYS A 1 595 ? 19.341 21.496 4.470 1.00 83.75 595 CYS A O 1
ATOM 4793 N N . PHE A 1 596 ? 19.802 19.851 3.015 1.00 78.75 596 PHE A N 1
ATOM 4794 C CA . PHE A 1 596 ? 19.593 20.666 1.816 1.00 78.75 596 PHE A CA 1
ATOM 4795 C C . PHE A 1 596 ? 19.005 19.887 0.631 1.00 78.75 596 PHE A C 1
ATOM 4797 O O . PHE A 1 596 ? 19.105 18.663 0.544 1.00 78.75 596 PHE A O 1
ATOM 4804 N N . ILE A 1 597 ? 18.410 20.643 -0.294 1.00 79.25 597 ILE A N 1
ATOM 4805 C CA . ILE A 1 597 ? 17.894 20.198 -1.591 1.00 79.25 597 ILE A CA 1
ATOM 4806 C C . ILE A 1 597 ? 18.385 21.196 -2.649 1.00 79.25 597 ILE A C 1
ATOM 4808 O O . ILE A 1 597 ? 18.160 22.402 -2.516 1.00 79.25 597 ILE A O 1
ATOM 4812 N N . SER A 1 598 ? 19.021 20.704 -3.710 1.00 73.31 598 SER A N 1
ATOM 4813 C CA . SER A 1 598 ? 19.448 21.501 -4.865 1.00 73.31 598 SER A CA 1
ATOM 4814 C C . SER A 1 598 ? 18.855 20.943 -6.152 1.00 73.31 598 SER A C 1
ATOM 4816 O O . SER A 1 598 ? 18.862 19.736 -6.379 1.00 73.31 598 SER A O 1
ATOM 4818 N N . GLU A 1 599 ? 18.389 21.822 -7.028 1.00 70.12 599 GLU A N 1
ATOM 4819 C CA . GLU A 1 599 ? 18.089 21.480 -8.419 1.00 70.12 599 GLU A CA 1
ATOM 4820 C C . GLU A 1 599 ? 19.376 21.521 -9.254 1.00 70.12 599 GLU A C 1
ATOM 4822 O O . GLU A 1 599 ? 20.257 22.353 -9.016 1.00 70.12 599 GLU A O 1
ATOM 4827 N N . GLY A 1 600 ? 19.486 20.636 -10.247 1.00 61.53 600 GLY A N 1
ATOM 4828 C CA . GLY A 1 600 ? 20.608 20.635 -11.187 1.00 61.53 600 GLY A CA 1
ATOM 4829 C C . GLY A 1 600 ? 21.938 20.183 -10.572 1.00 61.53 600 GLY A C 1
ATOM 4830 O O . GLY A 1 600 ? 21.991 19.260 -9.762 1.00 61.53 600 GLY A O 1
ATOM 4831 N N . ARG A 1 601 ? 23.047 20.792 -11.016 1.00 61.94 601 ARG A N 1
ATOM 4832 C CA . ARG A 1 601 ? 24.402 20.405 -10.582 1.00 61.94 601 ARG A CA 1
ATOM 4833 C C . ARG A 1 601 ? 24.786 21.084 -9.268 1.00 61.94 601 ARG A C 1
ATOM 4835 O O . ARG A 1 601 ? 24.504 22.266 -9.068 1.00 61.94 601 ARG A O 1
ATOM 4842 N N . TYR A 1 602 ? 25.483 20.338 -8.418 1.00 65.38 602 TYR A N 1
ATOM 4843 C CA . TYR A 1 602 ? 25.823 20.723 -7.055 1.00 65.38 602 TYR A CA 1
ATOM 4844 C C . TYR A 1 602 ? 27.269 20.352 -6.720 1.00 65.38 602 TYR A C 1
ATOM 4846 O O . TYR A 1 602 ? 27.695 19.230 -6.993 1.00 65.38 602 TYR A O 1
ATOM 4854 N N . TRP A 1 603 ? 27.985 21.268 -6.071 1.00 63.56 603 TRP A N 1
ATOM 4855 C CA . TRP A 1 603 ? 29.261 21.004 -5.408 1.00 63.56 603 TRP A CA 1
ATOM 4856 C C . TRP A 1 603 ? 29.304 21.749 -4.074 1.00 63.56 603 TRP A C 1
ATOM 4858 O O . TRP A 1 603 ? 28.885 22.903 -3.988 1.00 63.56 603 TRP A O 1
ATOM 4868 N N . ALA A 1 604 ? 29.835 21.117 -3.030 1.00 65.75 604 ALA A N 1
ATOM 4869 C CA . ALA A 1 604 ? 30.001 21.750 -1.727 1.00 65.75 604 ALA A CA 1
ATOM 4870 C C . ALA A 1 604 ? 31.122 21.096 -0.916 1.00 65.75 604 ALA A C 1
ATOM 4872 O O . ALA A 1 604 ? 31.564 19.985 -1.210 1.00 65.75 604 ALA A O 1
ATOM 4873 N N . ARG A 1 605 ? 31.586 21.799 0.120 1.00 61.88 605 ARG A N 1
ATOM 4874 C CA . ARG A 1 605 ? 32.577 21.301 1.079 1.00 61.88 605 ARG A CA 1
ATOM 4875 C C . ARG A 1 605 ? 32.201 21.791 2.474 1.00 61.88 605 ARG A C 1
ATOM 4877 O O . ARG A 1 605 ? 32.375 22.969 2.783 1.00 61.88 605 ARG A O 1
ATOM 4884 N N . HIS A 1 606 ? 31.663 20.887 3.290 1.00 70.06 606 HIS A N 1
ATOM 4885 C CA . HIS A 1 606 ? 31.099 21.184 4.611 1.00 70.06 606 HIS A CA 1
ATOM 4886 C C . HIS A 1 606 ? 32.056 20.789 5.736 1.00 70.06 606 HIS A C 1
ATOM 4888 O O . HIS A 1 606 ? 32.683 19.730 5.660 1.00 70.06 606 HIS A O 1
ATOM 4894 N N . ALA A 1 607 ? 32.080 21.556 6.825 1.00 62.88 607 ALA A N 1
ATOM 4895 C CA . ALA A 1 607 ? 32.463 21.008 8.123 1.00 62.88 607 ALA A CA 1
ATOM 4896 C C . ALA A 1 607 ? 31.302 20.144 8.654 1.00 62.88 607 ALA A C 1
ATOM 4898 O O . ALA A 1 607 ? 30.157 20.592 8.685 1.00 62.88 607 ALA A O 1
ATOM 4899 N N . HIS A 1 608 ? 31.592 18.893 9.008 1.00 72.81 608 HIS A N 1
ATOM 4900 C CA . HIS A 1 608 ? 30.623 17.896 9.467 1.00 72.81 608 HIS A CA 1
ATOM 4901 C C . HIS A 1 608 ? 31.320 16.843 10.330 1.00 72.81 608 HIS A C 1
ATOM 4903 O O . HIS A 1 608 ? 32.540 16.673 10.257 1.00 72.81 608 HIS A O 1
ATOM 4909 N N . LYS A 1 609 ? 30.547 16.119 11.136 1.00 74.25 609 LYS A N 1
ATOM 4910 C CA . LYS A 1 609 ? 31.051 15.020 11.963 1.00 74.25 609 LYS A CA 1
ATOM 4911 C C . LYS A 1 609 ? 31.388 13.798 11.090 1.00 74.25 609 LYS A C 1
ATOM 4913 O O . LYS A 1 609 ? 30.543 13.410 10.272 1.00 74.25 609 LYS A O 1
ATOM 4918 N N . PRO A 1 610 ? 32.569 13.168 11.245 1.00 75.06 610 PRO A N 1
ATOM 4919 C CA . PRO A 1 610 ? 32.938 11.986 10.466 1.00 75.06 610 PRO A CA 1
ATOM 4920 C C . PRO A 1 610 ? 31.890 10.874 10.566 1.00 75.06 610 PRO A C 1
ATOM 4922 O O . PRO A 1 610 ? 31.354 10.617 11.643 1.00 75.06 610 PRO A O 1
ATOM 4925 N N . GLY A 1 611 ? 31.590 10.220 9.444 1.00 78.25 611 GLY A N 1
ATOM 4926 C CA . GLY A 1 611 ? 30.631 9.110 9.399 1.00 78.25 611 GLY A CA 1
ATOM 4927 C C . GLY A 1 611 ? 29.158 9.520 9.269 1.00 78.25 611 GLY A C 1
ATOM 4928 O O . GLY A 1 611 ? 28.291 8.654 9.264 1.00 78.25 611 GLY A O 1
ATOM 4929 N N . THR A 1 612 ? 28.846 10.818 9.156 1.00 81.12 612 THR A N 1
ATOM 4930 C CA . THR A 1 612 ? 27.447 11.309 9.139 1.00 81.12 612 THR A CA 1
ATOM 4931 C C . THR A 1 612 ? 27.007 11.961 7.828 1.00 81.12 612 THR A C 1
ATOM 4933 O O . THR A 1 612 ? 25.836 12.293 7.680 1.00 81.12 612 THR A O 1
ATOM 4936 N N . CYS A 1 613 ? 27.917 12.152 6.870 1.00 84.75 613 CYS A N 1
ATOM 4937 C CA . CYS A 1 613 ? 27.607 12.803 5.598 1.00 84.75 613 CYS A CA 1
ATOM 4938 C C . CYS A 1 613 ? 26.985 11.830 4.585 1.00 84.75 613 CYS A C 1
ATOM 4940 O O . CYS A 1 613 ? 27.521 10.741 4.347 1.00 84.75 613 CYS A O 1
ATOM 4942 N N . LEU A 1 614 ? 25.891 12.258 3.953 1.00 85.19 614 LEU A N 1
ATOM 4943 C CA . LEU A 1 614 ? 25.241 11.594 2.827 1.00 85.19 614 LEU A CA 1
ATOM 4944 C C . LEU A 1 614 ? 24.739 12.642 1.825 1.00 85.19 614 LEU A C 1
ATOM 4946 O O . LEU A 1 614 ? 23.974 13.531 2.189 1.00 85.19 614 LEU A O 1
ATOM 4950 N N . VAL A 1 615 ? 25.133 12.507 0.558 1.00 82.12 615 VAL A N 1
ATOM 4951 C CA . VAL A 1 615 ? 24.661 13.304 -0.583 1.00 82.12 615 VAL A CA 1
ATOM 4952 C C . VAL A 1 615 ? 24.357 12.368 -1.755 1.00 82.12 615 VAL A C 1
ATOM 4954 O O . VAL A 1 615 ? 25.192 11.533 -2.113 1.00 82.12 615 VAL A O 1
ATOM 4957 N N . PHE A 1 616 ? 23.179 12.496 -2.368 1.00 81.62 616 PHE A N 1
ATOM 4958 C CA . PHE A 1 616 ? 22.728 11.648 -3.478 1.00 81.62 616 PHE A CA 1
ATOM 4959 C C . PHE A 1 616 ? 21.793 12.385 -4.448 1.00 81.62 616 PHE A C 1
ATOM 4961 O O . PHE A 1 616 ? 21.253 13.443 -4.130 1.00 81.62 616 PHE A O 1
ATOM 4968 N N . ILE A 1 617 ? 21.595 11.808 -5.634 1.00 77.25 617 ILE A N 1
ATOM 4969 C CA . ILE A 1 617 ? 20.619 12.249 -6.637 1.00 77.25 617 ILE A CA 1
ATOM 4970 C C . ILE A 1 617 ? 19.409 11.314 -6.620 1.00 77.25 617 ILE A C 1
ATOM 4972 O O . ILE A 1 617 ? 19.573 10.093 -6.615 1.00 77.25 617 ILE A O 1
ATOM 4976 N N . TYR A 1 618 ? 18.212 11.898 -6.665 1.00 78.38 618 TYR A N 1
ATOM 4977 C CA . TYR A 1 618 ? 16.939 11.221 -6.926 1.00 78.38 618 TYR A CA 1
ATOM 4978 C C . TYR A 1 618 ? 16.015 12.179 -7.700 1.00 78.38 618 TYR A C 1
ATOM 4980 O O . TYR A 1 618 ? 16.041 13.384 -7.449 1.00 78.38 618 TYR A O 1
ATOM 4988 N N . ASN A 1 619 ? 15.251 11.687 -8.681 1.00 74.12 619 ASN A N 1
ATOM 4989 C CA . ASN A 1 619 ? 14.341 12.477 -9.536 1.00 74.12 619 ASN A CA 1
ATOM 4990 C C . ASN A 1 619 ? 14.904 13.842 -10.011 1.00 74.12 619 ASN A C 1
ATOM 4992 O O . ASN A 1 619 ? 14.235 14.873 -9.966 1.00 74.12 619 ASN A O 1
ATOM 4996 N N . GLY A 1 620 ? 16.173 13.866 -10.439 1.00 69.12 620 GLY A N 1
ATOM 4997 C CA . GLY A 1 620 ? 16.852 15.069 -10.950 1.00 69.12 620 GLY A CA 1
ATOM 4998 C C . GLY A 1 620 ? 17.229 16.132 -9.904 1.00 69.12 620 GLY A C 1
ATOM 4999 O O . GLY A 1 620 ? 17.844 17.139 -10.263 1.00 69.12 620 GLY A O 1
ATOM 5000 N N . CYS A 1 621 ? 16.910 15.917 -8.626 1.00 75.25 621 CYS A N 1
ATOM 5001 C CA . CYS A 1 621 ? 17.328 16.761 -7.508 1.00 75.25 621 CYS A CA 1
ATOM 5002 C C . CYS A 1 621 ? 18.492 16.122 -6.737 1.00 75.25 621 CYS A C 1
ATOM 5004 O O . CYS A 1 621 ? 18.577 14.901 -6.601 1.00 75.25 621 CYS A O 1
ATOM 5006 N N . VAL A 1 622 ? 19.372 16.964 -6.197 1.00 79.44 622 VAL A N 1
ATOM 5007 C CA . VAL A 1 622 ? 20.424 16.574 -5.252 1.00 79.44 622 VAL A CA 1
ATOM 5008 C C . VAL A 1 622 ? 19.904 16.786 -3.836 1.00 79.44 622 VAL A C 1
ATOM 5010 O O . VAL A 1 622 ? 19.527 17.901 -3.471 1.00 79.44 622 VAL A O 1
ATOM 5013 N N . TYR A 1 623 ? 19.928 15.732 -3.032 1.00 84.62 623 TYR A N 1
ATOM 5014 C CA . TYR A 1 623 ? 19.600 15.750 -1.610 1.00 84.62 623 TYR A CA 1
ATOM 5015 C C . TYR A 1 623 ? 20.882 15.556 -0.812 1.00 84.62 623 TYR A C 1
ATOM 5017 O O . TYR A 1 623 ? 21.736 14.754 -1.199 1.00 84.62 623 TYR A O 1
ATOM 5025 N N . GLY A 1 624 ? 21.017 16.243 0.319 1.00 84.81 624 GLY A N 1
ATOM 5026 C CA . GLY A 1 624 ? 22.125 15.971 1.224 1.00 84.81 624 GLY A CA 1
ATOM 5027 C C . GLY A 1 624 ? 21.851 16.335 2.673 1.00 84.81 624 GLY A C 1
ATOM 5028 O O . GLY A 1 624 ? 21.130 17.288 2.977 1.00 84.81 624 GLY A O 1
ATOM 5029 N N . VAL A 1 625 ? 22.435 15.537 3.563 1.00 87.81 625 VAL A N 1
ATOM 5030 C CA . VAL A 1 625 ? 22.334 15.667 5.016 1.00 87.81 625 VAL A CA 1
ATOM 5031 C C . VAL A 1 625 ? 23.677 15.362 5.677 1.00 87.81 625 VAL A C 1
ATOM 5033 O O . VAL A 1 625 ? 24.436 14.511 5.207 1.00 87.81 625 VAL A O 1
ATOM 5036 N N . HIS A 1 626 ? 23.969 16.046 6.780 1.00 83.88 626 HIS A N 1
ATOM 5037 C CA . HIS A 1 626 ? 25.106 15.732 7.644 1.00 83.88 626 HIS A CA 1
ATOM 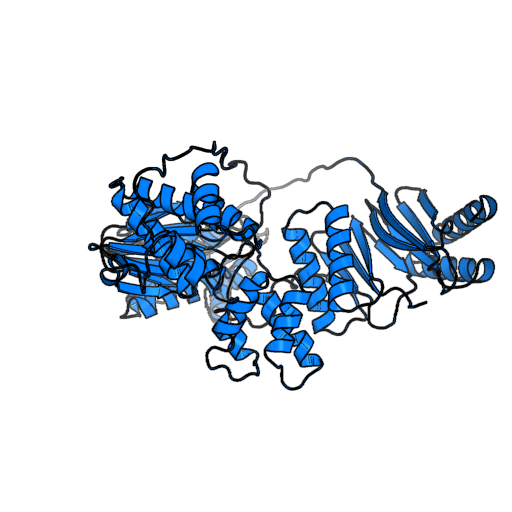5038 C C . HIS A 1 626 ? 24.860 16.202 9.083 1.00 83.88 626 HIS A C 1
ATOM 5040 O O . HIS A 1 626 ? 24.220 17.235 9.290 1.00 83.88 626 HIS A O 1
ATOM 5046 N N . ASP A 1 627 ? 25.398 15.483 10.072 1.00 81.25 627 ASP A N 1
ATOM 5047 C CA . ASP A 1 627 ? 25.488 15.986 11.449 1.00 81.25 627 ASP A CA 1
ATOM 5048 C C . ASP A 1 627 ? 26.555 17.092 11.462 1.00 81.25 627 ASP A C 1
ATOM 5050 O O . ASP A 1 627 ? 27.685 16.908 10.979 1.00 81.25 627 ASP A O 1
ATOM 5054 N N . SER A 1 628 ? 26.189 18.277 11.941 1.00 74.12 628 SER A N 1
ATOM 5055 C CA . SER A 1 628 ? 27.131 19.372 12.163 1.00 74.12 628 SER A CA 1
ATOM 5056 C C . SER A 1 628 ? 28.207 18.925 13.176 1.00 74.12 628 SER A C 1
ATOM 5058 O O . SER A 1 628 ? 27.948 18.060 14.018 1.00 74.12 628 SER A O 1
ATOM 5060 N N . PRO A 1 629 ? 29.433 19.478 13.135 1.00 65.00 629 PRO A N 1
ATOM 5061 C CA . PRO A 1 629 ? 30.393 19.276 14.216 1.00 65.00 629 PRO A CA 1
ATOM 5062 C C . PRO A 1 629 ? 29.753 19.685 15.548 1.00 65.00 629 PRO A C 1
ATOM 5064 O O . PRO A 1 629 ? 29.128 20.741 15.636 1.00 65.00 629 PRO A O 1
ATOM 5067 N N . SER A 1 630 ? 29.872 18.834 16.566 1.00 54.41 630 SER A N 1
ATOM 5068 C CA . SER A 1 630 ? 29.407 19.177 17.912 1.00 54.41 630 SER A CA 1
ATOM 5069 C C . SER A 1 630 ? 30.319 20.268 18.513 1.00 54.41 630 SER A C 1
ATOM 5071 O O . SER A 1 630 ? 31.525 20.210 18.263 1.00 54.41 630 SER A O 1
ATOM 5073 N N . PRO A 1 631 ? 29.760 21.254 19.240 1.00 46.72 631 PRO A N 1
ATOM 5074 C CA . PRO A 1 631 ? 30.450 22.495 19.622 1.00 46.72 631 PRO A CA 1
ATOM 5075 C C . PRO A 1 631 ? 31.454 22.377 20.783 1.00 46.72 631 PRO A C 1
ATOM 5077 O O . PRO A 1 631 ? 31.352 21.412 21.570 1.00 46.72 631 PRO A O 1
#

Foldseek 3Di:
DPPVLQVVLVCLLVVLVPDPDDPQVSQVSSQVVCCVPPNHFKWKWKFQFKKKWWAKAFPPQWDWDDDPSMIIIITHHDDPPGDIDIDIDIDGDDDDDDDDDDDDDDDDDDADDDDDDDDDPDQLQVLLLLVVVCCLVPVQDALVNSLVLVVLLPDDNVVSCVQSVLQDAPPVRGGDSVSSCRSNSHDDDDDDDCPQKAWPDDQADDSLQVVLVSLLVVLVVPDDDVQSSQVSSQVSCCSRPNDFKKKKKFAADKDKDAAAAGNFWTWMDGPRMIIIIGGADALPPPDDPPDDPPPDDPDQDCPDDDPDLQLLLLLQCVVCVPHQKDFLVVSLVSCVLVRNDNVVSVLLSCLQCVPPPRIGGSVSSCNSVVHDDPHPPVCVQKAWDDFLADPSVQRNLVVLLVVLVVVVDPPNVSNVVSQVSCCSNPNDAKMKMKHQGDMDMDGQAQGNFWTWIDHPSIIITMGGHDNHPCVLVLLLLLVVVVCVPDVWAFLVNSLLSCVLLPPDNVSSVSLSCLLCVVPPRIGDSVSSCRSSVHDDPHDPLCVQKAWDDAQADDSVQVSLVSSLVRLVSVVDDQVVSNVCSQSSCCSNPNAGKMWMKGAADIDMDGQADGRFWTWIDDPRMIIIMGGHPDD

InterPro domains:
  IPR001372 Dynein light chain, type 1/2 [PF01221] (382-458)
  IPR011992 EF-hand domain pair [SSF47473] (310-531)
  IPR037177 Dynein light chain superfamily [G3DSA:3.30.740.10] (191-280)
  IPR037177 Dynein light chain superfamily [G3DSA:3.30.740.10] (376-462)
  IPR037177 Dynein light chain superfamily [G3DSA:3.30.740.10] (536-625)
  IPR037177 Dynein light chain superfamily [SSF54648] (194-281)
  IPR037177 Dynein light chain superfamily [SSF54648] (378-460)
  IPR037177 Dynein light chain superfamily [SSF54648] (548-623)

Sequence (631 aa):
MDQRQRETIIQLVLGEMEGRDSPEAKLFRVKERIEKLFGKEWSLYQAYGGFWGICQFKAKSNLWFHYKGITYGVLQVPGSKDIVKSSILKIGTNLLKVLASTKNLKIRVNMSAPRQSSQEKFTPAFLLHLYDELCESKPDATLKDYEEYLMLWGMEKKKAKVCCSRINPNKKGRLTREDVCNGLGFAPEQPAGLRDIEILCRDMPIRKSESIQVIVLNVLNSKHTYVDTVTEIKRQVESIYGPQWNVFVASGRYWGLCTHKAGGNLVFAYNGVVYGIYQSPERDFEDSPFGINSSYAVLSSDMGDSLQPEKLVHLFDELTETQPGVPTSEYKKYLVKWGVDGKTATKICNMADPKGKGRITRDALCEGLKHWPNQPAILKNVQLLDSDMSVMKRESVTLLILEVIAERKSKKETIDEIKKRLQTLYGDGWSVYIAEGRYWSVCSHRPGSNLAFYYQNAVYALDSHMTSKYDAEKYILYFDELQEKNPSIPVDLYRDKLIKWGTPANEVAAIINMVDPERKKYITRNDIYNGINFDATRPHALKDVSYLTCQMPTMQRDSVALFVLELVAKHKEKPEMLRELKSRLEKVYGGDWTCFISEGRYWARHAHKPGTCLVFIYNGCVYGVHDSPSP

Secondary structure (DSSP, 8-state):
--HHHHHHHHHHHHHHHTSSS-HHHHHHHHHHHHHHHH-S-EEEEEESS-EEEEEEEETT--EEEEETTEEEEEEEPPPTTSPEEEEEEEE--------------------------S--SS-HHHHHHHHHHHHHH-TT-BHHHHHHHHHHTT--HHHHHHHHTT----TTSB--HHHHHHHHT---PPPSSSTTEEEEEEES-HHHHHHHHHHHHHHHTT-SSHHHHHHHHHHHHHHHH-S-EEEEEEES-EEE-----TT-EEEEEETTEEEEEEE---S--SS-S---------------S---HHHHHHHHHHHHTTSS-EEHHHHHHHHHHTT--HHHHHHHHHHH-TT--SEE-HHHHHHHHT---SS-GGGGG-EEEEE-S-HHHHHHHHHHHHHHHHTT--HHHHHHHHHHHHHHHH-S-EEEEEESS-EEEE----TT--EEEEETTEEEEEEE--SSTTHHHHHHHHHHHHHTT-SSEEHHHHHHHHHHTT--HHHHHHHHHHHSTT--SEE-HHHHHHHTT---SS-STTTT-EEEEE-S-HHHHHHHHHHHHHHHTTT--HHHHHHHHHHHHHHHH-S-EEEEEEES-EEEE----TT--EEEEETTEEEEEEEPPP-